Protein AF-0000000080069418 (afdb_homodimer)

pLDDT: mean 95.82, std 6.21, range [34.12, 98.94]

Foldseek 3Di:
DPQDDFLQVLWDFDQDFAADDDDDDDDFDQLQQDADQVLCQQAPPPAKDWDQPDPFAEIEIERGELLPGDSSNVSNVSNVQVRRQKYKYFQYCLLVDDPVSNLVSLPSRADQDQFWRATGRVPCSSKGKPKDGLPDPVLCVCPVPHVFNWFKDQPPLQDQFFFFWKKKAWRFDDPDAFWKKKFFQLVLLVVDDLVVNVVLPPKKWKFKCVVVCVVSVVGTNYDIGIDIARQWFADNRPRGIGGHDTDPTTQFIPPDDRVVGCVVRVVSHCSRVVPCVRMDIDIDDHNMMMIGTSRGMIMTTGSPHDRSTMTMMIMGTHTRHRTDHDDDDRD/DPQDDFLQVLWDFDQDFAADDDDDDDDFDQLLAPQDQVLCQLAPPPAKDWDQPDPFAEIEIERGELLPGDSSNVSNVSNVQVRRQKYKYFQYCLLVDDPVSNLVSLPSRADQDQFWQATGRVPCSSKGKPKDGLPDPVLCVCPVPHVFNWFKDQPPLQDQFFFFWKKKAWRFDDPDAFWKKKFFQLVLLVVDDLVVNVVLPPKKWKFKCVVVCVVSVVGTNYDIGIDIARQWFADPRPRGIGGHDTDPTTQFIPPDDRVVGCVVRVVSHCSRVVPCVRMDIDIDDHNMMMIGTSRGMIMTTGSPHDRSTMTMMIMGTHTHHRTDHDDDDRD

Secondary structure (DSSP, 8-state):
------S-GGG-EE------PPPPP-----TTTTS-TT-TTTS-TT--EEEESSSSS-EEEES--GGG--HHHHHHHHHHHHHHSEEEE-S--GGGS-HHHHHHHHHTTSPBPPPSS--EETT-TTSEEEEE-TTS-HHHHHTSS-S-----B-TTTTSSS-B-EEEEEEEE--SS---EEEEEHHHHHHTS-HHHHHHHTT-EEEEESHHHHHHTTT--SS---EEEEESEEE-TTT--EEE---TTTEEEETTS-HHHHHHHHHHHHHHHHH-GGGEEEEPP-TT-EEEEEGGGEEEEE---S-TTS-EEEEEE-BB-PPP--PPP---/------S-GGG-EE------PPPPP-----TTTT--TT-TTTS-TT--EEEESSSSS-EEEES--GGG--HHHHHHHHHHHHHHSEEEE-S--GGGS-HHHHHHHHHTTSPBPPPSS--EETT-TTSEEEEE-TTS-HHHHHTSS-S-----B-TTTTSSS-B-EEEEEEEE--SS---EEEEEHHHHHHTS-HHHHHHHTT-EEEEESHHHHHHTTT--SS---EEEEESEEE-TTT--EEE---TTTEEEETTS-HHHHHHHHHHHHHHHHH-GGGEEEEPP-TT-EEEEETTSEEEEE---S-TTS-EEEEEE-BB-PPP--PPP---

Sequence (662 aa):
MDQVPASFPNYLPVPELQRLPPLEPFEHHEHGKNADPTFPDLFPPGAGVIEHLTPQFGSEVSGIQLSQLTDKGRDQLALFVAQRKVVAFRDQDFAHLSIDDALDYGGYFGRHLIHPTSAAPKGYPEIHLVHRGPESKTCANALHSRNSAVYWHSDLSFEEQPPGTTFLYVLDGPPSGGDTVFADMVQAYQRLSPEFRKRLHGLTAEHTSADHIQSEGGNSRRPAITTAHPIVRTHPATGEKAVFVNDVITKRIVGLKKEESDLLLKFLFDQTALSHDLQVRLRWKPGTVVVYDNRVTSHAALFDFEDGYRRHLARLTPQAERPYETPFQEEMDQVPASFPNYLPVPELQRLPPLEPFEHHEHGKNADPTFPDLFPPGAGVIEHLTPQFGSEVSGIQLSQLTDKGRDQLALFVAQRKVVAFRDQDFAHLSIDDALDYGGYFGRHLIHPTSAAPKGYPEIHLVHRGPESKTCANALHSRNSAVYWHSDLSFEEQPPGTTFLYVLDGPPSGGDTVFADMVQAYQRLSPEFRKRLHGLTAEHTSADHIQSEGGNSRRPAITTAHPIVRTHPATGEKAVFVNDVITKRIVGLKKEESDLLLKFLFDQTALSHDLQVRLRWKPGTVVVYDNRVTSHAALFDFEDGYRRHLARLTPQAERPYETPFQEE

Structure (mmCIF, N/CA/C/O backbone):
data_AF-0000000080069418-model_v1
#
loop_
_entity.id
_entity.type
_entity.pdbx_description
1 polymer 'Alpha-ketoglutarate-dependent taurine dioxygenase'
#
loop_
_atom_site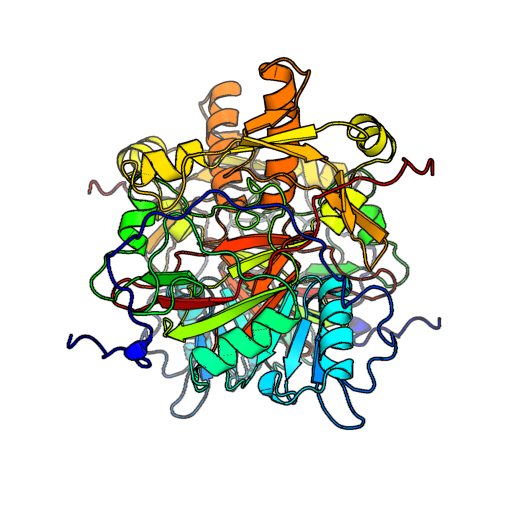.group_PDB
_atom_site.id
_atom_site.type_symbol
_atom_site.label_atom_id
_atom_site.label_alt_id
_atom_site.label_comp_id
_atom_site.label_asym_id
_atom_site.label_entity_id
_atom_site.label_seq_id
_atom_site.pdbx_PDB_ins_code
_atom_site.Cartn_x
_atom_site.Cartn_y
_atom_site.Cartn_z
_atom_site.occupancy
_atom_site.B_iso_or_equiv
_atom_site.auth_seq_id
_atom_site.auth_comp_id
_atom_site.auth_asym_id
_atom_site.auth_atom_id
_atom_site.pdbx_PDB_model_num
ATOM 1 N N . MET A 1 1 ? -26.906 -3.326 17.844 1 34.44 1 MET A N 1
ATOM 2 C CA . MET A 1 1 ? -25.703 -3.459 18.656 1 34.44 1 MET A CA 1
ATOM 3 C C . MET A 1 1 ? -25.453 -2.195 19.484 1 34.44 1 MET A C 1
ATOM 5 O O . MET A 1 1 ? -25.609 -1.083 18.984 1 34.44 1 MET A O 1
ATOM 9 N N . ASP A 1 2 ? -25.375 -2.252 20.625 1 48.03 2 ASP A N 1
ATOM 10 C CA . ASP A 1 2 ? -25.156 -1.11 21.5 1 48.03 2 ASP A CA 1
ATOM 11 C C . ASP A 1 2 ? -23.891 -0.358 21.125 1 48.03 2 ASP A C 1
ATOM 13 O O . ASP A 1 2 ? -22.844 -0.972 20.891 1 48.03 2 ASP A O 1
ATOM 17 N N . GLN A 1 3 ? -23.953 0.806 20.641 1 62.5 3 GLN A N 1
ATOM 18 C CA . GLN A 1 3 ? -22.828 1.58 20.141 1 62.5 3 GLN A CA 1
ATOM 19 C C . GLN A 1 3 ? -21.719 1.685 21.188 1 62.5 3 GLN A C 1
ATOM 21 O O . GLN A 1 3 ? -21.984 1.998 22.359 1 62.5 3 GLN A O 1
ATOM 26 N N . VAL A 1 4 ? -20.594 1.014 20.984 1 69.94 4 VAL A N 1
ATOM 27 C CA . VAL A 1 4 ? -19.438 1.15 21.859 1 69.94 4 VAL A CA 1
ATOM 28 C C . VAL A 1 4 ? -19.172 2.629 22.141 1 69.94 4 VAL A C 1
ATOM 30 O O . VAL A 1 4 ? -19.047 3.428 21.203 1 69.94 4 VAL A O 1
ATOM 33 N N . PRO A 1 5 ? -19.344 3.002 23.422 1 86.19 5 PRO A N 1
ATOM 34 C CA . PRO A 1 5 ? -19.062 4.398 23.75 1 86.19 5 PRO A CA 1
ATOM 35 C C . PRO A 1 5 ? -17.688 4.852 23.297 1 86.19 5 PRO A C 1
ATOM 37 O O . PRO A 1 5 ? -16.781 4.023 23.125 1 86.19 5 PRO A O 1
ATOM 40 N N . ALA A 1 6 ? -17.562 6.172 23.062 1 92.81 6 ALA A N 1
ATOM 41 C CA . ALA A 1 6 ? -16.266 6.742 22.688 1 92.81 6 ALA A CA 1
ATOM 42 C C . ALA A 1 6 ? -15.266 6.574 23.828 1 92.81 6 ALA A C 1
ATOM 44 O O . ALA A 1 6 ? -15.57 6.859 24.984 1 92.81 6 ALA A O 1
ATOM 45 N N . SER A 1 7 ? -14.086 6.129 23.5 1 94.62 7 SER A N 1
ATOM 46 C CA . SER A 1 7 ? -13.031 5.926 24.5 1 94.62 7 SER A CA 1
ATOM 47 C C . SER A 1 7 ? -12.562 7.254 25.078 1 94.62 7 SER A C 1
ATOM 49 O O . SER A 1 7 ? -12.141 7.309 26.234 1 94.62 7 SER A O 1
ATOM 51 N N . PHE A 1 8 ? -12.609 8.312 24.344 1 96.69 8 PHE A N 1
ATOM 52 C CA . PHE A 1 8 ? -12.172 9.641 24.75 1 96.69 8 PHE A CA 1
ATOM 53 C C . PHE A 1 8 ? -13.242 10.68 24.438 1 96.69 8 PHE A C 1
ATOM 55 O O . PHE A 1 8 ? -13.086 11.469 23.5 1 96.69 8 PHE A O 1
ATOM 62 N N . PRO A 1 9 ? -14.195 10.82 25.25 1 95.25 9 PRO A N 1
ATOM 63 C CA . PRO A 1 9 ? -15.344 11.672 24.938 1 95.25 9 PRO A CA 1
ATOM 64 C C . PRO A 1 9 ? -14.977 13.156 24.875 1 95.25 9 PRO A C 1
ATOM 66 O O . PRO A 1 9 ? -15.656 13.93 24.188 1 95.25 9 PRO A O 1
ATOM 69 N N . ASN A 1 10 ? -13.992 13.555 25.594 1 95.25 10 ASN A N 1
ATOM 70 C CA . ASN A 1 10 ? -13.586 14.961 25.594 1 95.25 10 ASN A CA 1
ATOM 71 C C . ASN A 1 10 ? -13.039 15.367 24.219 1 95.25 10 ASN A C 1
ATOM 73 O O . ASN A 1 10 ? -12.883 16.562 23.953 1 95.25 10 ASN A O 1
ATOM 77 N N . TYR A 1 11 ? -12.766 14.383 23.359 1 96.81 11 TYR A N 1
ATOM 78 C CA . TYR A 1 11 ? -12.258 14.648 22.031 1 96.81 11 TYR A CA 1
ATOM 79 C C . TYR A 1 11 ? -13.391 14.648 21 1 96.81 11 TYR A C 1
ATOM 81 O O . TYR A 1 11 ? -13.148 14.828 19.812 1 96.81 11 TYR A O 1
ATOM 89 N N . LEU A 1 12 ? -14.555 14.391 21.375 1 95.38 12 LEU A N 1
ATOM 90 C CA . LEU A 1 12 ? -15.641 14.336 20.406 1 95.38 12 LEU A CA 1
ATOM 91 C C . LEU A 1 12 ? -15.859 15.695 19.75 1 95.38 12 LEU A C 1
ATOM 93 O O . LEU A 1 12 ? -15.719 16.734 20.406 1 95.38 12 LEU A O 1
ATOM 97 N N . PRO A 1 13 ? -16.219 15.672 18.453 1 94.12 13 PRO A N 1
ATOM 98 C CA . PRO A 1 13 ? -16.328 16.938 17.703 1 94.12 13 PRO A CA 1
ATOM 99 C C . PRO A 1 13 ? -17.531 17.766 18.141 1 94.12 13 PRO A C 1
ATOM 101 O O . PRO A 1 13 ? -18.594 17.219 18.469 1 94.12 13 PRO A O 1
ATOM 104 N N . VAL A 1 14 ? -17.328 19.016 18.062 1 91.12 14 VAL A N 1
ATOM 105 C CA . VAL A 1 14 ? -18.438 19.953 18.234 1 91.12 14 VAL A CA 1
ATOM 106 C C . VAL A 1 14 ? -18.672 20.719 16.938 1 91.12 14 VAL A C 1
ATOM 108 O O . VAL A 1 14 ? -17.734 21.031 16.219 1 91.12 14 VAL A O 1
ATOM 111 N N . PRO A 1 15 ? -19.906 20.984 16.578 1 79.06 15 PRO A N 1
ATOM 112 C CA . PRO A 1 15 ? -20.281 21.547 15.273 1 79.06 15 PRO A CA 1
ATOM 113 C C . PRO A 1 15 ? -19.953 23.031 15.148 1 79.06 15 PRO A C 1
ATOM 115 O O . PRO A 1 15 ? -20.031 23.594 14.055 1 79.06 15 PRO A O 1
ATOM 118 N N . GLU A 1 16 ? -19.484 23.578 15.969 1 77.31 16 GLU A N 1
ATOM 119 C CA . GLU A 1 16 ? -19.359 25.031 15.891 1 77.31 16 GLU A CA 1
ATOM 120 C C . GLU A 1 16 ? -18.047 25.438 15.25 1 77.31 16 GLU A C 1
ATOM 122 O O . GLU A 1 16 ? -16.969 25.047 15.719 1 77.31 16 GLU A O 1
ATOM 127 N N . LEU A 1 17 ? -18.25 26.203 14.07 1 84.06 17 LEU A N 1
ATOM 128 C CA . LEU A 1 17 ? -17.078 26.828 13.461 1 84.06 17 LEU A CA 1
ATOM 129 C C . LEU A 1 17 ? -17.062 28.328 13.719 1 84.06 17 LEU A C 1
ATOM 131 O O . LEU A 1 17 ? -18.016 29.031 13.375 1 84.06 17 LEU A O 1
ATOM 135 N N . GLN A 1 18 ? -16.109 28.781 14.383 1 86.75 18 GLN A N 1
ATOM 136 C CA . GLN A 1 18 ? -15.938 30.219 14.617 1 86.75 18 GLN A CA 1
ATOM 137 C C . GLN A 1 18 ? -15.109 30.859 13.508 1 86.75 18 GLN A C 1
ATOM 139 O O . GLN A 1 18 ? -14.094 30.312 13.078 1 86.75 18 GLN A O 1
ATOM 144 N N . ARG A 1 19 ? -15.609 32.031 13.094 1 92.25 19 ARG A N 1
ATOM 145 C CA . ARG A 1 19 ? -14.836 32.781 12.102 1 92.25 19 ARG A CA 1
ATOM 146 C C . ARG A 1 19 ? -13.516 33.25 12.695 1 92.25 19 ARG A C 1
ATOM 148 O O . ARG A 1 19 ? -13.477 33.719 13.844 1 92.25 19 ARG A O 1
ATOM 155 N N . LEU A 1 20 ? -12.508 33.094 11.914 1 94.44 20 LEU A N 1
ATOM 156 C CA . LEU A 1 20 ? -11.172 33.5 12.328 1 94.44 20 LEU A CA 1
ATOM 157 C C . LEU A 1 20 ? -10.562 34.469 11.312 1 94.44 20 LEU A C 1
ATOM 159 O O . LEU A 1 20 ? -10.891 34.406 10.133 1 94.44 20 LEU A O 1
ATOM 163 N N . PRO A 1 21 ? -9.789 35.406 11.781 1 92.88 21 PRO A N 1
ATOM 164 C CA . PRO A 1 21 ? -9.07 36.25 10.836 1 92.88 21 PRO A CA 1
ATOM 165 C C . PRO A 1 21 ? -8.102 35.469 9.945 1 92.88 21 PRO A C 1
ATOM 167 O O . PRO A 1 21 ? -7.715 34.344 10.289 1 92.88 21 PRO A O 1
ATOM 170 N N . PRO A 1 22 ? -7.719 36.062 8.844 1 91.38 22 PRO A N 1
ATOM 171 C CA . PRO A 1 22 ? -6.703 35.406 8.008 1 91.38 22 PRO A CA 1
ATOM 172 C C . PRO A 1 22 ? -5.398 35.156 8.758 1 91.38 22 PRO A C 1
ATOM 174 O O . PRO A 1 22 ? -5.078 35.875 9.711 1 91.38 22 PRO A O 1
ATOM 177 N N . LEU A 1 23 ? -4.699 34.188 8.344 1 95.19 23 LEU A N 1
ATOM 178 C CA . LEU A 1 23 ? -3.41 33.875 8.953 1 95.19 23 LEU A CA 1
ATOM 179 C C . LEU A 1 23 ? -2.369 34.906 8.57 1 95.19 23 LEU A C 1
ATOM 181 O O . LEU A 1 23 ? -2.342 35.375 7.43 1 95.19 23 LEU A O 1
ATOM 185 N N . GLU A 1 24 ? -1.583 35.281 9.516 1 95.25 24 GLU A N 1
ATOM 186 C CA . GLU A 1 24 ? -0.447 36.156 9.266 1 95.25 24 GLU A CA 1
ATOM 187 C C . GLU A 1 24 ? 0.855 35.375 9.172 1 95.25 24 GLU A C 1
ATOM 189 O O . GLU A 1 24 ? 1.039 34.375 9.891 1 95.25 24 GLU A O 1
ATOM 194 N N . PRO A 1 25 ? 1.682 35.844 8.289 1 95.38 25 PRO A N 1
ATOM 195 C CA . PRO A 1 25 ? 2.982 35.156 8.234 1 95.38 25 PRO A CA 1
ATOM 196 C C . PRO A 1 25 ? 3.732 35.219 9.562 1 95.38 25 PRO A C 1
ATOM 198 O O . PRO A 1 25 ? 3.506 36.156 10.359 1 95.38 25 PRO A O 1
ATOM 201 N N . PHE A 1 26 ? 4.539 34.312 9.805 1 97.12 26 PHE A N 1
ATOM 202 C CA . PHE A 1 26 ? 5.395 34.281 10.984 1 97.12 26 PHE A CA 1
ATOM 203 C C . PHE A 1 26 ? 6.742 33.656 10.656 1 97.12 26 PHE A C 1
ATOM 205 O O . PHE A 1 26 ? 6.906 33.031 9.602 1 97.12 26 PHE A O 1
ATOM 212 N N . GLU A 1 27 ? 7.68 33.875 11.523 1 97.25 27 GLU A N 1
ATOM 213 C CA . GLU A 1 27 ? 8.984 33.25 11.367 1 97.25 27 GLU A CA 1
ATOM 214 C C . GLU A 1 27 ? 8.992 31.859 12 1 97.25 27 GLU A C 1
ATOM 216 O O . GLU A 1 27 ? 8.773 31.719 13.203 1 97.25 27 GLU A O 1
ATOM 221 N N . HIS A 1 28 ? 9.156 30.891 11.219 1 97.75 28 HIS A N 1
ATOM 222 C CA . HIS A 1 28 ? 9.195 29.516 11.688 1 97.75 28 HIS A CA 1
ATOM 223 C C . HIS A 1 28 ? 10.609 29.109 12.078 1 97.75 28 HIS A C 1
ATOM 225 O O 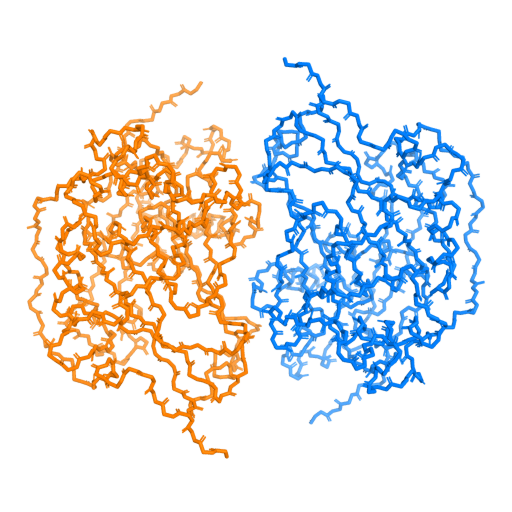. HIS A 1 28 ? 11.562 29.375 11.352 1 97.75 28 HIS A O 1
ATOM 231 N N . HIS A 1 29 ? 10.781 28.484 13.188 1 97.38 29 HIS A N 1
ATOM 232 C CA . HIS A 1 29 ? 12.031 27.859 13.617 1 97.38 29 HIS A CA 1
ATOM 233 C C . HIS A 1 29 ? 12.086 26.391 13.227 1 97.38 29 HIS A C 1
ATOM 235 O O . HIS A 1 29 ? 11.258 25.594 13.672 1 97.38 29 HIS A O 1
ATOM 241 N N . GLU A 1 30 ? 13.039 26.047 12.445 1 98.12 30 GLU A N 1
ATOM 242 C CA . GLU A 1 30 ? 13.203 24.672 12 1 98.12 30 GLU A CA 1
ATOM 243 C C . GLU A 1 30 ? 13.953 23.844 13.039 1 98.12 30 GLU A C 1
ATOM 245 O O . GLU A 1 30 ? 15.188 23.812 13.031 1 98.12 30 GLU A O 1
ATOM 250 N N . HIS A 1 31 ? 13.297 23.062 13.758 1 97.81 31 HIS A N 1
ATOM 251 C CA . HIS A 1 31 ? 13.859 22.375 14.914 1 97.81 31 HIS A CA 1
ATOM 252 C C . HIS A 1 31 ? 14.781 21.234 14.484 1 97.81 31 HIS A C 1
ATOM 254 O O . HIS A 1 31 ? 15.68 20.844 15.227 1 97.81 31 HIS A O 1
ATOM 260 N N . GLY A 1 32 ? 14.656 20.734 13.242 1 97.75 32 GLY A N 1
ATOM 261 C CA . GLY A 1 32 ? 15.492 19.641 12.781 1 97.75 32 GLY A CA 1
ATOM 262 C C . GLY A 1 32 ? 16.844 20.094 12.25 1 97.75 32 GLY A C 1
ATOM 263 O O . GLY A 1 32 ? 17.75 19.281 12.094 1 97.75 32 GLY A O 1
ATOM 264 N N . LYS A 1 33 ? 17.188 21.328 11.703 1 95.5 33 LYS A N 1
ATOM 265 C CA . LYS A 1 33 ? 18.328 21.828 10.945 1 95.5 33 LYS A CA 1
ATOM 266 C C . LYS A 1 33 ? 19.609 21.75 11.766 1 95.5 33 LYS A C 1
ATOM 268 O O . LYS A 1 33 ? 20.656 21.359 11.258 1 95.5 33 LYS A O 1
ATOM 273 N N . ASN A 1 34 ? 19.688 21.625 13.109 1 91.5 34 ASN A N 1
ATOM 274 C CA . ASN A 1 34 ? 20.906 21.609 13.922 1 91.5 34 ASN A CA 1
ATOM 275 C C . ASN A 1 34 ? 20.781 20.625 15.086 1 91.5 34 ASN A C 1
ATOM 277 O O . ASN A 1 34 ? 21.516 20.719 16.062 1 91.5 34 ASN A O 1
ATOM 281 N N . ALA A 1 35 ? 19.875 19.812 14.875 1 98.12 35 ALA A N 1
ATOM 282 C CA . ALA A 1 35 ? 19.75 18.766 15.867 1 98.12 35 ALA A CA 1
ATOM 283 C C . ALA A 1 35 ? 20.906 17.781 15.781 1 98.12 35 ALA A C 1
ATOM 285 O O . ALA A 1 35 ? 21.484 17.578 14.711 1 98.12 35 ALA A O 1
ATOM 286 N N . ASP A 1 36 ? 21.297 17.188 16.922 1 97.94 36 ASP A N 1
ATOM 287 C CA . ASP A 1 36 ? 22.344 16.172 16.938 1 97.94 36 ASP A CA 1
ATOM 288 C C . ASP A 1 36 ? 21.938 14.953 16.109 1 97.94 36 ASP A C 1
ATOM 290 O O . ASP A 1 36 ? 21 14.242 16.453 1 97.94 36 ASP A O 1
ATOM 294 N N . PRO A 1 37 ? 22.625 14.688 15.031 1 97.06 37 PRO A N 1
ATOM 295 C CA . PRO A 1 37 ? 22.203 13.641 14.102 1 97.06 37 PRO A CA 1
ATOM 296 C C . PRO A 1 37 ? 22.484 12.234 14.633 1 97.06 37 PRO A C 1
ATOM 298 O O . PRO A 1 37 ? 22.109 11.25 14 1 97.06 37 PRO A O 1
ATOM 301 N N . THR A 1 38 ? 23.141 12.164 15.797 1 97.56 38 THR A N 1
ATOM 302 C CA . THR A 1 38 ? 23.359 10.852 16.391 1 97.56 38 THR A CA 1
ATOM 303 C C . THR A 1 38 ? 22.219 10.477 17.328 1 97.56 38 THR A C 1
ATOM 305 O O . THR A 1 38 ? 22.172 9.352 17.828 1 97.56 38 THR A O 1
ATOM 308 N N . PHE A 1 39 ? 21.266 11.359 17.641 1 98.25 39 PHE A N 1
ATOM 309 C CA . PHE A 1 39 ? 19.969 11.18 18.281 1 98.25 39 PHE A CA 1
ATOM 310 C C . PHE A 1 39 ? 20.141 10.648 19.688 1 98.25 39 PHE A C 1
ATOM 312 O O . PHE A 1 39 ? 19.406 9.766 20.125 1 98.25 39 PHE A O 1
ATOM 319 N N . PRO A 1 40 ? 21.078 11.125 20.484 1 97.75 40 PRO A N 1
ATOM 320 C CA . PRO A 1 40 ? 21.266 10.539 21.812 1 97.75 40 PRO A CA 1
ATOM 321 C C . PRO A 1 40 ? 20.125 10.852 22.766 1 97.75 40 PRO A C 1
ATOM 323 O O . PRO A 1 40 ? 19.906 10.133 23.75 1 97.75 40 PRO A O 1
ATOM 326 N N . ASP A 1 41 ? 19.359 11.961 22.531 1 97.88 41 ASP A N 1
ATOM 327 C CA . ASP A 1 41 ? 18.281 12.367 23.422 1 97.88 41 ASP A CA 1
ATOM 328 C C . ASP A 1 41 ? 16.953 11.758 23 1 97.88 41 ASP A C 1
ATOM 330 O O . ASP A 1 41 ? 16.031 11.625 23.812 1 97.88 41 ASP A O 1
ATOM 334 N N . LEU A 1 42 ? 16.766 11.438 21.719 1 98.31 42 LEU A N 1
ATOM 335 C CA . LEU A 1 42 ? 15.578 10.75 21.234 1 98.31 42 LEU A CA 1
ATOM 336 C C . LEU A 1 42 ? 15.656 9.258 21.516 1 98.31 42 LEU A C 1
ATOM 338 O O . LEU A 1 42 ? 14.656 8.641 21.906 1 98.31 42 LEU A O 1
ATOM 342 N N . PHE A 1 43 ? 16.859 8.758 21.281 1 97.88 43 PHE A N 1
ATOM 343 C CA . PHE A 1 43 ? 17.125 7.348 21.516 1 97.88 43 PHE A CA 1
ATOM 344 C C . PHE A 1 43 ? 18.266 7.168 22.516 1 97.88 43 PHE A C 1
ATOM 346 O O . PHE A 1 43 ? 19.359 6.738 22.141 1 97.88 43 PHE A O 1
ATOM 353 N N . PRO A 1 44 ? 17.969 7.32 23.734 1 95.25 44 PRO A N 1
ATOM 354 C CA . PRO A 1 44 ? 19.016 7.062 24.719 1 95.25 44 PRO A CA 1
ATOM 355 C C . PRO A 1 44 ? 19.5 5.613 24.703 1 95.25 44 PRO A C 1
ATOM 357 O O . PRO A 1 44 ? 18.781 4.723 24.25 1 95.25 44 PRO A O 1
ATOM 360 N N . PRO A 1 45 ? 20.719 5.438 25.172 1 91.75 45 PRO A N 1
ATOM 361 C CA . PRO A 1 45 ? 21.25 4.078 25.156 1 91.75 45 PRO A CA 1
ATOM 362 C C . PRO A 1 45 ? 20.312 3.064 25.828 1 91.75 45 PRO A C 1
ATOM 364 O O . PRO A 1 45 ? 19.859 3.281 26.953 1 91.75 45 PRO A O 1
ATOM 367 N N . GLY A 1 46 ? 20.047 2.039 25.109 1 90.5 46 GLY A N 1
ATOM 368 C CA . GLY A 1 46 ? 19.234 0.94 25.625 1 90.5 46 GLY A CA 1
ATOM 369 C C . GLY A 1 46 ? 17.75 1.189 25.516 1 90.5 46 GLY A C 1
ATOM 370 O O . GLY A 1 46 ? 16.938 0.361 25.953 1 90.5 46 GLY A O 1
ATOM 371 N N . ALA A 1 47 ? 17.453 2.385 24.969 1 89.62 47 ALA A N 1
ATOM 372 C CA . ALA A 1 47 ? 16.031 2.693 24.859 1 89.62 47 ALA A CA 1
ATOM 373 C C . ALA A 1 47 ? 15.609 2.809 23.391 1 89.62 47 ALA A C 1
ATOM 375 O O . ALA A 1 47 ? 16.359 3.33 22.562 1 89.62 47 ALA A O 1
ATOM 376 N N . GLY A 1 48 ? 14.531 2.244 23.203 1 94.31 48 GLY A N 1
ATOM 377 C CA . GLY A 1 48 ? 13.945 2.414 21.875 1 94.31 48 GLY A CA 1
ATOM 378 C C . GLY A 1 48 ? 14.305 1.3 20.906 1 94.31 48 GLY A C 1
ATOM 379 O O . GLY A 1 48 ? 15.43 0.791 20.938 1 94.31 48 GLY A O 1
ATOM 380 N N . VAL A 1 49 ? 13.492 0.852 20.188 1 96.81 49 VAL A N 1
ATOM 381 C CA . VAL A 1 49 ? 13.672 -0.111 19.109 1 96.81 49 VAL A CA 1
ATOM 382 C C . VAL A 1 49 ? 13.102 0.459 17.812 1 96.81 49 VAL A C 1
ATOM 384 O O . VAL A 1 49 ? 11.93 0.845 17.766 1 96.81 49 VAL A O 1
ATOM 387 N N . ILE A 1 50 ? 13.984 0.548 16.828 1 97.81 50 ILE A N 1
ATOM 388 C CA . ILE A 1 50 ? 13.57 1.08 15.531 1 97.81 50 ILE A CA 1
ATOM 389 C C . ILE A 1 50 ? 13.414 -0.062 14.531 1 97.81 50 ILE A C 1
ATOM 391 O O . ILE A 1 50 ? 14.328 -0.873 14.359 1 97.81 50 ILE A O 1
ATOM 395 N N . GLU A 1 51 ? 12.328 -0.167 13.961 1 97.38 51 GLU A N 1
ATOM 396 C CA . GLU A 1 51 ? 12.094 -1.034 12.812 1 97.38 51 GLU A CA 1
ATOM 397 C C . GLU A 1 51 ? 11.867 -0.219 11.539 1 97.38 51 GLU A C 1
ATOM 399 O O . GLU A 1 51 ? 10.836 0.444 11.398 1 97.38 51 GLU A O 1
ATOM 404 N N . HIS A 1 52 ? 12.797 -0.293 10.594 1 97.94 52 HIS A N 1
ATOM 405 C CA . HIS A 1 52 ? 12.617 0.406 9.32 1 97.94 52 HIS A CA 1
ATOM 406 C C . HIS A 1 52 ? 11.648 -0.338 8.414 1 97.94 52 HIS A C 1
ATOM 408 O O . HIS A 1 52 ? 11.867 -1.51 8.094 1 97.94 52 HIS A O 1
ATOM 414 N N . LEU A 1 53 ? 10.625 0.304 8.016 1 97.88 53 LEU A N 1
ATOM 415 C CA . LEU A 1 53 ? 9.641 -0.312 7.129 1 97.88 53 LEU A CA 1
ATOM 416 C C . LEU A 1 53 ? 10.211 -0.48 5.723 1 97.88 53 LEU A C 1
ATOM 418 O O . LEU A 1 53 ? 9.938 -1.48 5.055 1 97.88 53 LEU A O 1
ATOM 422 N N . THR A 1 54 ? 10.93 0.487 5.199 1 97.25 54 THR A N 1
ATOM 423 C CA . THR A 1 54 ? 11.805 0.431 4.035 1 97.25 54 THR A CA 1
ATOM 424 C C . THR A 1 54 ? 13.133 1.119 4.324 1 97.25 54 THR A C 1
ATOM 426 O O . THR A 1 54 ? 13.266 1.841 5.316 1 97.25 54 THR A O 1
ATOM 429 N N . PRO A 1 55 ? 14.102 0.905 3.512 1 96.25 55 PRO A N 1
ATOM 430 C CA . PRO A 1 55 ? 15.422 1.478 3.818 1 96.25 55 PRO A CA 1
ATOM 431 C C . PRO A 1 55 ? 15.383 3 3.928 1 96.25 55 PRO A C 1
ATOM 433 O O . PRO A 1 55 ? 16 3.57 4.832 1 96.25 55 PRO A O 1
ATOM 436 N N . GLN A 1 56 ? 14.57 3.65 3.133 1 93.75 56 GLN A N 1
ATOM 437 C CA . GLN A 1 56 ? 14.672 5.102 3.057 1 93.75 56 GLN A CA 1
ATOM 438 C C . GLN A 1 56 ? 13.453 5.777 3.68 1 93.75 56 GLN A C 1
ATOM 440 O O . GLN A 1 56 ? 13.469 6.984 3.932 1 93.75 56 GLN A O 1
ATOM 445 N N . PHE A 1 57 ? 12.43 4.992 3.893 1 97.38 57 PHE A N 1
ATOM 446 C CA . PHE A 1 57 ? 11.141 5.629 4.145 1 97.38 57 PHE A CA 1
ATOM 447 C C . PHE A 1 57 ? 10.336 4.84 5.176 1 97.38 57 PHE A C 1
ATOM 449 O O . PHE A 1 57 ? 10.117 3.637 5.008 1 97.38 57 PHE A O 1
ATOM 456 N N . GLY A 1 58 ? 9.875 5.562 6.199 1 98.69 58 GLY A N 1
ATOM 457 C CA . GLY A 1 58 ? 8.953 4.961 7.148 1 98.69 58 GLY A CA 1
ATOM 458 C C . GLY A 1 58 ? 9.641 4.098 8.188 1 98.69 58 GLY A C 1
ATOM 459 O O . GLY A 1 58 ? 10.492 3.273 7.852 1 98.69 58 GLY A O 1
ATOM 460 N N . SER A 1 59 ? 9.328 4.281 9.453 1 98.75 59 SER A N 1
ATOM 461 C CA . SER A 1 59 ? 9.82 3.467 10.562 1 98.75 59 SER A CA 1
ATOM 462 C C . SER A 1 59 ? 8.75 3.297 11.641 1 98.75 59 SER A C 1
ATOM 464 O O . SER A 1 59 ? 7.793 4.07 11.695 1 98.75 59 SER A O 1
ATOM 466 N N . GLU A 1 60 ? 8.844 2.273 12.367 1 98.56 60 GLU A N 1
ATOM 467 C CA . GLU A 1 60 ? 8.125 2.088 13.625 1 98.56 60 GLU A CA 1
ATOM 468 C C . GLU A 1 60 ? 9.078 2.104 14.812 1 98.56 60 GLU A C 1
ATOM 470 O O . GLU A 1 60 ? 10.18 1.551 14.742 1 98.56 60 GLU A O 1
ATOM 475 N N . VAL A 1 61 ? 8.672 2.77 15.805 1 98.7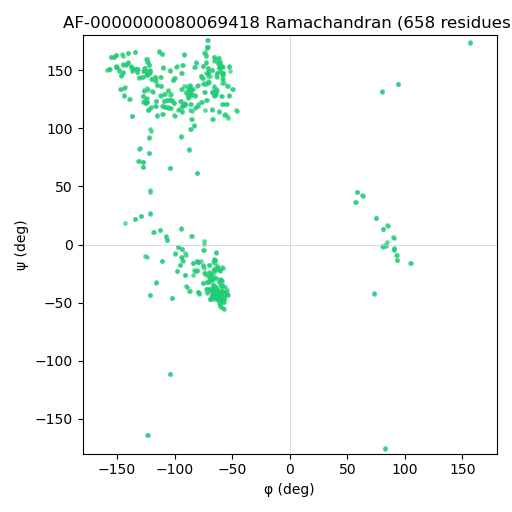5 61 VAL A N 1
ATOM 476 C CA . VAL A 1 61 ? 9.523 2.896 16.984 1 98.75 61 VAL A CA 1
ATOM 477 C C . VAL A 1 61 ? 8.742 2.469 18.234 1 98.75 61 VAL A C 1
ATOM 479 O O . VAL A 1 61 ? 7.578 2.83 18.391 1 98.75 61 VAL A O 1
ATOM 482 N N . SER A 1 62 ? 9.297 1.674 19.016 1 98.19 62 SER A N 1
ATOM 483 C CA . SER A 1 62 ? 8.781 1.318 20.344 1 98.19 62 SER A CA 1
ATOM 484 C C . SER A 1 62 ? 9.797 1.61 21.438 1 98.19 62 SER A C 1
ATOM 486 O O . SER A 1 62 ? 10.992 1.764 21.156 1 98.19 62 SER A O 1
ATOM 488 N N . GLY A 1 63 ? 9.328 1.77 22.625 1 97.31 63 GLY A N 1
ATOM 489 C CA . GLY A 1 63 ? 10.219 1.929 23.766 1 97.31 63 GLY A CA 1
ATOM 490 C C . GLY A 1 63 ? 10.586 3.375 24.047 1 97.31 63 GLY A C 1
ATOM 491 O O . GLY A 1 63 ? 11.477 3.654 24.844 1 97.31 63 GLY A O 1
ATOM 492 N N . ILE A 1 64 ? 9.984 4.273 23.344 1 97.25 64 ILE A N 1
ATOM 493 C CA . ILE A 1 64 ? 10.18 5.707 23.531 1 97.25 64 ILE A CA 1
ATOM 494 C C . ILE A 1 64 ? 8.828 6.379 23.797 1 97.25 64 ILE A C 1
ATOM 496 O O . ILE A 1 64 ? 7.836 6.07 23.141 1 97.25 64 ILE A O 1
ATOM 500 N N . GLN A 1 65 ? 8.797 7.25 24.797 1 97.69 65 GLN A N 1
ATOM 501 C CA . GLN A 1 65 ? 7.609 8.055 25.031 1 97.69 65 GLN A CA 1
ATOM 502 C C . GLN A 1 65 ? 7.812 9.492 24.562 1 97.69 65 GLN A C 1
ATOM 504 O O . GLN A 1 65 ? 8.609 10.234 25.125 1 97.69 65 GLN A O 1
ATOM 509 N N . LEU A 1 66 ? 7.051 9.945 23.594 1 98.5 66 LEU A N 1
ATOM 510 C CA . LEU A 1 66 ? 7.195 11.258 22.984 1 98.5 66 LEU A CA 1
ATOM 511 C C . LEU A 1 66 ? 6.965 12.359 24.016 1 98.5 66 LEU A C 1
ATOM 513 O O . LEU A 1 66 ? 7.691 13.359 24.047 1 98.5 66 LEU A O 1
ATOM 517 N N . SER A 1 67 ? 5.996 12.203 24.906 1 98.06 67 SER A N 1
ATOM 518 C CA . SER A 1 67 ? 5.586 13.219 25.875 1 98.06 67 SER A CA 1
ATOM 519 C C . SER A 1 67 ? 6.695 13.508 26.875 1 98.06 67 SER A C 1
ATOM 521 O O . SER A 1 67 ? 6.648 14.508 27.594 1 98.06 67 SER A O 1
ATOM 523 N N . GLN A 1 68 ? 7.699 12.672 26.922 1 97.19 68 GLN A N 1
ATOM 524 C CA . GLN A 1 68 ? 8.734 12.789 27.953 1 97.19 68 GLN A CA 1
ATOM 525 C C . GLN A 1 68 ? 10.031 13.336 27.359 1 97.19 68 GLN A C 1
ATOM 527 O O . GLN A 1 68 ? 11.031 13.461 28.062 1 97.19 68 GLN A O 1
ATOM 532 N N . LEU A 1 69 ? 9.992 13.656 26.141 1 98 69 LEU A N 1
ATOM 533 C CA . LEU A 1 69 ? 11.211 14.125 25.484 1 98 69 LEU A CA 1
ATOM 534 C C . LEU A 1 69 ? 11.602 15.508 25.984 1 98 69 LEU A C 1
ATOM 536 O O . LEU A 1 69 ? 10.734 16.359 26.203 1 98 69 LEU A O 1
ATOM 540 N N . THR A 1 70 ? 12.867 15.781 26.188 1 97.56 70 THR A N 1
ATOM 541 C CA . THR A 1 70 ? 13.406 17.125 26.406 1 97.56 70 THR A CA 1
ATOM 542 C C . THR A 1 70 ? 13.375 17.938 25.125 1 97.56 70 THR A C 1
ATOM 544 O O . THR A 1 70 ? 13.031 17.422 24.047 1 97.56 70 THR A O 1
ATOM 547 N N . ASP A 1 71 ? 13.758 19.172 25.219 1 98.12 71 ASP A N 1
ATOM 548 C CA . ASP A 1 71 ? 13.82 20 24.016 1 98.12 71 ASP A CA 1
ATOM 549 C C . ASP A 1 71 ? 14.828 19.453 23.016 1 98.12 71 ASP A C 1
ATOM 551 O O . ASP A 1 71 ? 14.555 19.438 21.812 1 98.12 71 ASP A O 1
ATOM 555 N N . LYS A 1 72 ? 15.945 18.984 23.484 1 98.31 72 LYS A N 1
ATOM 556 C CA . LYS A 1 72 ? 16.922 18.359 22.578 1 98.31 72 LYS A CA 1
ATOM 557 C C . LYS A 1 72 ? 16.344 17.125 21.906 1 98.31 72 LYS A C 1
ATOM 559 O O . LYS A 1 72 ? 16.594 16.891 20.719 1 98.31 72 LYS A O 1
ATOM 564 N N . GLY A 1 73 ? 15.641 16.312 22.672 1 98.38 73 GLY A N 1
ATOM 565 C CA . GLY A 1 73 ? 14.961 15.164 22.125 1 98.38 73 GLY A CA 1
ATOM 566 C C . GLY A 1 73 ? 13.945 15.523 21.047 1 98.38 73 GLY A C 1
ATOM 567 O O . GLY A 1 73 ? 13.836 14.836 20.031 1 98.38 73 GLY A O 1
ATOM 568 N N . ARG A 1 74 ? 13.203 16.594 21.344 1 98.75 74 ARG A N 1
ATOM 569 C CA . ARG A 1 74 ? 12.203 17.031 20.391 1 98.75 74 ARG A CA 1
ATOM 570 C C . ARG A 1 74 ? 12.852 17.562 19.109 1 98.75 74 ARG A C 1
ATOM 572 O O . ARG A 1 74 ? 12.336 17.359 18.016 1 98.75 74 ARG A O 1
ATOM 579 N N . ASP A 1 75 ? 13.984 18.266 19.203 1 98.81 75 ASP A N 1
ATOM 580 C CA . ASP A 1 75 ? 14.742 18.656 18.031 1 98.81 75 ASP A CA 1
ATOM 581 C C . ASP A 1 75 ? 15.188 17.438 17.219 1 98.81 75 ASP A C 1
ATOM 583 O O . ASP A 1 75 ? 15.086 17.422 15.992 1 98.81 75 ASP A O 1
ATOM 587 N N . GLN A 1 76 ? 15.688 16.469 17.938 1 98.81 76 GLN A N 1
ATOM 588 C CA . GLN A 1 76 ? 16.141 15.234 17.297 1 98.81 76 GLN A CA 1
ATOM 589 C C . GLN A 1 76 ? 14.961 14.484 16.672 1 98.81 76 GLN A C 1
ATOM 591 O O . GLN A 1 76 ? 15.102 13.875 15.609 1 98.81 76 GLN A O 1
ATOM 596 N N . LEU A 1 77 ? 13.797 14.531 17.312 1 98.88 77 LEU A N 1
ATOM 597 C CA . LEU A 1 77 ? 12.586 13.961 16.734 1 98.88 77 LEU A CA 1
ATOM 598 C C . LEU A 1 77 ? 12.266 14.617 15.398 1 98.88 77 LEU A C 1
ATOM 600 O O . LEU A 1 77 ? 11.977 13.93 14.414 1 98.88 77 LEU A O 1
ATOM 604 N N . ALA A 1 78 ? 12.328 15.938 15.391 1 98.88 78 ALA A N 1
ATOM 605 C CA . ALA A 1 78 ? 12.07 16.672 14.156 1 98.88 78 ALA A CA 1
ATOM 606 C C . ALA A 1 78 ? 13.016 16.219 13.047 1 98.88 78 ALA A C 1
ATOM 608 O O . ALA A 1 78 ? 12.578 15.969 11.914 1 98.88 78 ALA A O 1
ATOM 609 N N . LEU A 1 79 ? 14.281 16.031 13.359 1 98.88 79 LEU A N 1
ATOM 610 C CA . LEU A 1 79 ? 15.266 15.609 12.375 1 98.88 79 LEU A CA 1
ATOM 611 C C . LEU A 1 79 ? 15.008 14.172 11.938 1 98.88 79 LEU A C 1
ATOM 613 O O . LEU A 1 79 ? 15.039 13.867 10.742 1 98.88 79 LEU A O 1
ATOM 617 N N . PHE A 1 80 ? 14.789 13.305 12.945 1 98.75 80 PHE A N 1
ATOM 618 C CA . PHE A 1 80 ? 14.555 11.898 12.648 1 98.75 80 PHE A CA 1
ATOM 619 C C . PHE A 1 80 ? 13.352 11.727 11.727 1 98.75 80 PHE A C 1
ATOM 621 O O . PHE A 1 80 ? 13.414 10.969 10.758 1 98.75 80 PHE A O 1
ATOM 628 N N . VAL A 1 81 ? 12.273 12.492 11.992 1 98.88 81 VAL A N 1
ATOM 629 C CA . VAL A 1 81 ? 11.062 12.43 11.188 1 98.88 81 VAL A CA 1
ATOM 630 C C . VAL A 1 81 ? 11.312 13.039 9.812 1 98.88 81 VAL A C 1
ATOM 632 O O . VAL A 1 81 ? 10.805 12.555 8.805 1 98.88 81 VAL A O 1
ATOM 635 N N . ALA A 1 82 ? 12.07 14.086 9.781 1 98.81 82 ALA A N 1
ATOM 636 C CA . ALA A 1 82 ? 12.43 14.664 8.492 1 98.81 82 ALA A CA 1
ATOM 637 C C . ALA A 1 82 ? 13.172 13.656 7.625 1 98.81 82 ALA A C 1
ATOM 639 O O . ALA A 1 82 ? 13 13.625 6.402 1 98.81 82 ALA A O 1
ATOM 640 N N . GLN A 1 83 ? 13.984 12.836 8.195 1 98.62 83 GLN A N 1
ATOM 641 C CA . GLN A 1 83 ? 14.805 11.859 7.477 1 98.62 83 GLN A CA 1
ATOM 642 C C . GLN A 1 83 ? 13.992 10.633 7.086 1 98.62 83 GLN A C 1
ATOM 644 O O . GLN A 1 83 ? 14.07 10.164 5.949 1 98.62 83 GLN A O 1
ATOM 649 N N . ARG A 1 84 ? 13.125 10.156 7.98 1 98.75 84 ARG A N 1
ATOM 650 C CA . ARG A 1 84 ? 12.344 8.945 7.75 1 98.75 84 ARG A CA 1
ATOM 651 C C . ARG A 1 84 ? 10.984 9.273 7.148 1 98.75 84 ARG A C 1
ATOM 653 O O . ARG A 1 84 ? 10.273 8.383 6.672 1 98.75 84 ARG A O 1
ATOM 660 N N . LYS A 1 85 ? 10.633 10.539 7.199 1 98.81 85 LYS A N 1
ATOM 661 C CA . LYS A 1 85 ? 9.461 11.172 6.598 1 98.81 85 LYS A CA 1
ATOM 662 C C . LYS A 1 85 ? 8.188 10.805 7.363 1 98.81 85 LYS A C 1
ATOM 664 O O . LYS A 1 85 ? 7.324 11.656 7.586 1 98.81 85 LYS A O 1
ATOM 669 N N . VAL A 1 86 ? 8.023 9.539 7.77 1 98.94 86 VAL A N 1
ATOM 670 C CA . VAL A 1 86 ? 6.891 9.133 8.594 1 98.94 86 VAL A CA 1
ATOM 671 C C . VAL A 1 86 ? 7.332 8.062 9.594 1 98.94 86 VAL A C 1
ATOM 673 O O . VAL A 1 86 ? 8.023 7.113 9.219 1 98.94 86 VAL A O 1
ATOM 676 N N . VAL A 1 87 ? 6.918 8.219 10.836 1 98.94 87 VAL A N 1
ATOM 677 C CA . VAL A 1 87 ? 7.316 7.312 11.906 1 98.94 87 VAL A CA 1
ATOM 678 C C . VAL A 1 87 ? 6.121 7.023 12.812 1 98.94 87 VAL A C 1
ATOM 680 O O . VAL A 1 87 ? 5.457 7.949 13.289 1 98.94 87 VAL A O 1
ATOM 683 N N . ALA A 1 88 ? 5.824 5.77 12.992 1 98.94 88 ALA A N 1
ATOM 684 C CA . ALA A 1 88 ? 4.809 5.363 13.961 1 98.94 88 ALA A CA 1
ATOM 685 C C . ALA A 1 88 ? 5.438 5.035 15.312 1 98.94 88 ALA A C 1
ATOM 687 O O . ALA A 1 88 ? 6.25 4.113 15.414 1 98.94 88 ALA A O 1
ATOM 688 N N . PHE A 1 89 ? 5.141 5.801 16.297 1 98.88 89 PHE A N 1
ATOM 689 C CA . PHE A 1 89 ? 5.543 5.504 17.672 1 98.88 89 PHE A CA 1
ATOM 690 C C . PHE A 1 89 ? 4.461 4.715 18.391 1 98.88 89 PHE A C 1
ATOM 692 O O . PHE A 1 89 ? 3.311 5.145 18.469 1 98.88 89 PHE A O 1
ATOM 699 N N . ARG A 1 90 ? 4.805 3.572 18.859 1 98.56 90 ARG A N 1
ATOM 700 C CA . ARG A 1 90 ? 3.848 2.664 19.484 1 98.56 90 ARG A CA 1
ATOM 701 C C . ARG A 1 90 ? 3.811 2.861 21 1 98.56 90 ARG A C 1
ATOM 703 O O . ARG A 1 90 ? 4.77 3.359 21.594 1 98.56 90 ARG A O 1
ATOM 710 N N . ASP A 1 91 ? 2.662 2.5 21.594 1 97.94 91 ASP A N 1
ATOM 711 C CA . ASP A 1 91 ? 2.453 2.488 23.031 1 97.94 91 ASP A CA 1
ATOM 712 C C . ASP A 1 91 ? 2.678 3.875 23.641 1 97.94 91 ASP A C 1
ATOM 714 O O . ASP A 1 91 ? 3.385 4.02 24.641 1 97.94 91 ASP A O 1
ATOM 718 N N . GLN A 1 92 ? 2.131 4.859 22.984 1 98.62 92 GLN A N 1
ATOM 719 C CA . GLN A 1 92 ? 2.244 6.25 23.422 1 98.62 92 GLN A CA 1
ATOM 720 C C . GLN A 1 92 ? 1.076 6.645 24.312 1 98.62 92 GLN A C 1
ATOM 722 O O . GLN A 1 92 ? 0.02 6.012 24.281 1 98.62 92 GLN A O 1
ATOM 727 N N . ASP A 1 93 ? 1.227 7.699 25 1 97.69 93 ASP A N 1
ATOM 728 C CA . ASP A 1 93 ? 0.204 8.109 25.969 1 97.69 93 ASP A CA 1
ATOM 729 C C . ASP A 1 93 ? -0.479 9.398 25.516 1 97.69 93 ASP A C 1
ATOM 731 O O . ASP A 1 93 ? -1.143 10.062 26.328 1 97.69 93 ASP A O 1
ATOM 735 N N . PHE A 1 94 ? -0.303 9.875 24.266 1 96.81 94 PHE A N 1
ATOM 736 C CA . PHE A 1 94 ? -0.83 11.141 23.781 1 96.81 94 PHE A CA 1
ATOM 737 C C . PHE A 1 94 ? -2.334 11.227 24.016 1 96.81 94 PHE A C 1
ATOM 739 O O . PHE A 1 94 ? -2.842 12.266 24.438 1 96.81 94 PHE A O 1
ATOM 746 N N . ALA A 1 95 ? -3.014 10.156 23.734 1 96 95 ALA A N 1
ATOM 747 C CA . ALA A 1 95 ? -4.465 10.141 23.891 1 96 95 ALA A CA 1
ATOM 748 C C . ALA A 1 95 ? -4.863 10.414 25.328 1 96 95 ALA A C 1
ATOM 750 O O . ALA A 1 95 ? -5.965 10.898 25.609 1 96 95 ALA A O 1
ATOM 751 N N . HIS A 1 96 ? -3.965 10.164 26.25 1 97.38 96 HIS A N 1
ATOM 752 C CA . HIS A 1 96 ? -4.277 10.281 27.672 1 97.38 96 HIS A CA 1
ATOM 753 C C . HIS A 1 96 ? -3.777 11.602 28.25 1 97.38 96 HIS A C 1
ATOM 755 O O . HIS A 1 96 ? -4.07 11.938 29.391 1 97.38 96 HIS A O 1
ATOM 761 N N . LEU A 1 97 ? -3.033 12.352 27.484 1 97.62 97 LEU A N 1
ATOM 762 C CA . LEU A 1 97 ? -2.674 13.703 27.891 1 97.62 97 LEU A CA 1
ATOM 763 C C . LEU A 1 97 ? -3.898 14.609 27.906 1 97.62 97 LEU A C 1
ATOM 765 O O . LEU A 1 97 ? -4.863 14.367 27.172 1 97.62 97 LEU A O 1
ATOM 769 N N . SER A 1 98 ? -3.826 15.609 28.828 1 97.75 98 SER A N 1
ATOM 770 C CA . SER A 1 98 ? -4.797 16.672 28.594 1 97.75 98 SER A CA 1
ATOM 771 C C . SER A 1 98 ? -4.613 17.297 27.203 1 97.75 98 SER A C 1
ATOM 773 O O . SER A 1 98 ? -3.494 17.344 26.688 1 97.75 98 SER A O 1
ATOM 775 N N . ILE A 1 99 ? -5.703 17.75 26.594 1 98 99 ILE A N 1
ATOM 776 C CA . ILE A 1 99 ? -5.609 18.359 25.281 1 98 99 ILE A CA 1
ATOM 777 C C . ILE A 1 99 ? -4.648 19.547 25.344 1 98 99 ILE A C 1
ATOM 779 O O . ILE A 1 99 ? -3.883 19.781 24.391 1 98 99 ILE A O 1
ATOM 783 N N . ASP A 1 100 ? -4.664 20.266 26.469 1 98.25 100 ASP A N 1
ATOM 784 C CA . ASP A 1 100 ? -3.729 21.375 26.656 1 98.25 100 ASP A CA 1
ATOM 785 C C . ASP A 1 100 ? -2.283 20.891 26.562 1 98.25 100 ASP A C 1
ATOM 787 O O . ASP A 1 100 ? -1.441 21.531 25.938 1 98.25 100 ASP A O 1
ATOM 791 N N . ASP A 1 101 ? -2.018 19.812 27.219 1 98.19 101 ASP A N 1
ATOM 792 C CA . ASP A 1 101 ? -0.658 19.281 27.219 1 98.19 101 ASP A CA 1
ATOM 793 C C . ASP A 1 101 ? -0.248 18.812 25.828 1 98.19 101 ASP A C 1
ATOM 795 O O . ASP A 1 101 ? 0.905 18.984 25.422 1 98.19 101 ASP A O 1
ATOM 799 N N . ALA A 1 102 ? -1.145 18.172 25.125 1 98.19 102 ALA A N 1
ATOM 800 C CA . ALA A 1 102 ? -0.869 17.75 23.75 1 98.19 102 ALA A CA 1
ATOM 801 C C . ALA A 1 102 ? -0.566 18.953 22.859 1 98.19 102 ALA A C 1
ATOM 803 O O . ALA A 1 102 ? 0.381 18.922 22.062 1 98.19 102 ALA A O 1
ATOM 804 N N . LEU A 1 103 ? -1.359 20.016 23.016 1 98.44 103 LEU A N 1
ATOM 805 C CA . LEU A 1 103 ? -1.158 21.219 22.234 1 98.44 103 LEU A CA 1
ATOM 806 C C . LEU A 1 103 ? 0.168 21.891 22.594 1 98.44 103 LEU A C 1
ATOM 808 O O . LEU A 1 103 ? 0.86 22.406 21.719 1 98.44 103 LEU A O 1
ATOM 812 N N . ASP A 1 104 ? 0.437 21.859 23.875 1 98.31 104 ASP A N 1
ATOM 813 C CA . ASP A 1 104 ? 1.725 22.422 24.297 1 98.31 104 ASP A CA 1
ATOM 814 C C . ASP A 1 104 ? 2.879 21.656 23.625 1 98.31 104 ASP A C 1
ATOM 816 O O . ASP A 1 104 ? 3.836 22.281 23.156 1 98.31 104 ASP A O 1
ATOM 820 N N . TYR A 1 105 ? 2.787 20.391 23.594 1 98.44 105 TYR A N 1
ATOM 821 C CA . TYR A 1 105 ? 3.811 19.562 22.969 1 98.44 105 TYR A CA 1
ATOM 822 C C . TYR A 1 105 ? 3.941 19.906 21.484 1 98.44 105 TYR A C 1
ATOM 824 O O . TYR A 1 105 ? 5.043 20.172 21 1 98.44 105 TYR A O 1
ATOM 832 N N . GLY A 1 106 ? 2.83 19.891 20.734 1 98.12 106 GLY A N 1
ATOM 833 C CA . GLY A 1 106 ? 2.834 20.188 19.312 1 98.12 106 GLY A CA 1
ATOM 834 C C . GLY A 1 106 ? 3.32 21.594 18.984 1 98.12 106 GLY A C 1
ATOM 835 O O . GLY A 1 106 ? 3.941 21.812 17.953 1 98.12 106 GLY A O 1
ATOM 836 N N . GLY A 1 107 ? 3.031 22.5 19.938 1 98.25 107 GLY A N 1
ATOM 837 C CA . GLY A 1 107 ? 3.387 23.906 19.75 1 98.25 107 GLY A CA 1
ATOM 838 C C . GLY A 1 107 ? 4.887 24.141 19.703 1 98.25 107 GLY A C 1
ATOM 839 O O . GLY A 1 107 ? 5.344 25.172 19.219 1 98.25 107 GLY A O 1
ATOM 840 N N . TYR A 1 108 ? 5.633 23.188 20.25 1 98.38 108 TYR A N 1
ATOM 841 C CA . TYR A 1 108 ? 7.086 23.266 20.172 1 98.38 108 TYR A CA 1
ATOM 842 C C . TYR A 1 108 ? 7.562 23.266 18.734 1 98.38 108 TYR A C 1
ATOM 844 O O . TYR A 1 108 ? 8.562 23.906 18.391 1 98.38 108 TYR A O 1
ATOM 852 N N . PHE A 1 109 ? 6.855 22.641 17.844 1 98.62 109 PHE A N 1
ATOM 853 C CA . PHE A 1 109 ? 7.32 22.375 16.484 1 98.62 109 PHE A CA 1
ATOM 854 C C . PHE A 1 109 ? 6.84 23.469 15.539 1 98.62 109 PHE A C 1
ATOM 856 O O . PHE A 1 109 ? 7.262 23.516 14.383 1 98.62 109 PHE A O 1
ATOM 863 N N . GLY A 1 110 ? 5.969 24.328 15.922 1 98.19 110 GLY A N 1
ATOM 864 C CA . GLY A 1 110 ? 5.445 25.422 15.117 1 98.19 110 GLY A CA 1
ATOM 865 C C . GLY A 1 110 ? 4.086 25.906 15.594 1 98.19 110 GLY A C 1
ATOM 866 O O . GLY A 1 110 ? 3.494 25.328 16.5 1 98.19 110 GLY A O 1
ATOM 867 N N . ARG A 1 111 ? 3.625 26.984 14.977 1 98.12 111 ARG A N 1
ATOM 868 C CA . ARG A 1 111 ? 2.297 27.5 15.273 1 98.12 111 ARG A CA 1
ATOM 869 C C . ARG A 1 111 ? 1.211 26.531 14.852 1 98.12 111 ARG A C 1
ATOM 871 O O . ARG A 1 111 ? 1.229 26.031 13.727 1 98.12 111 ARG A O 1
ATOM 878 N N . HIS A 1 112 ? 0.283 26.266 15.766 1 97.94 112 HIS A N 1
ATOM 879 C CA . HIS A 1 112 ? -0.806 25.359 15.43 1 97.94 112 HIS A CA 1
ATOM 880 C C . HIS A 1 112 ? -1.694 25.938 14.336 1 97.94 112 HIS A C 1
ATOM 882 O O . HIS A 1 112 ? -2.135 27.078 14.438 1 97.94 112 HIS A O 1
ATOM 888 N N . LEU A 1 113 ? -1.902 25.172 13.352 1 97.5 113 LEU A N 1
ATOM 889 C CA . LEU A 1 113 ? -2.842 25.562 12.297 1 97.5 113 LEU A CA 1
ATOM 890 C C . LEU A 1 113 ? -4.242 25.047 12.609 1 97.5 113 LEU A C 1
ATOM 892 O O . LEU A 1 113 ? -4.438 23.844 12.805 1 97.5 113 LEU A O 1
ATOM 896 N N . ILE A 1 114 ? -5.148 25.969 12.711 1 96.19 114 ILE A N 1
ATOM 897 C CA . ILE A 1 114 ? -6.547 25.594 12.891 1 96.19 114 ILE A CA 1
ATOM 898 C C . ILE A 1 114 ? -7.168 25.234 11.539 1 96.19 114 ILE A C 1
ATOM 900 O O . ILE A 1 114 ? -7.172 26.062 10.617 1 96.19 114 ILE A O 1
ATOM 904 N N . HIS A 1 115 ? -7.605 24.031 11.398 1 95.31 115 HIS A N 1
ATOM 905 C CA . HIS A 1 115 ? -8.219 23.578 10.148 1 95.31 115 HIS A CA 1
ATOM 906 C C . HIS A 1 115 ? -9.43 24.422 9.797 1 95.31 115 HIS A C 1
ATOM 908 O O . HIS A 1 115 ? -10.258 24.734 10.656 1 95.31 115 HIS A O 1
ATOM 914 N N . PRO A 1 116 ? -9.586 24.75 8.586 1 93.62 116 PRO A N 1
ATOM 915 C CA . PRO A 1 116 ? -10.641 25.703 8.227 1 93.62 116 PRO A CA 1
ATOM 916 C C . PRO A 1 116 ? -12.039 25.094 8.352 1 93.62 116 PRO A C 1
ATOM 918 O O . PRO A 1 116 ? -13 25.812 8.648 1 93.62 116 PRO A O 1
ATOM 921 N N . THR A 1 117 ? -12.148 23.828 8.109 1 92.06 117 THR A N 1
ATOM 922 C CA . THR A 1 117 ? -13.508 23.312 7.961 1 92.06 117 THR A CA 1
ATOM 923 C C . THR A 1 117 ? -13.75 22.141 8.922 1 92.06 117 THR A C 1
ATOM 925 O O . THR A 1 117 ? -14.883 21.688 9.078 1 92.06 117 THR A O 1
ATOM 928 N N . SER A 1 118 ? -12.75 21.672 9.523 1 89.94 118 SER A N 1
ATOM 929 C CA . SER A 1 118 ? -12.875 20.438 10.305 1 89.94 118 SER A CA 1
ATOM 930 C C . SER A 1 118 ? -13.43 20.734 11.703 1 89.94 118 SER A C 1
ATOM 932 O O . SER A 1 118 ? -13.156 21.781 12.273 1 89.94 118 SER A O 1
ATOM 934 N N . ALA A 1 119 ? -14.07 19.75 12.227 1 89.44 119 ALA A N 1
ATOM 935 C CA . ALA A 1 119 ? -14.547 19.812 13.609 1 89.44 119 ALA A CA 1
ATOM 936 C C . ALA A 1 119 ? -13.391 19.688 14.594 1 89.44 119 ALA A C 1
ATOM 938 O O . ALA A 1 119 ? -12.297 19.25 14.227 1 89.44 119 ALA A O 1
ATOM 939 N N . ALA A 1 120 ? -13.602 20.188 15.766 1 95.31 120 ALA A N 1
ATOM 940 C CA . ALA A 1 120 ? -12.633 20.156 16.859 1 95.31 120 ALA A CA 1
ATOM 941 C C . ALA A 1 120 ? -13.32 19.891 18.203 1 95.31 120 ALA A C 1
ATOM 943 O O . ALA A 1 120 ? -14.539 20.016 18.312 1 95.31 120 ALA A O 1
ATOM 944 N N . PRO A 1 121 ? -12.523 19.375 19.141 1 96.12 121 PRO A N 1
ATOM 945 C CA . PRO A 1 121 ? -13.109 19.281 20.484 1 96.12 121 PRO A CA 1
ATOM 946 C C . PRO A 1 121 ? -13.508 20.641 21.047 1 96.12 121 PRO A C 1
ATOM 948 O O . PRO A 1 121 ? -12.898 21.656 20.688 1 96.12 121 PRO A O 1
ATOM 951 N N . LYS A 1 122 ? -14.516 20.609 21.953 1 94.19 122 LYS A N 1
ATOM 952 C CA . LYS A 1 122 ? -14.977 21.844 22.562 1 94.19 122 LYS A CA 1
ATOM 953 C C . LYS A 1 122 ? -13.812 22.594 23.219 1 94.19 122 LYS A C 1
ATOM 955 O O . LYS A 1 122 ? -13.102 22.031 24.047 1 94.19 122 LYS A O 1
ATOM 960 N N . GLY A 1 123 ? -13.633 23.812 22.734 1 94.12 123 GLY A N 1
ATOM 961 C CA . GLY A 1 123 ? -12.656 24.672 23.375 1 94.12 123 GLY A CA 1
ATOM 962 C C . GLY A 1 123 ? -11.266 24.547 22.781 1 94.12 123 GLY A C 1
ATOM 963 O O . GLY A 1 123 ? -10.352 25.281 23.172 1 94.12 123 GLY A O 1
ATOM 964 N N . TYR A 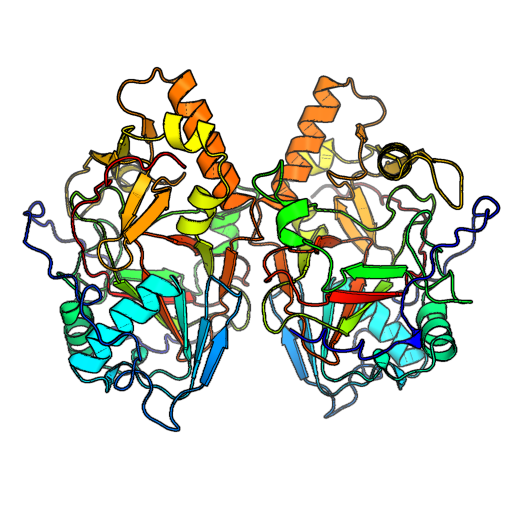1 124 ? -11.141 23.641 21.875 1 96.19 124 TYR A N 1
ATOM 965 C CA . TYR A 1 124 ? -9.805 23.391 21.344 1 96.19 124 TYR A CA 1
ATOM 966 C C . TYR A 1 124 ? -9.82 23.375 19.812 1 96.19 124 TYR A C 1
ATOM 968 O O . TYR A 1 124 ? -9.57 22.328 19.203 1 96.19 124 TYR A O 1
ATOM 976 N N . PRO A 1 125 ? -9.992 24.516 19.156 1 95.56 125 PRO A N 1
ATOM 977 C CA . PRO A 1 125 ? -10.094 24.578 17.703 1 95.56 125 PRO A CA 1
ATOM 978 C C . PRO A 1 125 ? -8.797 24.188 17 1 95.56 125 PRO A C 1
ATOM 980 O O . PRO A 1 125 ? -8.797 23.906 15.797 1 95.56 125 PRO A O 1
ATOM 983 N N . GLU A 1 126 ? -7.664 24.141 17.75 1 96.44 126 GLU A N 1
ATOM 984 C CA . GLU A 1 126 ? -6.367 23.812 17.172 1 96.44 126 GLU A CA 1
ATOM 985 C C . GLU A 1 126 ? -6.254 22.312 16.875 1 96.44 126 GLU A C 1
ATOM 987 O O . GLU A 1 126 ? -5.371 21.891 16.125 1 96.44 126 GLU A O 1
ATOM 992 N N . ILE A 1 127 ? -7.129 21.531 17.516 1 97.56 127 ILE A N 1
ATOM 993 C CA . ILE A 1 127 ? -7.125 20.078 17.297 1 97.56 127 ILE A CA 1
ATOM 994 C C . ILE A 1 127 ? -7.984 19.75 16.078 1 97.56 127 ILE A C 1
ATOM 996 O O . ILE A 1 127 ? -9.164 20.094 16.031 1 97.56 127 ILE A O 1
ATOM 1000 N N . HIS A 1 128 ? -7.379 19.125 15.094 1 96.38 128 HIS A N 1
ATOM 1001 C CA . HIS A 1 128 ? -8.148 18.578 13.984 1 96.38 128 HIS A CA 1
ATOM 1002 C C . HIS A 1 128 ? -8.609 17.141 14.281 1 96.38 128 HIS A C 1
ATOM 1004 O O . HIS A 1 128 ? -7.793 16.297 14.641 1 96.38 128 HIS A O 1
ATOM 1010 N N . LEU A 1 129 ? -9.898 16.938 14.117 1 96.38 129 LEU A N 1
ATOM 1011 C CA . LEU A 1 129 ? -10.422 15.609 14.359 1 96.38 129 LEU A CA 1
ATOM 1012 C C . LEU A 1 129 ? -10.773 14.914 13.047 1 96.38 129 LEU A C 1
ATOM 1014 O O . LEU A 1 129 ? -11.461 15.484 12.203 1 96.38 129 LEU A O 1
ATOM 1018 N N . VAL A 1 130 ? -10.195 13.758 12.867 1 94.12 130 VAL A N 1
ATOM 1019 C CA . VAL A 1 130 ? -10.688 12.805 11.883 1 94.12 130 VAL A CA 1
ATOM 1020 C C . VAL A 1 130 ? -11.633 11.812 12.547 1 94.12 130 VAL A C 1
ATOM 1022 O O . VAL A 1 130 ? -11.195 10.812 13.117 1 94.12 130 VAL A O 1
ATOM 1025 N N . HIS A 1 131 ? -12.906 12.172 12.484 1 93.44 131 HIS A N 1
ATOM 1026 C CA . HIS A 1 131 ? -13.875 11.398 13.242 1 93.44 131 HIS A CA 1
ATOM 1027 C C . HIS A 1 131 ? -14.984 10.859 12.336 1 93.44 131 HIS A C 1
ATOM 1029 O O . HIS A 1 131 ? -15.625 11.617 11.609 1 93.44 131 HIS A O 1
ATOM 1035 N N . ARG A 1 132 ? -15.094 9.617 12.375 1 91.06 132 ARG A N 1
ATOM 1036 C CA . ARG A 1 132 ? -16.219 8.891 11.789 1 91.06 132 ARG A CA 1
ATOM 1037 C C . ARG A 1 132 ? -16.922 8.039 12.828 1 91.06 132 ARG A C 1
ATOM 1039 O O . ARG A 1 132 ? -16.359 7.07 13.344 1 91.06 132 ARG A O 1
ATOM 1046 N N . GLY A 1 133 ? -18.156 8.344 13.102 1 88.88 133 GLY A N 1
ATOM 1047 C CA . GLY A 1 133 ? -18.906 7.676 14.148 1 88.88 133 GLY A CA 1
ATOM 1048 C C . GLY A 1 133 ? -19.484 6.344 13.711 1 88.88 133 GLY A C 1
ATOM 1049 O O . GLY A 1 133 ? -19.609 6.078 12.516 1 88.88 133 GLY A O 1
ATOM 1050 N N . PRO A 1 134 ? -19.734 5.52 14.656 1 87.75 134 PRO A N 1
ATOM 1051 C CA . PRO A 1 134 ? -20.281 4.195 14.344 1 87.75 134 PRO A CA 1
ATOM 1052 C C . PRO A 1 134 ? -21.641 4.258 13.664 1 87.75 134 PRO A C 1
ATOM 1054 O O . PRO A 1 134 ? -22.062 3.281 13.039 1 87.75 134 PRO A O 1
ATOM 1057 N N . GLU A 1 135 ? -22.25 5.359 13.852 1 84.94 135 GLU A N 1
ATOM 1058 C CA . GLU A 1 135 ? -23.578 5.516 13.266 1 84.94 135 GLU A CA 1
ATOM 1059 C C . GLU A 1 135 ? -23.5 5.887 11.789 1 84.94 135 GLU A C 1
ATOM 1061 O O . GLU A 1 135 ? -24.469 5.773 11.055 1 84.94 135 GLU A O 1
ATOM 1066 N N . SER A 1 136 ? -22.391 6.234 11.508 1 83.44 136 SER A N 1
ATOM 1067 C CA . SER A 1 136 ? -22.219 6.684 10.133 1 83.44 136 SER A CA 1
ATOM 1068 C C . SER A 1 136 ? -21.922 5.512 9.203 1 83.44 136 SER A C 1
ATOM 1070 O O . SER A 1 136 ? -21.344 4.512 9.625 1 83.44 136 SER A O 1
ATOM 1072 N N . LYS A 1 137 ? -22.5 5.418 8.039 1 88.94 137 LYS A N 1
ATOM 1073 C CA . LYS A 1 137 ? -22.125 4.484 6.98 1 88.94 137 LYS A CA 1
ATOM 1074 C C . LYS A 1 137 ? -20.922 5 6.195 1 88.94 137 LYS A C 1
ATOM 1076 O O . LYS A 1 137 ? -20.984 5.152 4.977 1 88.94 137 LYS A O 1
ATOM 1081 N N . THR A 1 138 ? -19.875 5.125 6.973 1 87.62 138 THR A N 1
ATOM 1082 C CA . THR A 1 138 ? -18.688 5.816 6.5 1 87.62 138 THR A CA 1
ATOM 1083 C C . THR A 1 138 ? -18.156 5.172 5.227 1 87.62 138 THR A C 1
ATOM 1085 O O . THR A 1 138 ? -17.953 5.852 4.219 1 87.62 138 THR A O 1
ATOM 1088 N N . CYS A 1 139 ? -17.891 3.898 5.277 1 91 139 CYS A N 1
ATOM 1089 C CA . CYS A 1 139 ? -17.312 3.223 4.129 1 91 139 CYS A CA 1
ATOM 1090 C C . CYS A 1 139 ? -18.281 3.182 2.959 1 91 139 CYS A C 1
ATOM 1092 O O . CYS A 1 139 ? -17.922 3.504 1.828 1 91 139 CYS A O 1
ATOM 1094 N N . ALA A 1 140 ? -19.531 2.873 3.279 1 91.94 140 ALA A N 1
ATOM 1095 C CA . ALA A 1 140 ? -20.547 2.834 2.229 1 91.94 140 ALA A CA 1
ATOM 1096 C C . ALA A 1 140 ? -20.719 4.203 1.58 1 91.94 140 ALA A C 1
ATOM 1098 O O . ALA A 1 140 ? -20.844 4.309 0.358 1 91.94 140 ALA A O 1
ATOM 1099 N N . ASN A 1 141 ? -20.719 5.273 2.383 1 92.12 141 ASN A N 1
ATOM 1100 C CA . ASN A 1 141 ? -20.875 6.625 1.854 1 92.12 141 ASN A CA 1
ATOM 1101 C C . ASN A 1 141 ? -19.672 7.016 0.982 1 92.12 141 ASN A C 1
ATOM 1103 O O . ASN A 1 141 ? -19.859 7.633 -0.07 1 92.12 141 ASN A O 1
ATOM 1107 N N . ALA A 1 142 ? -18.531 6.633 1.436 1 91.12 142 ALA A N 1
ATOM 1108 C CA . ALA A 1 142 ? -17.312 6.969 0.696 1 91.12 142 ALA A CA 1
ATOM 1109 C C . ALA A 1 142 ? -17.297 6.285 -0.668 1 91.12 142 ALA A C 1
ATOM 1111 O O . ALA A 1 142 ? -16.766 6.836 -1.638 1 91.12 142 ALA A O 1
ATOM 1112 N N . LEU A 1 143 ? -17.938 5.141 -0.777 1 93.25 143 LEU A N 1
ATOM 1113 C CA . LEU A 1 143 ? -17.844 4.32 -1.979 1 93.25 143 LEU A CA 1
ATOM 1114 C C . LEU A 1 143 ? -19.141 4.371 -2.771 1 93.25 143 LEU A C 1
ATOM 1116 O O . LEU A 1 143 ? -19.312 3.629 -3.742 1 93.25 143 LEU A O 1
ATOM 1120 N N . HIS A 1 144 ? -20.047 5.199 -2.357 1 91.88 144 HIS A N 1
ATOM 1121 C CA . HIS A 1 144 ? -21.375 5.23 -2.963 1 91.88 144 HIS A CA 1
ATOM 1122 C C . HIS A 1 144 ? -21.281 5.531 -4.457 1 91.88 144 HIS A C 1
ATOM 1124 O O . HIS A 1 144 ? -21.922 4.848 -5.266 1 91.88 144 HIS A O 1
ATOM 1130 N N . SER A 1 145 ? -20.469 6.523 -4.805 1 94.25 145 SER A N 1
ATOM 1131 C CA . SER A 1 145 ? -20.406 6.926 -6.207 1 94.25 145 SER A CA 1
ATOM 1132 C C . SER A 1 145 ? -19 6.727 -6.77 1 94.25 145 SER A C 1
ATOM 1134 O O . SER A 1 145 ? -18.672 7.246 -7.84 1 94.25 145 SER A O 1
ATOM 1136 N N . ARG A 1 146 ? -18.203 6.027 -5.961 1 95.25 146 ARG A N 1
ATOM 1137 C CA . ARG A 1 146 ? -16.828 5.816 -6.375 1 95.25 146 ARG A CA 1
ATOM 1138 C C . ARG A 1 146 ? -16.406 4.359 -6.184 1 95.25 146 ARG A C 1
ATOM 1140 O O . ARG A 1 146 ? -16.906 3.682 -5.281 1 95.25 146 ARG A O 1
ATOM 1147 N N . ASN A 1 147 ? -15.477 3.939 -7.023 1 95.25 147 ASN A N 1
ATOM 1148 C CA . ASN A 1 147 ? -14.945 2.59 -6.879 1 95.25 147 ASN A CA 1
ATOM 1149 C C . ASN A 1 147 ? -13.891 2.518 -5.777 1 95.25 147 ASN A C 1
ATOM 1151 O O . ASN A 1 147 ? -13.57 1.433 -5.289 1 95.25 147 ASN A O 1
ATOM 1155 N N . SER A 1 148 ? -13.32 3.67 -5.496 1 94.56 148 SER A N 1
ATOM 1156 C CA . SER A 1 148 ? -12.305 3.812 -4.457 1 94.56 148 SER A CA 1
ATOM 1157 C C . SER A 1 148 ? -12.375 5.188 -3.801 1 94.56 148 SER A C 1
ATOM 1159 O O . SER A 1 148 ? -12.891 6.137 -4.395 1 94.56 148 SER A O 1
ATOM 1161 N N . ALA A 1 149 ? -12.008 5.223 -2.58 1 93.38 149 ALA A N 1
ATOM 1162 C CA . ALA A 1 149 ? -12 6.488 -1.85 1 93.38 149 ALA A CA 1
ATOM 1163 C C . ALA A 1 149 ? -10.602 6.805 -1.317 1 93.38 149 ALA A C 1
ATOM 1165 O O . ALA A 1 149 ? -10.438 7.113 -0.135 1 93.38 149 ALA A O 1
ATOM 1166 N N . VAL A 1 150 ? -9.648 6.656 -2.143 1 96.25 150 VAL A N 1
ATOM 1167 C CA . VAL A 1 150 ? -8.266 6.984 -1.796 1 96.25 150 VAL A CA 1
ATOM 1168 C C . VAL A 1 150 ? -7.93 8.383 -2.303 1 96.25 150 VAL A C 1
ATOM 1170 O O . VAL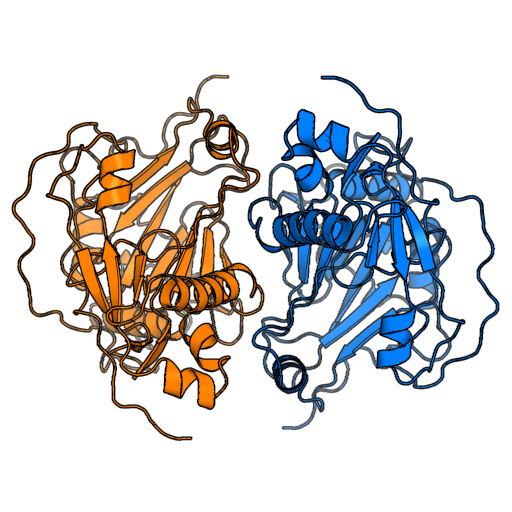 A 1 150 ? -7.938 8.633 -3.512 1 96.25 150 VAL A O 1
ATOM 1173 N N . TYR A 1 151 ? -7.664 9.289 -1.403 1 96.56 151 TYR A N 1
ATOM 1174 C CA . TYR A 1 151 ? -7.355 10.672 -1.749 1 96.56 151 TYR A CA 1
ATOM 1175 C C . TYR A 1 151 ? -5.969 11.062 -1.25 1 96.56 151 TYR A C 1
ATOM 1177 O O . TYR A 1 151 ? -5.801 11.438 -0.086 1 96.56 151 TYR A O 1
ATOM 1185 N N . TRP A 1 152 ? -5.023 10.984 -2.152 1 98.56 152 TRP A N 1
ATOM 1186 C CA . TRP A 1 152 ? -3.658 11.359 -1.798 1 98.56 152 TRP A CA 1
ATOM 1187 C C . TRP A 1 152 ? -3.535 12.875 -1.624 1 98.56 152 TRP A C 1
ATOM 1189 O O . TRP A 1 152 ? -3.877 13.641 -2.529 1 98.56 152 TRP A O 1
ATOM 1199 N N . HIS A 1 153 ? -3.059 13.289 -0.471 1 98.5 153 HIS A N 1
ATOM 1200 C CA . HIS A 1 153 ? -2.916 14.727 -0.258 1 98.5 153 HIS A CA 1
ATOM 1201 C C . HIS A 1 153 ? -1.799 15.023 0.734 1 98.5 153 HIS A C 1
ATOM 1203 O O . HIS A 1 153 ? -1.294 14.125 1.402 1 98.5 153 HIS A O 1
ATOM 1209 N N . SER A 1 154 ? -1.322 16.203 0.739 1 98.38 154 SER A N 1
ATOM 1210 C CA . SER A 1 154 ? -0.563 16.859 1.806 1 98.38 154 SER A CA 1
ATOM 1211 C C . SER A 1 154 ? -1.424 17.844 2.574 1 98.38 154 SER A C 1
ATOM 1213 O O . SER A 1 154 ? -2.08 18.703 1.973 1 98.38 154 SER A O 1
ATOM 1215 N N . ASP A 1 155 ? -1.425 17.75 3.779 1 98.12 155 ASP A N 1
ATOM 1216 C CA . ASP A 1 155 ? -2.367 18.5 4.598 1 98.12 155 ASP A CA 1
ATOM 1217 C C . ASP A 1 155 ? -2.213 20 4.371 1 98.12 155 ASP A C 1
ATOM 1219 O O . ASP A 1 155 ? -1.128 20.562 4.559 1 98.12 155 ASP A O 1
ATOM 1223 N N . LEU A 1 156 ? -3.307 20.641 3.926 1 98.19 156 LEU A N 1
ATOM 1224 C CA . LEU A 1 156 ? -3.467 22.094 3.9 1 98.19 156 LEU A CA 1
ATOM 1225 C C . LEU A 1 156 ? -2.355 22.75 3.09 1 98.19 156 LEU A C 1
ATOM 1227 O O . LEU A 1 156 ? -1.851 23.812 3.467 1 98.19 156 LEU A O 1
ATOM 1231 N N . SER A 1 157 ? -1.958 22.094 2.043 1 98.56 157 SER A N 1
ATOM 1232 C CA . SER A 1 157 ? -0.88 22.609 1.21 1 98.56 157 SER A CA 1
ATOM 1233 C C . SER A 1 157 ? -1.277 23.922 0.55 1 98.56 157 SER A C 1
ATOM 1235 O O . SER A 1 157 ? -0.434 24.625 -0.022 1 98.56 157 SER A O 1
ATOM 1237 N N . PHE A 1 158 ? -2.541 24.375 0.684 1 98.31 158 PHE A N 1
ATOM 1238 C CA . PHE A 1 158 ? -2.996 25.641 0.108 1 98.31 158 PHE A CA 1
ATOM 1239 C C . PHE A 1 158 ? -2.572 26.812 0.978 1 98.31 158 PHE A C 1
ATOM 1241 O O . PHE A 1 158 ? -2.646 27.969 0.548 1 98.31 158 PHE A O 1
ATOM 1248 N N . GLU A 1 159 ? -2.156 26.562 2.205 1 98.19 159 GLU A N 1
ATOM 1249 C CA . GLU A 1 159 ? -1.746 27.656 3.082 1 98.19 159 GLU A CA 1
ATOM 1250 C C . GLU A 1 159 ? -0.422 28.266 2.627 1 98.19 159 GLU A C 1
ATOM 1252 O O . GLU A 1 159 ? 0.42 27.578 2.055 1 98.19 159 GLU A O 1
ATOM 1257 N N . GLU A 1 160 ? -0.218 29.578 2.926 1 98.12 160 GLU A N 1
ATOM 1258 C CA . GLU A 1 160 ? 1.066 30.219 2.65 1 98.12 160 GLU A CA 1
ATOM 1259 C C . GLU A 1 160 ? 2.205 29.5 3.361 1 98.12 160 GLU A C 1
ATOM 1261 O O . GLU A 1 160 ? 3.285 29.312 2.793 1 98.12 160 GLU A O 1
ATOM 1266 N N . GLN A 1 161 ? 1.936 29.125 4.562 1 98.62 161 GLN A N 1
ATOM 1267 C CA . GLN A 1 161 ? 2.832 28.312 5.367 1 98.62 161 GLN A CA 1
ATOM 1268 C C . GLN A 1 161 ? 2.143 27.016 5.82 1 98.62 161 GLN A C 1
ATOM 1270 O O . GLN A 1 161 ? 1.55 26.969 6.898 1 98.62 161 GLN A O 1
ATOM 1275 N N . PRO A 1 162 ? 2.297 25.922 4.996 1 98.62 162 PRO A N 1
ATOM 1276 C CA . PRO A 1 162 ? 1.649 24.656 5.32 1 98.62 162 PRO A CA 1
ATOM 1277 C C . PRO A 1 162 ? 2.291 23.953 6.52 1 98.62 162 PRO A C 1
ATOM 1279 O O . PRO A 1 162 ? 3.361 24.359 6.977 1 98.62 162 PRO A O 1
ATOM 1282 N N . PRO A 1 163 ? 1.646 22.922 7.012 1 98.75 163 PRO A N 1
ATOM 1283 C CA . PRO A 1 163 ? 2.178 22.188 8.164 1 98.75 163 PRO A CA 1
ATOM 1284 C C . PRO A 1 163 ? 3.52 21.516 7.871 1 98.75 163 PRO A C 1
ATOM 1286 O O . PRO A 1 163 ? 3.803 21.172 6.723 1 98.75 163 PRO A O 1
ATOM 1289 N N . GLY A 1 164 ? 4.316 21.438 8.898 1 98.69 164 GLY A N 1
ATOM 1290 C CA . GLY A 1 164 ? 5.57 20.703 8.867 1 98.69 164 GLY A CA 1
ATOM 1291 C C . GLY A 1 164 ? 5.5 19.359 9.586 1 98.69 164 GLY A C 1
ATOM 1292 O O . GLY A 1 164 ? 4.738 18.484 9.195 1 98.69 164 GLY A O 1
ATOM 1293 N N . THR A 1 165 ? 6.234 19.281 10.75 1 98.81 165 THR A N 1
ATOM 1294 C CA . THR A 1 165 ? 6.176 18.094 11.602 1 98.81 165 THR A CA 1
ATOM 1295 C C . THR A 1 165 ? 4.789 17.938 12.219 1 98.81 165 THR A C 1
ATOM 1297 O O . THR A 1 165 ? 4.43 18.672 13.141 1 98.81 165 THR A O 1
ATOM 1300 N N . THR A 1 166 ? 4.02 16.938 11.734 1 98.88 166 THR A N 1
ATOM 1301 C CA . THR A 1 166 ? 2.619 16.766 12.102 1 98.88 166 THR A CA 1
ATOM 1302 C C . THR A 1 166 ? 2.432 15.492 12.922 1 98.88 166 THR A C 1
ATOM 1304 O O . THR A 1 166 ? 3.146 14.508 12.727 1 98.88 166 THR A O 1
ATOM 1307 N N . PHE A 1 167 ? 1.513 15.578 13.891 1 98.88 167 PHE A N 1
ATOM 1308 C CA . PHE A 1 167 ? 1.229 14.461 14.789 1 98.88 167 PHE A CA 1
ATOM 1309 C C . PHE A 1 167 ? -0.206 13.977 14.609 1 98.88 167 PHE A C 1
ATOM 1311 O O . PHE A 1 167 ? -1.147 14.773 14.68 1 98.88 167 PHE A O 1
ATOM 1318 N N . LEU A 1 168 ? -0.378 12.742 14.312 1 98.81 168 LEU A N 1
ATOM 1319 C CA . LEU A 1 168 ? -1.678 12.078 14.234 1 98.81 168 LEU A CA 1
ATOM 1320 C C . LEU A 1 168 ? -1.759 10.922 15.219 1 98.81 168 LEU A C 1
ATOM 1322 O O . LEU A 1 168 ? -0.93 10.008 15.18 1 98.81 168 LEU A O 1
ATOM 1326 N N . TYR A 1 169 ? -2.676 10.969 16.188 1 98.56 169 TYR A N 1
ATOM 1327 C CA . TYR A 1 169 ? -2.742 9.891 17.172 1 98.56 169 TYR A CA 1
ATOM 1328 C C . TYR A 1 169 ? -4.156 9.336 17.281 1 98.56 169 TYR A C 1
ATOM 1330 O O . TYR A 1 169 ? -5.133 10.078 17.141 1 98.56 169 TYR A O 1
ATOM 1338 N N . VAL A 1 170 ? -4.238 8.07 17.484 1 98.25 170 VAL A N 1
ATOM 1339 C CA . VAL A 1 170 ? -5.5 7.336 17.422 1 98.25 170 VAL A CA 1
ATOM 1340 C C . VAL A 1 170 ? -6.195 7.391 18.781 1 98.25 170 VAL A C 1
ATOM 1342 O O . VAL A 1 170 ? -5.543 7.281 19.828 1 98.25 170 VAL A O 1
ATOM 1345 N N . LEU A 1 171 ? -7.441 7.695 18.75 1 98 171 LEU A N 1
ATOM 1346 C CA . LEU A 1 171 ? -8.305 7.688 19.938 1 98 171 LEU A CA 1
ATOM 1347 C C . LEU A 1 171 ? -9.18 6.441 19.953 1 98 171 LEU A C 1
ATOM 1349 O O . LEU A 1 171 ? -9.328 5.801 21 1 98 171 LEU A O 1
ATOM 1353 N N . ASP A 1 172 ? -9.758 6.145 18.828 1 96.25 172 ASP A N 1
ATOM 1354 C CA . ASP A 1 172 ? -10.547 4.941 18.578 1 96.25 172 ASP A CA 1
ATOM 1355 C C . ASP A 1 172 ? -10.352 4.449 17.141 1 96.25 172 ASP A C 1
ATOM 1357 O O . ASP A 1 172 ? -10.094 5.242 16.234 1 96.25 172 ASP A O 1
ATOM 1361 N N . GLY A 1 173 ? -10.438 3.164 17 1 94.44 173 GLY A N 1
ATOM 1362 C CA . GLY A 1 173 ? -10.352 2.605 15.664 1 94.44 173 GLY A CA 1
ATOM 1363 C C . GLY A 1 173 ? -11.023 1.254 15.531 1 94.44 173 GLY A C 1
ATOM 1364 O O . GLY A 1 173 ? -11.336 0.611 16.531 1 94.44 173 GLY A O 1
ATOM 1365 N N . PRO A 1 174 ? -11.305 0.879 14.297 1 95 174 PRO A N 1
ATOM 1366 C CA . PRO A 1 174 ? -11.82 -0.471 14.062 1 95 174 PRO A CA 1
ATOM 1367 C C . PRO A 1 174 ? -10.797 -1.56 14.391 1 95 174 PRO A C 1
ATOM 1369 O O . PRO A 1 174 ? -9.602 -1.276 14.5 1 95 174 PRO A O 1
ATOM 1372 N N . PRO A 1 175 ? -11.344 -2.773 14.641 1 94.25 175 PRO A N 1
ATOM 1373 C CA . PRO A 1 175 ? -10.406 -3.861 14.93 1 94.25 175 PRO A CA 1
ATOM 1374 C C . PRO A 1 175 ? -9.43 -4.109 13.781 1 94.25 175 PRO A C 1
ATOM 1376 O O . PRO A 1 175 ? -8.312 -4.586 14.008 1 94.25 175 PRO A O 1
ATOM 1379 N N . SER A 1 176 ? -9.844 -3.865 12.57 1 96.19 176 SER A N 1
ATOM 1380 C CA . SER A 1 176 ? -8.984 -3.988 11.398 1 96.19 176 SER A CA 1
ATOM 1381 C C . SER A 1 176 ? -9.406 -3.021 10.297 1 96.19 176 SER A C 1
ATOM 1383 O O . SER A 1 176 ? -10.578 -2.674 10.188 1 96.19 176 SER A O 1
ATOM 1385 N N . GLY A 1 177 ? -8.375 -2.668 9.484 1 96 177 GLY A N 1
ATOM 1386 C CA . GLY A 1 177 ? -8.633 -1.662 8.469 1 96 177 GLY A CA 1
ATOM 1387 C C . GLY A 1 177 ? -8.547 -0.243 9 1 96 177 GLY A C 1
ATOM 1388 O O . GLY A 1 177 ? -8.125 -0.024 10.133 1 96 177 GLY A O 1
ATOM 1389 N N . GLY A 1 178 ? -8.883 0.712 8.133 1 96.81 178 GLY A N 1
ATOM 1390 C CA . GLY A 1 178 ? -8.812 2.115 8.508 1 96.81 178 GLY A CA 1
ATOM 1391 C C . GLY A 1 178 ? -7.398 2.654 8.555 1 96.81 178 GLY A C 1
ATOM 1392 O O . GLY A 1 178 ? -7.137 3.672 9.203 1 96.81 178 GLY A O 1
ATOM 1393 N N . ASP A 1 179 ? -6.504 2.047 7.883 1 97.88 179 ASP A N 1
ATOM 1394 C CA . ASP A 1 179 ? -5.086 2.395 7.875 1 97.88 179 ASP A CA 1
ATOM 1395 C C . ASP A 1 179 ? -4.848 3.699 7.121 1 97.88 179 ASP A C 1
ATOM 1397 O O . ASP A 1 179 ? -5.773 4.266 6.535 1 97.88 179 ASP A O 1
ATOM 1401 N N . THR A 1 180 ? -3.664 4.188 7.23 1 98.5 180 THR A N 1
ATOM 1402 C CA . THR A 1 180 ? -3.195 5.324 6.445 1 98.5 180 THR A CA 1
ATOM 1403 C C . THR A 1 180 ? -1.998 4.934 5.586 1 98.5 180 THR A C 1
ATOM 1405 O O . THR A 1 180 ? -1.092 4.242 6.051 1 98.5 180 THR A O 1
ATOM 1408 N N . VAL A 1 181 ? -2.049 5.289 4.332 1 98.75 181 VAL A N 1
ATOM 1409 C CA . VAL A 1 181 ? -0.904 5.078 3.451 1 98.75 181 VAL A CA 1
ATOM 1410 C C . VAL A 1 181 ? -0.154 6.395 3.256 1 98.75 181 VAL A C 1
ATOM 1412 O O . VAL A 1 181 ? -0.769 7.461 3.184 1 98.75 181 VAL A O 1
ATOM 1415 N N . PHE A 1 182 ? 1.175 6.266 3.225 1 98.88 182 PHE A N 1
ATOM 1416 C CA . PHE A 1 182 ? 2.053 7.414 3.021 1 98.88 182 PHE A CA 1
ATOM 1417 C C . PHE A 1 182 ? 2.969 7.188 1.824 1 98.88 182 PHE A C 1
ATOM 1419 O O . PHE A 1 182 ? 3.367 6.055 1.544 1 98.88 182 PHE A O 1
ATOM 1426 N N . ALA A 1 183 ? 3.285 8.227 1.131 1 98.88 183 ALA A N 1
ATOM 1427 C CA . ALA A 1 183 ? 4.223 8.195 0.013 1 98.88 183 ALA A CA 1
ATOM 1428 C C . ALA A 1 183 ? 5.41 9.125 0.272 1 98.88 183 ALA A C 1
ATOM 1430 O O . ALA A 1 183 ? 5.242 10.219 0.817 1 98.88 183 ALA A O 1
ATOM 1431 N N . ASP A 1 184 ? 6.57 8.703 -0.141 1 98.81 184 ASP A N 1
ATOM 1432 C CA . ASP A 1 184 ? 7.812 9.469 -0.048 1 98.81 184 ASP A CA 1
ATOM 1433 C C . ASP A 1 184 ? 7.977 10.398 -1.246 1 98.81 184 ASP A C 1
ATOM 1435 O O . ASP A 1 184 ? 8.391 9.969 -2.324 1 98.81 184 ASP A O 1
ATOM 1439 N N . MET A 1 185 ? 7.809 11.672 -1 1 98.88 185 MET A N 1
ATOM 1440 C CA . MET A 1 185 ? 7.82 12.609 -2.117 1 98.88 185 MET A CA 1
ATOM 1441 C C . MET A 1 185 ? 9.25 13 -2.484 1 98.88 185 MET A C 1
ATOM 1443 O O . MET A 1 185 ? 9.484 13.578 -3.549 1 98.88 185 MET A O 1
ATOM 1447 N N . VAL A 1 186 ? 10.211 12.711 -1.564 1 98.75 186 VAL A N 1
ATOM 1448 C CA . VAL A 1 186 ? 11.617 12.836 -1.925 1 98.75 186 VAL A CA 1
ATOM 1449 C C . VAL A 1 186 ? 11.984 11.766 -2.947 1 98.75 186 VAL A C 1
ATOM 1451 O O . VAL A 1 186 ? 12.617 12.062 -3.965 1 98.75 186 VAL A O 1
ATOM 1454 N N . GLN A 1 187 ? 11.586 10.547 -2.705 1 97.94 187 GLN A N 1
ATOM 1455 C CA . GLN A 1 187 ? 11.844 9.477 -3.664 1 97.94 187 GLN A CA 1
ATOM 1456 C C . GLN A 1 187 ? 11.109 9.727 -4.977 1 97.94 187 GLN A C 1
ATOM 1458 O O . GLN A 1 187 ? 11.609 9.391 -6.051 1 97.94 187 GLN A O 1
ATOM 1463 N N . ALA A 1 188 ? 9.875 10.273 -4.867 1 98.5 188 ALA A N 1
ATOM 1464 C CA . ALA A 1 188 ? 9.156 10.617 -6.09 1 98.5 188 ALA A CA 1
ATOM 1465 C C . ALA A 1 188 ? 9.984 11.531 -6.98 1 98.5 188 ALA A C 1
ATOM 1467 O O . ALA A 1 188 ? 9.992 11.383 -8.203 1 98.5 188 ALA A O 1
ATOM 1468 N N . TYR A 1 189 ? 10.625 12.492 -6.371 1 98.31 189 TYR A N 1
ATOM 1469 C CA . TYR A 1 189 ? 11.492 13.406 -7.105 1 98.31 189 TYR A CA 1
ATOM 1470 C C . TYR A 1 189 ? 12.719 12.688 -7.641 1 98.31 189 TYR A C 1
ATOM 1472 O O . TYR A 1 189 ? 13.07 12.828 -8.812 1 98.31 189 TYR A O 1
ATOM 1480 N N . GLN A 1 190 ? 13.352 11.844 -6.812 1 96.56 190 GLN A N 1
ATOM 1481 C CA . GLN A 1 190 ? 14.617 11.195 -7.148 1 96.56 190 GLN A CA 1
ATOM 1482 C C . GLN A 1 190 ? 14.43 10.18 -8.273 1 96.56 190 GLN A C 1
ATOM 1484 O O . GLN A 1 190 ? 15.359 9.914 -9.039 1 96.56 190 GLN A O 1
ATOM 1489 N N . ARG A 1 191 ? 13.258 9.703 -8.398 1 96.44 191 ARG A N 1
ATOM 1490 C CA . ARG A 1 191 ? 12.977 8.688 -9.414 1 96.44 191 ARG A CA 1
ATOM 1491 C C . ARG A 1 191 ? 12.797 9.312 -10.789 1 96.44 191 ARG A C 1
ATOM 1493 O O . ARG A 1 191 ? 12.797 8.617 -11.805 1 96.44 191 ARG A O 1
ATOM 1500 N N . LEU A 1 192 ? 12.609 10.594 -10.82 1 97.38 192 LEU A N 1
ATOM 1501 C CA . LEU A 1 192 ? 12.508 11.281 -12.102 1 97.38 192 LEU A CA 1
ATOM 1502 C C . LEU A 1 192 ? 13.867 11.32 -12.805 1 97.38 192 LEU A C 1
ATOM 1504 O O . LEU A 1 192 ? 14.906 11.422 -12.148 1 97.38 192 LEU A O 1
ATOM 1508 N N . SER A 1 193 ? 13.867 11.234 -14.102 1 96.69 193 SER A N 1
ATOM 1509 C CA . SER A 1 193 ? 15.109 11.414 -14.844 1 96.69 193 SER A CA 1
ATOM 1510 C C . SER A 1 193 ? 15.688 12.805 -14.625 1 96.69 193 SER A C 1
ATOM 1512 O O . SER A 1 193 ? 14.945 13.758 -14.367 1 96.69 193 SER A O 1
ATOM 1514 N N . PRO A 1 194 ? 16.953 12.906 -14.742 1 95.81 194 PRO A N 1
ATOM 1515 C CA . PRO A 1 194 ? 17.562 14.234 -14.586 1 95.81 194 PRO A CA 1
ATOM 1516 C C . PRO A 1 194 ? 16.953 15.273 -15.523 1 95.81 194 PRO A C 1
ATOM 1518 O O . PRO A 1 194 ? 16.734 16.422 -15.125 1 95.81 194 PRO A O 1
ATOM 1521 N N . GLU A 1 195 ? 16.656 14.898 -16.75 1 96.56 195 GLU A N 1
ATOM 1522 C CA . GLU A 1 195 ? 16.094 15.836 -17.719 1 96.56 195 GLU A CA 1
ATOM 1523 C C . GLU A 1 195 ? 14.695 16.281 -17.312 1 96.56 195 GLU A C 1
ATOM 1525 O O . GLU A 1 195 ? 14.32 17.438 -17.531 1 96.56 195 GLU A O 1
ATOM 1530 N N . PHE A 1 196 ? 13.93 15.398 -16.766 1 97.56 196 PHE A N 1
ATOM 1531 C CA . PHE A 1 196 ? 12.586 15.773 -16.328 1 97.56 196 PHE A CA 1
ATOM 1532 C C . PHE A 1 196 ? 12.641 16.656 -15.086 1 97.56 196 PHE A C 1
ATOM 1534 O O . PHE A 1 196 ? 11.852 17.578 -14.945 1 97.56 196 PHE A O 1
ATOM 1541 N N . ARG A 1 197 ? 13.562 16.391 -14.141 1 97.88 197 ARG A N 1
ATOM 1542 C CA . ARG A 1 197 ? 13.781 17.25 -12.984 1 97.88 197 ARG A CA 1
ATOM 1543 C C . ARG A 1 197 ? 14.102 18.672 -13.422 1 97.88 197 ARG A C 1
ATOM 1545 O O . ARG A 1 197 ? 13.578 19.641 -12.852 1 97.88 197 ARG A O 1
ATOM 1552 N N . LYS A 1 198 ? 14.875 18.75 -14.43 1 97.38 198 LYS A N 1
ATOM 1553 C CA . LYS A 1 198 ? 15.234 20.062 -14.984 1 97.38 198 LYS A CA 1
ATOM 1554 C C . LYS A 1 198 ? 14 20.797 -15.5 1 97.38 198 LYS A C 1
ATOM 1556 O O . LYS A 1 198 ? 13.875 22 -15.312 1 97.38 198 LYS A O 1
ATOM 1561 N N . ARG A 1 199 ? 13.125 20.078 -16.141 1 97 199 ARG A N 1
ATOM 1562 C CA . ARG A 1 199 ? 11.93 20.688 -16.719 1 97 199 ARG A CA 1
ATOM 1563 C C . ARG A 1 199 ? 10.969 21.141 -15.625 1 97 199 ARG A C 1
ATOM 1565 O O . ARG A 1 199 ? 10.211 22.094 -15.82 1 97 199 ARG A O 1
ATOM 1572 N N . LEU A 1 200 ? 10.984 20.453 -14.492 1 98.19 200 LEU A N 1
ATOM 1573 C CA . LEU A 1 200 ? 10.078 20.797 -13.398 1 98.19 200 LEU A CA 1
ATOM 1574 C C . LEU A 1 200 ? 10.633 21.953 -12.578 1 98.19 200 LEU A C 1
ATOM 1576 O O . LEU A 1 200 ? 9.883 22.641 -11.867 1 98.19 200 LEU A O 1
ATOM 1580 N N . HIS A 1 201 ? 11.945 22.141 -12.641 1 97.94 201 HIS A N 1
ATOM 1581 C CA . HIS A 1 201 ? 12.602 23.156 -11.828 1 97.94 201 HIS A CA 1
ATOM 1582 C C . HIS A 1 201 ? 12.055 24.547 -12.141 1 97.94 201 HIS A C 1
ATOM 1584 O O . HIS A 1 201 ? 11.977 24.938 -13.312 1 97.94 201 HIS A O 1
ATOM 1590 N N . GLY A 1 202 ? 11.641 25.266 -11.062 1 98.12 202 GLY A N 1
ATOM 1591 C CA . GLY A 1 202 ? 11.203 26.641 -11.219 1 98.12 202 GLY A CA 1
ATOM 1592 C C . GLY A 1 202 ? 9.703 26.781 -11.422 1 98.12 202 GLY A C 1
ATOM 1593 O O . GLY A 1 202 ? 9.148 27.875 -11.297 1 98.12 202 GLY A O 1
ATOM 1594 N N . LEU A 1 203 ? 9.07 25.656 -11.695 1 98.69 203 LEU A N 1
ATOM 1595 C CA . LEU A 1 203 ? 7.629 25.703 -11.883 1 98.69 203 LEU A CA 1
ATOM 1596 C C . LEU A 1 203 ? 6.914 25.812 -10.539 1 98.69 203 LEU A C 1
ATOM 1598 O O . LEU A 1 203 ? 7.371 25.266 -9.539 1 98.69 203 LEU A O 1
ATOM 1602 N N . THR A 1 204 ? 5.828 26.531 -10.508 1 98.81 204 THR A N 1
ATOM 1603 C CA . THR A 1 204 ? 4.953 26.656 -9.344 1 98.81 204 THR A CA 1
ATOM 1604 C C . THR A 1 204 ? 3.539 26.188 -9.68 1 98.81 204 THR A C 1
ATOM 1606 O O . THR A 1 204 ? 3.117 26.25 -10.836 1 98.81 204 THR A O 1
ATOM 1609 N N . ALA A 1 205 ? 2.885 25.688 -8.734 1 98.88 205 ALA A N 1
ATOM 1610 C CA . ALA A 1 205 ? 1.507 25.234 -8.906 1 98.88 205 ALA A CA 1
ATOM 1611 C C . ALA A 1 205 ? 0.584 25.875 -7.875 1 98.88 205 ALA A C 1
ATOM 1613 O O . ALA A 1 205 ? 1.001 26.156 -6.746 1 98.88 205 ALA A O 1
ATOM 1614 N N . GLU A 1 206 ? -0.631 26.062 -8.289 1 98.88 206 GLU A N 1
ATOM 1615 C CA . GLU A 1 206 ? -1.647 26.641 -7.414 1 98.88 206 GLU A CA 1
ATOM 1616 C C . GLU A 1 206 ? -2.303 25.578 -6.547 1 98.88 206 GLU A C 1
ATOM 1618 O O . GLU A 1 206 ? -2.715 24.531 -7.055 1 98.88 206 GLU A O 1
ATOM 1623 N N . HIS A 1 207 ? -2.35 25.812 -5.266 1 98.75 207 HIS A N 1
ATOM 1624 C CA . HIS A 1 207 ? -3.086 25.047 -4.266 1 98.75 207 HIS A CA 1
ATOM 1625 C C . HIS A 1 207 ? -4.293 25.828 -3.752 1 98.75 207 HIS A C 1
ATOM 1627 O O . HIS A 1 207 ? -4.16 26.984 -3.332 1 98.75 207 HIS A O 1
ATOM 1633 N N . THR A 1 208 ? -5.453 25.219 -3.752 1 98.38 208 THR A N 1
ATOM 1634 C CA . THR A 1 208 ? -6.629 26 -3.398 1 98.38 208 THR A CA 1
ATOM 1635 C C . THR A 1 208 ? -7.469 25.281 -2.348 1 98.38 208 THR A C 1
ATOM 1637 O O . THR A 1 208 ? -7.539 24.047 -2.338 1 98.38 208 THR A O 1
ATOM 1640 N N . SER A 1 209 ? -8.055 26.031 -1.424 1 97.44 209 SER A N 1
ATOM 1641 C CA . SER A 1 209 ? -9.016 25.5 -0.467 1 97.44 209 SER A CA 1
ATOM 1642 C C . SER A 1 209 ? -10.445 25.656 -0.971 1 97.44 209 SER A C 1
ATOM 1644 O O . SER A 1 209 ? -11.391 25.172 -0.343 1 97.44 209 SER A O 1
ATOM 1646 N N . ALA A 1 210 ? -10.648 26.266 -2.068 1 96.62 210 ALA A N 1
ATOM 1647 C CA . ALA A 1 210 ? -11.969 26.656 -2.557 1 96.62 210 ALA A CA 1
ATOM 1648 C C . ALA A 1 210 ? -12.859 25.438 -2.775 1 96.62 210 ALA A C 1
ATOM 1650 O O . ALA A 1 210 ? -14.023 25.438 -2.369 1 96.62 210 ALA A O 1
ATOM 1651 N N . ASP A 1 211 ? -12.328 24.469 -3.416 1 93.75 211 ASP A N 1
ATOM 1652 C CA . ASP A 1 211 ? -13.117 23.281 -3.734 1 93.75 211 ASP A CA 1
ATOM 1653 C C . ASP A 1 211 ? -13.586 22.578 -2.463 1 93.75 211 ASP A C 1
ATOM 1655 O O . ASP A 1 211 ? -14.734 22.125 -2.389 1 93.75 211 ASP A O 1
ATOM 1659 N N . HIS A 1 212 ? -12.68 22.453 -1.562 1 92.38 212 HIS A N 1
ATOM 1660 C CA . HIS A 1 212 ? -13.023 21.812 -0.305 1 92.38 212 HIS A CA 1
ATOM 1661 C C . HIS A 1 212 ? -14.102 22.594 0.444 1 92.38 212 HIS A C 1
ATOM 1663 O O . HIS A 1 212 ? -15.055 22 0.957 1 92.38 212 HIS A O 1
ATOM 1669 N N . ILE A 1 213 ? -13.93 23.875 0.563 1 94 213 ILE A N 1
ATOM 1670 C CA . ILE A 1 213 ? -14.891 24.734 1.253 1 94 213 ILE A CA 1
ATOM 1671 C C . ILE A 1 213 ? -16.25 24.625 0.577 1 94 213 ILE A C 1
ATOM 1673 O O . ILE A 1 213 ? -17.281 24.531 1.251 1 94 213 ILE A O 1
ATOM 1677 N N . GLN A 1 214 ? -16.219 24.578 -0.727 1 92.5 214 GLN A N 1
ATOM 1678 C CA . GLN A 1 214 ? -17.453 24.438 -1.471 1 92.5 214 GLN A CA 1
ATOM 1679 C C . GLN A 1 214 ? -18.125 23.094 -1.171 1 92.5 214 GLN A C 1
ATOM 1681 O O . GLN A 1 214 ? -19.344 23.031 -0.996 1 92.5 214 GLN A O 1
ATOM 1686 N N . SER A 1 215 ? -17.328 22.078 -1.12 1 89.31 215 SER A N 1
ATOM 1687 C CA . SER A 1 215 ? -17.844 20.734 -0.857 1 89.31 215 SER A CA 1
ATOM 1688 C C . SER A 1 215 ? -18.438 20.641 0.543 1 89.31 215 SER A C 1
ATOM 1690 O O . SER A 1 215 ? -19.312 19.812 0.797 1 89.31 215 SER A O 1
ATOM 1692 N N . GLU A 1 216 ? -18.016 21.516 1.421 1 87.44 216 GLU A N 1
ATOM 1693 C CA . GLU A 1 216 ? -18.516 21.562 2.789 1 87.44 216 GLU A CA 1
ATOM 1694 C C . GLU A 1 216 ? -19.672 22.562 2.922 1 87.44 216 GLU A C 1
ATOM 1696 O O . GLU A 1 216 ? -20 22.984 4.031 1 87.44 216 GLU A O 1
ATOM 1701 N N . GLY A 1 217 ? -20.219 23 1.832 1 89.5 217 GLY A N 1
ATOM 1702 C CA . GLY A 1 217 ? -21.359 23.891 1.837 1 89.5 217 GLY A CA 1
ATOM 1703 C C . GLY A 1 217 ? -20.984 25.344 2.062 1 89.5 217 GLY A C 1
ATOM 1704 O O . GLY A 1 217 ? -21.812 26.141 2.537 1 89.5 217 GLY A O 1
ATOM 1705 N N . GLY A 1 218 ? -19.734 25.625 1.952 1 88.62 218 GLY A N 1
ATOM 1706 C CA . GLY A 1 218 ? -19.281 27 2.1 1 88.62 218 GLY A CA 1
ATOM 1707 C C . GLY A 1 218 ? -18.922 27.359 3.525 1 88.62 218 GLY A C 1
ATOM 1708 O O . GLY A 1 218 ? -18.453 28.484 3.793 1 88.62 218 GLY A O 1
ATOM 1709 N N . ASN A 1 219 ? -19.094 26.484 4.414 1 89.31 219 ASN A N 1
ATOM 1710 C CA . ASN A 1 219 ? -18.766 26.719 5.816 1 89.31 219 ASN A CA 1
ATOM 1711 C C . ASN A 1 219 ? -17.281 26.562 6.082 1 89.31 219 ASN A C 1
ATOM 1713 O O . ASN A 1 219 ? -16.703 25.5 5.836 1 89.31 219 ASN A O 1
ATOM 1717 N N . SER A 1 220 ? -16.688 27.625 6.527 1 94.06 220 SER A N 1
ATOM 1718 C CA . SER A 1 220 ? -15.25 27.625 6.801 1 94.06 220 SER A CA 1
ATOM 1719 C C . SER A 1 220 ? -14.883 28.703 7.816 1 94.06 220 SER A C 1
ATOM 1721 O O . SER A 1 220 ? -15.586 29.719 7.938 1 94.06 220 SER A O 1
ATOM 1723 N N . ARG A 1 221 ? -13.844 28.484 8.578 1 95.06 221 ARG A N 1
ATOM 1724 C CA . ARG A 1 221 ? -13.344 29.453 9.555 1 95.06 221 ARG A CA 1
ATOM 1725 C C . ARG A 1 221 ? -12.703 30.656 8.867 1 95.06 221 ARG A C 1
ATOM 1727 O O . ARG A 1 221 ? -12.617 31.734 9.445 1 95.06 221 ARG A O 1
ATOM 1734 N N . ARG A 1 222 ? -12.227 30.422 7.699 1 95.25 222 ARG A N 1
ATOM 1735 C CA . ARG A 1 222 ? -11.555 31.453 6.922 1 95.25 222 ARG A CA 1
ATOM 1736 C C . ARG A 1 222 ? -11.977 31.391 5.457 1 95.25 222 ARG A C 1
ATOM 1738 O O . ARG A 1 222 ? -12.414 30.359 4.973 1 95.25 222 ARG A O 1
ATOM 1745 N N . PRO A 1 223 ? -11.883 32.562 4.801 1 94.25 223 PRO A N 1
ATOM 1746 C CA . PRO A 1 223 ? -12.195 32.531 3.369 1 94.25 223 PRO A CA 1
ATOM 1747 C C . PRO A 1 223 ? -11.273 31.609 2.578 1 94.25 223 PRO A C 1
ATOM 1749 O O . PRO A 1 223 ? -10.148 31.328 3.008 1 94.25 223 PRO A O 1
ATOM 1752 N N . ALA A 1 224 ? -11.789 31.172 1.421 1 95.81 224 ALA A N 1
ATOM 1753 C CA . ALA A 1 224 ? -10.977 30.344 0.528 1 95.81 224 ALA A CA 1
ATOM 1754 C C . ALA A 1 224 ? -9.703 31.078 0.12 1 95.81 224 ALA A C 1
ATOM 1756 O O . ALA A 1 224 ? -9.711 32.281 -0.087 1 95.81 224 ALA A O 1
ATOM 1757 N N . ILE A 1 225 ? -8.68 30.344 -0.038 1 96.88 225 ILE A N 1
ATOM 1758 C CA . ILE A 1 225 ? -7.426 30.938 -0.498 1 96.88 225 ILE A CA 1
ATOM 1759 C C . ILE A 1 225 ? -6.797 30.047 -1.568 1 96.88 225 ILE A C 1
ATOM 1761 O O . ILE A 1 225 ? -7.082 28.844 -1.636 1 96.88 225 ILE A O 1
ATOM 1765 N N . THR A 1 226 ? -6.074 30.578 -2.441 1 98 226 THR A N 1
ATOM 1766 C CA . THR A 1 226 ? -5.227 29.922 -3.434 1 98 226 THR A CA 1
ATOM 1767 C C . THR A 1 226 ? -3.799 30.469 -3.363 1 98 226 THR A C 1
ATOM 1769 O O . THR A 1 226 ? -3.582 31.672 -3.4 1 98 226 THR A O 1
ATOM 1772 N N . THR A 1 227 ? -2.92 29.609 -3.172 1 98.38 227 THR A N 1
ATOM 1773 C CA . THR A 1 227 ? -1.51 29.984 -3.086 1 98.38 227 THR A CA 1
ATOM 1774 C C . THR A 1 227 ? -0.691 29.234 -4.133 1 98.38 227 THR A C 1
ATOM 1776 O O . THR A 1 227 ? -1.034 28.109 -4.508 1 98.38 227 THR A O 1
ATOM 1779 N N . ALA A 1 228 ? 0.358 29.844 -4.59 1 98.69 228 ALA A N 1
ATOM 1780 C CA . ALA A 1 228 ? 1.285 29.188 -5.508 1 98.69 228 ALA A CA 1
ATOM 1781 C C . ALA A 1 228 ? 2.545 28.734 -4.777 1 98.69 228 ALA A C 1
ATOM 1783 O O . ALA A 1 228 ? 3.193 29.516 -4.09 1 98.69 228 ALA A O 1
ATOM 1784 N N . HIS A 1 229 ? 2.842 27.516 -4.852 1 98.88 229 HIS A N 1
ATOM 1785 C CA . HIS A 1 229 ? 4.059 26.938 -4.289 1 98.88 229 HIS A CA 1
ATOM 1786 C C . HIS A 1 229 ? 4.887 26.234 -5.359 1 98.88 229 HIS A C 1
ATOM 1788 O O . HIS A 1 229 ? 4.352 25.828 -6.391 1 98.88 229 HIS A O 1
ATOM 1794 N N . PRO A 1 230 ? 6.23 26.125 -5.133 1 98.88 230 PRO A N 1
ATOM 1795 C CA . PRO A 1 230 ? 7.039 25.359 -6.082 1 98.88 230 PRO A CA 1
ATOM 1796 C C . PRO A 1 230 ? 6.574 23.906 -6.207 1 98.88 230 PRO A C 1
ATOM 1798 O O . PRO A 1 230 ? 6.191 23.297 -5.207 1 98.88 230 PRO A O 1
ATOM 1801 N N . ILE A 1 231 ? 6.617 23.359 -7.414 1 98.88 231 ILE A N 1
ATOM 1802 C CA . ILE A 1 231 ? 6.293 21.969 -7.652 1 98.88 231 ILE A CA 1
ATOM 1803 C C . ILE A 1 231 ? 7.344 21.078 -6.992 1 98.88 231 ILE A C 1
ATOM 1805 O O . ILE A 1 231 ? 7.035 19.969 -6.531 1 98.88 231 ILE A O 1
ATOM 1809 N N . VAL A 1 232 ? 8.602 21.594 -7.016 1 98.81 232 VAL A N 1
ATOM 1810 C CA . VAL A 1 232 ? 9.695 20.953 -6.301 1 98.81 232 VAL A CA 1
ATOM 1811 C C . VAL A 1 232 ? 10.125 21.828 -5.125 1 98.81 232 VAL A C 1
ATOM 1813 O O . VAL A 1 232 ? 10.508 22.984 -5.309 1 98.81 232 VAL A O 1
ATOM 1816 N N . ARG A 1 233 ? 10.008 21.281 -3.955 1 98.75 233 ARG A N 1
ATOM 1817 C CA . ARG A 1 233 ? 10.43 22.062 -2.793 1 98.75 233 ARG A CA 1
ATOM 1818 C C . ARG A 1 233 ? 11.688 21.469 -2.168 1 98.75 233 ARG A C 1
ATOM 1820 O O . ARG A 1 233 ? 12.047 20.328 -2.439 1 98.75 233 ARG A O 1
ATOM 1827 N N . THR A 1 234 ? 12.336 22.219 -1.359 1 98.69 234 THR A N 1
ATOM 1828 C CA . THR A 1 234 ? 13.516 21.797 -0.604 1 98.69 234 THR A CA 1
ATOM 1829 C C . THR A 1 234 ? 13.203 21.75 0.889 1 98.69 234 THR A C 1
ATOM 1831 O O . THR A 1 234 ? 12.609 22.672 1.443 1 98.69 234 THR A O 1
ATOM 1834 N N . HIS A 1 235 ? 13.516 20.641 1.474 1 98.69 235 HIS A N 1
ATOM 1835 C CA . HIS A 1 235 ? 13.336 20.547 2.918 1 98.69 235 HIS A CA 1
ATOM 1836 C C . HIS A 1 235 ? 14.414 21.328 3.658 1 98.69 235 HIS A C 1
ATOM 1838 O O . HIS A 1 235 ? 15.609 21.141 3.416 1 98.69 235 HIS A O 1
ATOM 1844 N N . PRO A 1 236 ? 14.039 22.141 4.59 1 98.12 236 PRO A N 1
ATOM 1845 C CA . PRO A 1 236 ? 15.008 23.062 5.199 1 98.12 236 PRO A CA 1
ATOM 1846 C C . PRO A 1 236 ? 16.031 22.328 6.07 1 98.12 236 PRO A C 1
ATOM 1848 O O . PRO A 1 236 ? 17.172 22.781 6.184 1 98.12 236 PRO A O 1
ATOM 1851 N N . ALA A 1 237 ? 15.68 21.266 6.691 1 98.19 237 ALA A N 1
ATOM 1852 C CA . ALA A 1 237 ? 16.578 20.594 7.625 1 98.19 237 ALA A CA 1
ATOM 1853 C C . ALA A 1 237 ? 17.484 19.594 6.895 1 98.19 237 ALA A C 1
ATOM 1855 O O . ALA A 1 237 ? 18.656 19.469 7.211 1 98.19 237 ALA A O 1
ATOM 1856 N N . THR A 1 238 ? 16.938 18.844 5.902 1 98.06 238 THR A N 1
ATOM 1857 C CA . THR A 1 238 ? 17.688 17.766 5.258 1 98.06 238 THR A CA 1
ATOM 1858 C C . THR A 1 238 ? 18.297 18.25 3.947 1 98.06 238 THR A C 1
ATOM 1860 O O . THR A 1 238 ? 19.219 17.625 3.416 1 98.06 238 THR A O 1
ATOM 1863 N N . GLY A 1 239 ? 17.734 19.266 3.393 1 97.88 239 GLY A N 1
ATOM 1864 C CA . GLY A 1 239 ? 18.188 19.766 2.109 1 97.88 239 GLY A CA 1
ATOM 1865 C C . GLY A 1 239 ? 17.656 18.969 0.93 1 97.88 239 GLY A C 1
ATOM 1866 O O . GLY A 1 239 ? 17.906 19.328 -0.225 1 97.88 239 GLY A O 1
ATOM 1867 N N . GLU A 1 240 ? 16.922 17.969 1.143 1 97.94 240 GLU A N 1
ATOM 1868 C CA . GLU A 1 240 ? 16.406 17.109 0.076 1 97.94 240 GLU A CA 1
ATOM 1869 C C . GLU A 1 240 ? 15.312 17.812 -0.721 1 97.94 240 GLU A C 1
ATOM 1871 O O . GLU A 1 240 ? 14.555 18.609 -0.17 1 97.94 240 GLU A O 1
ATOM 1876 N N . LYS A 1 241 ? 15.258 17.484 -1.981 1 98.44 241 LYS A N 1
ATOM 1877 C CA . LYS A 1 241 ? 14.172 17.969 -2.83 1 98.44 241 LYS A CA 1
ATOM 1878 C C . LYS A 1 241 ? 13.031 16.953 -2.893 1 98.44 241 LYS A C 1
ATOM 1880 O O . LYS A 1 241 ? 13.258 15.75 -2.805 1 98.44 241 LYS A O 1
ATOM 1885 N N . ALA A 1 242 ? 11.82 17.469 -3.027 1 98.81 242 ALA A N 1
ATOM 1886 C CA . ALA A 1 242 ? 10.625 16.625 -3.055 1 98.81 242 ALA A CA 1
ATOM 1887 C C . ALA A 1 242 ? 9.562 17.219 -3.973 1 98.81 242 ALA A C 1
ATOM 1889 O O . ALA A 1 242 ? 9.469 18.438 -4.121 1 98.81 242 ALA A O 1
ATOM 1890 N N . VAL A 1 243 ? 8.828 16.375 -4.621 1 98.88 243 VAL A N 1
ATOM 1891 C CA . VAL A 1 243 ? 7.652 16.812 -5.363 1 98.88 243 VAL A CA 1
ATOM 1892 C C . VAL A 1 243 ? 6.586 17.312 -4.395 1 98.88 243 VAL A C 1
ATOM 1894 O O . VAL A 1 243 ? 6.293 16.656 -3.391 1 98.88 243 VAL A O 1
ATOM 1897 N N . PHE A 1 244 ? 6.016 18.5 -4.664 1 98.88 244 PHE A N 1
ATOM 1898 C CA . PHE A 1 244 ? 5.059 19.094 -3.74 1 98.88 244 PHE A CA 1
ATOM 1899 C C . PHE A 1 244 ? 3.766 19.469 -4.461 1 98.88 244 PHE A C 1
ATOM 1901 O O . PHE A 1 244 ? 3.41 20.641 -4.547 1 98.88 244 PHE A O 1
ATOM 1908 N N . VAL A 1 245 ? 3.02 18.484 -4.945 1 98.81 245 VAL A N 1
ATOM 1909 C CA . VAL A 1 245 ? 1.691 18.609 -5.535 1 98.81 245 VAL A CA 1
ATOM 1910 C C . VAL A 1 245 ? 0.83 17.422 -5.121 1 98.81 245 VAL A C 1
ATOM 1912 O O . VAL A 1 245 ? 1.354 16.375 -4.715 1 98.81 245 VAL A O 1
ATOM 1915 N N . ASN A 1 246 ? -0.424 17.547 -5.105 1 98.31 246 ASN A N 1
ATOM 1916 C CA . ASN A 1 246 ? -1.35 16.453 -4.816 1 98.31 246 ASN A CA 1
ATOM 1917 C C . ASN A 1 246 ? -2.688 16.656 -5.523 1 98.31 246 ASN A C 1
ATOM 1919 O O . ASN A 1 246 ? -3.082 17.797 -5.809 1 98.31 246 ASN A O 1
ATOM 1923 N N . ASP A 1 247 ? -3.336 15.633 -5.793 1 95.06 247 ASP A N 1
ATOM 1924 C CA . ASP A 1 247 ? -4.512 15.586 -6.664 1 95.06 247 ASP A CA 1
ATOM 1925 C C . ASP A 1 247 ? -5.707 16.266 -6 1 95.06 247 ASP A C 1
ATOM 1927 O O . ASP A 1 247 ? -6.621 16.734 -6.688 1 95.06 247 ASP A O 1
ATOM 1931 N N . VAL A 1 248 ? -5.742 16.484 -4.734 1 96.44 248 VAL A N 1
ATOM 1932 C CA . VAL A 1 248 ? -6.902 16.984 -3.996 1 96.44 248 VAL A CA 1
ATOM 1933 C C . VAL A 1 248 ? -6.895 18.5 -3.971 1 96.44 248 VAL A C 1
ATOM 1935 O O . VAL A 1 248 ? -7.945 19.141 -4.105 1 96.44 248 VAL A O 1
ATOM 1938 N N . ILE A 1 249 ? -5.711 19.062 -3.869 1 98.06 249 ILE A N 1
ATOM 1939 C CA . ILE A 1 249 ? -5.617 20.484 -3.541 1 98.06 249 ILE A CA 1
ATOM 1940 C C . ILE A 1 249 ? -4.977 21.234 -4.703 1 98.06 249 ILE A C 1
ATOM 1942 O O . ILE A 1 249 ? -5.305 22.406 -4.953 1 98.06 249 ILE A O 1
ATOM 1946 N N . THR A 1 250 ? -4.047 20.641 -5.473 1 98.69 250 THR A N 1
ATOM 1947 C CA . THR A 1 250 ? -3.307 21.312 -6.539 1 98.69 250 THR A CA 1
ATOM 1948 C C . THR A 1 250 ? -4.148 21.391 -7.809 1 98.69 250 THR A C 1
ATOM 1950 O O . THR A 1 250 ? -4.719 20.391 -8.25 1 98.69 250 THR A O 1
ATOM 1953 N N . LYS A 1 251 ? -4.16 22.516 -8.484 1 97.56 251 LYS A N 1
ATOM 1954 C CA . LYS A 1 251 ? -5.129 22.719 -9.555 1 97.56 251 LYS A CA 1
ATOM 1955 C C . LYS A 1 251 ? -4.43 23 -10.883 1 97.56 251 LYS A C 1
ATOM 1957 O O . LYS A 1 251 ? -4.875 22.531 -11.93 1 97.56 251 LYS A O 1
ATOM 1962 N N . ARG A 1 252 ? -3.422 23.828 -10.828 1 97.88 252 ARG A N 1
ATOM 1963 C CA . ARG A 1 252 ? -2.822 24.219 -12.102 1 97.88 252 ARG A CA 1
ATOM 1964 C C . ARG A 1 252 ? -1.389 24.688 -11.906 1 97.88 252 ARG A C 1
ATOM 1966 O O . ARG A 1 252 ? -1.044 25.219 -10.844 1 97.88 252 ARG A O 1
ATOM 1973 N N . ILE A 1 253 ? -0.657 24.469 -12.938 1 98.81 253 ILE A N 1
ATOM 1974 C CA . ILE A 1 253 ? 0.705 25 -12.969 1 98.81 253 ILE A CA 1
ATOM 1975 C C . ILE A 1 253 ? 0.702 26.422 -13.531 1 98.81 253 ILE A C 1
ATOM 1977 O O . ILE A 1 253 ? 0.145 26.656 -14.602 1 98.81 253 ILE A O 1
ATOM 1981 N N . VAL A 1 254 ? 1.282 27.312 -12.805 1 98.69 254 VAL A N 1
ATOM 1982 C CA . VAL A 1 254 ? 1.304 28.719 -13.18 1 98.69 254 VAL A CA 1
ATOM 1983 C C . VAL A 1 254 ? 2.094 28.906 -14.469 1 98.69 254 VAL A C 1
ATOM 1985 O O . VAL A 1 254 ? 3.195 28.359 -14.609 1 98.69 254 VAL A O 1
ATOM 1988 N N . GLY A 1 255 ? 1.526 29.594 -15.438 1 98.25 255 GLY A N 1
ATOM 1989 C CA . GLY A 1 255 ? 2.234 29.938 -16.672 1 98.25 255 GLY A CA 1
ATOM 1990 C C . GLY A 1 255 ? 2.031 28.922 -17.781 1 98.25 255 GLY A C 1
ATOM 1991 O O . GLY A 1 255 ? 2.463 29.141 -18.906 1 98.25 255 GLY A O 1
ATOM 1992 N N . LEU A 1 256 ? 1.427 27.812 -17.484 1 98.5 256 LEU A N 1
ATOM 1993 C CA . LEU A 1 256 ? 1.164 26.812 -18.5 1 98.5 256 LEU A CA 1
ATOM 1994 C C . LEU A 1 256 ? -0.304 26.828 -18.906 1 98.5 256 LEU A C 1
ATOM 1996 O O . LEU A 1 256 ? -1.173 27.188 -18.109 1 98.5 256 LEU A O 1
ATOM 2000 N N . LYS A 1 257 ? -0.513 26.469 -20.125 1 98.19 257 LYS A N 1
ATOM 2001 C CA . LYS A 1 257 ? -1.884 26.25 -20.578 1 98.19 257 LYS A CA 1
ATOM 2002 C C . LYS A 1 257 ? -2.51 25.062 -19.859 1 98.19 257 LYS A C 1
ATOM 2004 O O . LYS A 1 257 ? -1.799 24.188 -19.359 1 98.19 257 LYS A O 1
ATOM 2009 N N . LYS A 1 258 ? -3.783 25.078 -19.938 1 98.06 258 LYS A N 1
ATOM 2010 C CA . LYS A 1 258 ? -4.539 24.094 -19.156 1 98.06 258 LYS A CA 1
ATOM 2011 C C . LYS A 1 258 ? -4.125 22.672 -19.5 1 98.06 258 LYS A C 1
ATOM 2013 O O . LYS A 1 258 ? -3.852 21.875 -18.609 1 98.06 258 LYS A O 1
ATOM 2018 N N . GLU A 1 259 ? -4.086 22.359 -20.766 1 97.81 259 GLU A N 1
ATOM 2019 C CA . GLU A 1 259 ? -3.783 21 -21.188 1 97.81 259 GLU A CA 1
ATOM 2020 C C . GLU A 1 259 ? -2.373 20.594 -20.766 1 97.81 259 GLU A C 1
ATOM 2022 O O . GLU A 1 259 ? -2.146 19.438 -20.375 1 97.81 259 GLU A O 1
ATOM 2027 N N . GLU A 1 260 ? -1.477 21.516 -20.859 1 98.12 260 GLU A N 1
ATOM 2028 C CA . GLU A 1 260 ? -0.094 21.266 -20.469 1 98.12 260 GLU A CA 1
ATOM 2029 C C . GLU A 1 260 ? 0.017 21.047 -18.969 1 98.12 260 GLU A C 1
ATOM 2031 O O . GLU A 1 260 ? 0.685 20.109 -18.516 1 98.12 260 GLU A O 1
ATOM 2036 N N . SER A 1 261 ? -0.663 21.906 -18.25 1 98.56 261 SER A N 1
ATOM 2037 C CA . SER A 1 261 ? -0.71 21.812 -16.797 1 98.56 261 SER A CA 1
ATOM 2038 C C . SER A 1 261 ? -1.302 20.484 -16.344 1 98.56 261 SER A C 1
ATOM 2040 O O . SER A 1 261 ? -0.69 19.75 -15.555 1 98.56 261 SER A O 1
ATOM 2042 N N . ASP A 1 262 ? -2.414 20.203 -16.969 1 98.38 262 ASP A N 1
ATOM 2043 C CA . ASP A 1 262 ? -3.123 18.984 -16.594 1 98.38 262 ASP A CA 1
ATOM 2044 C C . ASP A 1 262 ? -2.277 17.75 -16.859 1 98.38 262 ASP A C 1
ATOM 2046 O O . ASP A 1 262 ? -2.258 16.812 -16.062 1 98.38 262 ASP A O 1
ATOM 2050 N N . LEU A 1 263 ? -1.635 17.734 -17.938 1 97.94 263 LEU A N 1
ATOM 2051 C CA . LEU A 1 263 ? -0.801 16.609 -18.328 1 97.94 263 LEU A CA 1
ATOM 2052 C C . LEU A 1 263 ? 0.314 16.375 -17.312 1 97.94 263 LEU A C 1
ATOM 2054 O O . LEU A 1 263 ? 0.502 15.258 -16.828 1 97.94 263 LEU A O 1
ATOM 2058 N N . LEU A 1 264 ? 1.05 17.391 -16.969 1 98.44 264 LEU A N 1
ATOM 2059 C CA . LEU A 1 264 ? 2.186 17.281 -16.062 1 98.44 264 LEU A CA 1
ATOM 2060 C C . LEU A 1 264 ? 1.723 16.938 -14.648 1 98.44 264 LEU A C 1
ATOM 2062 O O . LEU A 1 264 ? 2.312 16.062 -13.992 1 98.44 264 LEU A O 1
ATOM 2066 N N . LEU A 1 265 ? 0.681 17.578 -14.219 1 98.75 265 LEU A N 1
ATOM 2067 C CA . LEU A 1 265 ? 0.175 17.312 -12.875 1 98.75 265 LEU A CA 1
ATOM 2068 C C . LEU A 1 265 ? -0.357 15.891 -12.766 1 98.75 265 LEU A C 1
ATOM 2070 O O . LEU A 1 265 ? -0.102 15.203 -11.773 1 98.75 265 LEU A O 1
ATOM 2074 N N . LYS A 1 266 ? -1.091 15.469 -13.766 1 98.31 266 LYS A N 1
ATOM 2075 C CA . LYS A 1 266 ? -1.619 14.109 -13.742 1 98.31 266 LYS A CA 1
ATOM 2076 C C . LYS A 1 266 ? -0.493 13.078 -13.656 1 98.31 266 LYS A C 1
ATOM 2078 O O . LYS A 1 266 ? -0.62 12.07 -12.961 1 98.31 266 LYS A O 1
ATOM 2083 N N . PHE A 1 267 ? 0.562 13.336 -14.414 1 98.38 267 PHE A N 1
ATOM 2084 C CA . PHE A 1 267 ? 1.718 12.453 -14.352 1 98.38 267 PHE A CA 1
ATOM 2085 C C . PHE A 1 267 ? 2.254 12.359 -12.93 1 98.38 267 PHE A C 1
ATOM 2087 O O . PHE A 1 267 ? 2.49 11.266 -12.422 1 98.38 267 PHE A O 1
ATOM 2094 N N . LEU A 1 268 ? 2.41 13.477 -12.273 1 98.75 268 LEU A N 1
ATOM 2095 C CA . LEU A 1 268 ? 2.975 13.523 -10.93 1 98.75 268 LEU A CA 1
ATOM 2096 C C . LEU A 1 268 ? 2.02 12.898 -9.914 1 98.75 268 LEU A C 1
ATOM 2098 O O . LEU A 1 268 ? 2.451 12.195 -9 1 98.75 268 LEU A O 1
ATOM 2102 N N . PHE A 1 269 ? 0.692 13.18 -10.117 1 98.62 269 PHE A N 1
ATOM 2103 C CA . PHE A 1 269 ? -0.308 12.562 -9.258 1 98.62 269 PHE A CA 1
ATOM 2104 C C . PHE A 1 269 ? -0.27 11.039 -9.391 1 98.62 269 PHE A C 1
ATOM 2106 O O . PHE A 1 269 ? -0.25 10.328 -8.391 1 98.62 269 PHE A O 1
ATOM 2113 N N . ASP A 1 270 ? -0.197 10.562 -10.625 1 97.56 270 ASP A N 1
ATOM 2114 C CA . ASP A 1 270 ? -0.193 9.133 -10.898 1 97.56 270 ASP A CA 1
ATOM 2115 C C . ASP A 1 270 ? 1.067 8.469 -10.352 1 97.56 270 ASP A C 1
ATOM 2117 O O . ASP A 1 270 ? 1.008 7.359 -9.812 1 97.56 270 ASP A O 1
ATOM 2121 N N . GLN A 1 271 ? 2.172 9.125 -10.516 1 97.75 271 GLN A N 1
ATOM 2122 C CA . GLN A 1 271 ? 3.41 8.586 -9.977 1 97.75 271 GLN A CA 1
ATOM 2123 C C . GLN A 1 271 ? 3.289 8.328 -8.477 1 97.75 271 GLN A C 1
ATOM 2125 O O . GLN A 1 271 ? 3.697 7.27 -7.984 1 97.75 271 GLN A O 1
ATOM 2130 N N . THR A 1 272 ? 2.711 9.273 -7.773 1 97.81 272 THR A N 1
ATOM 2131 C CA . THR A 1 272 ? 2.545 9.141 -6.332 1 97.81 272 THR A CA 1
ATOM 2132 C C . THR A 1 272 ? 1.608 7.98 -6 1 97.81 272 THR A C 1
ATOM 2134 O O . THR A 1 272 ? 1.938 7.125 -5.176 1 97.81 272 THR A O 1
ATOM 2137 N N . ALA A 1 273 ? 0.513 7.902 -6.676 1 98.12 273 ALA A N 1
ATOM 2138 C CA . ALA A 1 273 ? -0.553 6.961 -6.336 1 98.12 273 ALA A CA 1
ATOM 2139 C C . ALA A 1 273 ? -0.184 5.539 -6.746 1 98.12 273 ALA A C 1
ATOM 2141 O O . ALA A 1 273 ? -0.528 4.578 -6.055 1 98.12 273 ALA A O 1
ATOM 2142 N N . LEU A 1 274 ? 0.582 5.395 -7.867 1 98 274 LEU A N 1
ATOM 2143 C CA . LEU A 1 274 ? 0.793 4.09 -8.477 1 98 274 LEU A CA 1
ATOM 2144 C C . LEU A 1 274 ? 2.098 3.465 -7.996 1 98 274 LEU A C 1
ATOM 2146 O O . LEU A 1 274 ? 2.311 2.26 -8.148 1 98 274 LEU A O 1
ATOM 2150 N N . SER A 1 275 ? 3.023 4.285 -7.418 1 98 275 SER A N 1
ATOM 2151 C CA . SER A 1 275 ? 4.34 3.787 -7.035 1 98 275 SER A CA 1
ATOM 2152 C C . SER A 1 275 ? 4.324 3.201 -5.629 1 98 275 SER A C 1
ATOM 2154 O O . SER A 1 275 ? 4.891 3.781 -4.703 1 98 275 SER A O 1
ATOM 2156 N N . HIS A 1 276 ? 3.875 1.962 -5.539 1 98.31 276 HIS A N 1
ATOM 2157 C CA . HIS A 1 276 ? 3.82 1.274 -4.254 1 98.31 276 HIS A CA 1
ATOM 2158 C C . HIS A 1 276 ? 5.215 1.091 -3.668 1 98.31 276 HIS A C 1
ATOM 2160 O O . HIS A 1 276 ? 5.363 0.881 -2.463 1 98.31 276 HIS A O 1
ATOM 2166 N N . ASP A 1 277 ? 6.242 1.185 -4.5 1 97.81 277 ASP A N 1
ATOM 2167 C CA . ASP A 1 277 ? 7.621 0.952 -4.078 1 97.81 277 ASP A CA 1
ATOM 2168 C C . ASP A 1 277 ? 8.242 2.219 -3.494 1 97.81 277 ASP A C 1
ATOM 2170 O O . ASP A 1 277 ? 9.445 2.268 -3.234 1 97.81 277 ASP A O 1
ATOM 2174 N N . LEU A 1 278 ? 7.477 3.264 -3.299 1 98.25 278 LEU A N 1
ATOM 2175 C CA . LEU A 1 278 ? 7.91 4.418 -2.52 1 98.25 278 LEU A CA 1
ATOM 2176 C C . LEU A 1 278 ? 6.879 4.777 -1.457 1 98.25 278 LEU A C 1
ATOM 2178 O O . LEU A 1 278 ? 6.766 5.941 -1.067 1 98.25 278 LEU A O 1
ATOM 2182 N N . GLN A 1 279 ? 6.09 3.795 -1.074 1 98.69 279 GLN A N 1
ATOM 2183 C CA . GLN A 1 279 ? 5.004 4 -0.126 1 98.69 279 GLN A CA 1
ATOM 2184 C C . GLN A 1 279 ? 5.129 3.061 1.069 1 98.69 279 GLN A C 1
ATOM 2186 O O . GLN A 1 279 ? 5.871 2.078 1.018 1 98.69 279 GLN A O 1
ATOM 2191 N N . VAL A 1 280 ? 4.5 3.424 2.119 1 98.5 280 VAL A N 1
ATOM 2192 C CA . VAL A 1 280 ? 4.273 2.516 3.24 1 98.5 280 VAL A CA 1
ATOM 2193 C C . VAL A 1 280 ? 2.809 2.58 3.668 1 98.5 280 VAL A C 1
ATOM 2195 O O . VAL A 1 280 ? 2.121 3.568 3.4 1 98.5 280 VAL A O 1
ATOM 2198 N N . ARG A 1 281 ? 2.303 1.512 4.191 1 98.19 281 ARG A N 1
ATOM 2199 C CA . ARG A 1 281 ? 0.996 1.449 4.84 1 98.19 281 ARG A CA 1
ATOM 2200 C C . ARG A 1 281 ? 1.141 1.29 6.352 1 98.19 281 ARG A C 1
ATOM 2202 O O . ARG A 1 281 ? 1.737 0.321 6.824 1 98.19 281 ARG A O 1
ATOM 2209 N N . LEU A 1 282 ? 0.67 2.217 7.145 1 98.12 282 LEU A N 1
ATOM 2210 C CA . LEU A 1 282 ? 0.751 2.17 8.602 1 98.12 282 LEU A CA 1
ATOM 2211 C C . LEU A 1 282 ? -0.572 1.714 9.203 1 98.12 282 LEU A C 1
ATOM 2213 O O . LEU A 1 282 ? -1.618 2.312 8.945 1 98.12 282 LEU A O 1
ATOM 2217 N N . ARG A 1 283 ? -0.53 0.651 9.953 1 96.31 283 ARG A N 1
ATOM 2218 C CA . ARG A 1 283 ? -1.692 0.124 10.664 1 96.31 283 ARG A CA 1
ATOM 2219 C C . ARG A 1 283 ? -1.889 0.833 12 1 96.31 283 ARG A C 1
ATOM 2221 O O . ARG A 1 283 ? -0.935 1.01 12.758 1 96.31 283 ARG A O 1
ATOM 2228 N N . TRP A 1 284 ? -3.09 1.193 12.234 1 97.25 284 TRP A N 1
ATOM 2229 C CA . TRP A 1 284 ? -3.396 1.836 13.508 1 97.25 284 TRP A CA 1
ATOM 2230 C C . TRP A 1 284 ? -3.596 0.797 14.609 1 97.25 284 TRP A C 1
ATOM 2232 O O . TRP A 1 284 ? -4.297 -0.199 14.414 1 97.25 284 TRP A O 1
ATOM 2242 N N . LYS A 1 285 ? -2.934 0.948 15.648 1 96.25 285 LYS A N 1
ATOM 2243 C CA . LYS A 1 285 ? -3.078 0.214 16.906 1 96.25 285 LYS A CA 1
ATOM 2244 C C . LYS A 1 285 ? -3.316 1.165 18.062 1 96.25 285 LYS A C 1
ATOM 2246 O O . LYS A 1 285 ? -2.875 2.316 18.047 1 96.25 285 LYS A O 1
ATOM 2251 N N . PRO A 1 286 ? -4.062 0.665 19.047 1 96.56 286 PRO A N 1
ATOM 2252 C CA . PRO A 1 286 ? -4.211 1.532 20.219 1 96.56 286 PRO A CA 1
ATOM 2253 C C . PRO A 1 286 ? -2.871 2.055 20.734 1 96.56 286 PRO A C 1
ATOM 2255 O O . PRO A 1 286 ? -1.886 1.314 20.766 1 96.56 286 PRO A O 1
ATOM 2258 N N . GLY A 1 287 ? -2.832 3.348 21.016 1 98 287 GLY A N 1
ATOM 2259 C CA . GLY A 1 287 ? -1.638 3.953 21.578 1 98 287 GLY A CA 1
ATOM 2260 C C . GLY A 1 287 ? -0.616 4.352 20.531 1 98 287 GLY A C 1
ATOM 2261 O O . GLY A 1 287 ? 0.554 4.574 20.859 1 98 287 GLY A O 1
ATOM 2262 N N . THR A 1 288 ? -1.053 4.43 19.328 1 98.62 288 THR A N 1
ATOM 2263 C CA . THR A 1 288 ? -0.123 4.805 18.266 1 98.62 288 THR A CA 1
ATOM 2264 C C . THR A 1 288 ? -0.179 6.305 18 1 98.62 288 THR A C 1
ATOM 2266 O O . THR A 1 288 ? -1.26 6.898 17.969 1 98.62 288 THR A O 1
ATOM 2269 N N . VAL A 1 289 ? 0.975 6.906 17.906 1 98.88 289 VAL A N 1
ATOM 2270 C CA . VAL A 1 289 ? 1.149 8.25 17.375 1 98.88 289 VAL A CA 1
ATOM 2271 C C . VAL A 1 289 ? 2.002 8.195 16.109 1 98.88 289 VAL A C 1
ATOM 2273 O O . VAL A 1 289 ? 3.127 7.688 16.125 1 98.88 289 VAL A O 1
ATOM 2276 N N . VAL A 1 290 ? 1.448 8.625 15.031 1 98.94 290 VAL A N 1
ATOM 2277 C CA . VAL A 1 290 ? 2.225 8.773 13.805 1 98.94 290 VAL A CA 1
ATOM 2278 C C . VAL A 1 290 ? 2.711 10.211 13.672 1 98.94 290 VAL A C 1
ATOM 2280 O O . VAL A 1 290 ? 1.915 11.148 13.75 1 98.94 290 VAL A O 1
ATOM 2283 N N . VAL A 1 291 ? 3.994 10.359 13.555 1 98.94 291 VAL A N 1
ATOM 2284 C CA . VAL A 1 291 ? 4.617 11.648 13.273 1 98.94 291 VAL A CA 1
ATOM 2285 C C . VAL A 1 291 ? 5.16 11.656 11.852 1 98.94 291 VAL A C 1
ATOM 2287 O O . VAL A 1 291 ? 5.938 10.781 11.469 1 98.94 291 VAL A O 1
ATOM 2290 N N . TYR A 1 292 ? 4.727 12.594 11.07 1 98.94 292 TYR A N 1
ATOM 2291 C CA . TYR A 1 292 ? 5.207 12.648 9.695 1 98.94 292 TYR A CA 1
ATOM 2292 C C . TYR A 1 292 ? 5.539 14.078 9.289 1 98.94 292 TYR A C 1
ATOM 2294 O O . TYR A 1 292 ? 5.027 15.031 9.891 1 98.94 292 TYR A O 1
ATOM 2302 N N . ASP A 1 293 ? 6.457 14.258 8.445 1 98.88 293 ASP A N 1
ATOM 2303 C CA . ASP A 1 293 ? 6.789 15.562 7.871 1 98.88 293 ASP A CA 1
ATOM 2304 C C . ASP A 1 293 ? 5.914 15.867 6.656 1 98.88 293 ASP A C 1
ATOM 2306 O O . ASP A 1 293 ? 6.203 15.406 5.547 1 98.88 293 ASP A O 1
ATOM 2310 N N . ASN A 1 294 ? 4.898 16.641 6.859 1 98.81 294 ASN A N 1
ATOM 2311 C CA . ASN A 1 294 ? 3.877 16.953 5.863 1 98.81 294 ASN A CA 1
ATOM 2312 C C . ASN A 1 294 ? 4.488 17.594 4.621 1 98.81 294 ASN A C 1
ATOM 2314 O O . ASN A 1 294 ? 3.895 17.547 3.541 1 98.81 294 ASN A O 1
ATOM 2318 N N . ARG A 1 295 ? 5.711 18.141 4.746 1 98.69 295 ARG A N 1
ATOM 2319 C CA . ARG A 1 295 ? 6.375 18.875 3.67 1 98.69 295 ARG A CA 1
ATOM 2320 C C . ARG A 1 295 ? 6.879 17.922 2.592 1 98.69 295 ARG A C 1
ATOM 2322 O O . ARG A 1 295 ? 7.031 18.312 1.433 1 98.69 295 ARG A O 1
ATOM 2329 N N . VAL A 1 296 ? 7.105 16.656 3 1 98.75 296 VAL A N 1
ATOM 2330 C CA . VAL A 1 296 ? 7.773 15.773 2.049 1 98.75 296 VAL A CA 1
ATOM 2331 C C . VAL A 1 296 ? 7.055 14.422 2.006 1 98.75 296 VAL A C 1
ATOM 2333 O O . VAL A 1 296 ? 7.648 13.406 1.646 1 98.75 296 VAL A O 1
ATOM 2336 N N . THR A 1 297 ? 5.805 14.375 2.4 1 98.81 297 THR A N 1
ATOM 2337 C CA . THR A 1 297 ? 4.973 13.18 2.289 1 98.81 297 THR A CA 1
ATOM 2338 C C . THR A 1 297 ? 3.611 13.523 1.692 1 98.81 297 THR A C 1
ATOM 2340 O O . THR A 1 297 ? 3.146 14.664 1.805 1 98.81 297 THR A O 1
ATOM 2343 N N . SER A 1 298 ? 3.066 12.633 1.002 1 98.81 298 SER A N 1
ATOM 2344 C CA . SER A 1 298 ? 1.633 12.555 0.739 1 98.81 298 SER A CA 1
ATOM 2345 C C . SER A 1 298 ? 1.001 11.375 1.471 1 98.81 298 SER A C 1
ATOM 2347 O O . SER A 1 298 ? 1.696 10.438 1.862 1 98.81 298 SER A O 1
ATOM 2349 N N . HIS A 1 299 ? -0.27 11.492 1.784 1 98.81 299 HIS A N 1
ATOM 2350 C CA . HIS A 1 299 ? -0.904 10.391 2.502 1 98.81 299 HIS A CA 1
ATOM 2351 C C . HIS A 1 299 ? -2.391 10.305 2.172 1 98.81 299 HIS A C 1
ATOM 2353 O O . HIS A 1 299 ? -2.953 11.219 1.567 1 98.81 299 HIS A O 1
ATOM 2359 N N . ALA A 1 300 ? -2.992 9.188 2.475 1 98.5 300 ALA A N 1
ATOM 2360 C CA . ALA A 1 300 ? -4.422 8.938 2.289 1 98.5 300 ALA A CA 1
ATOM 2361 C C . ALA A 1 300 ? -4.961 8.008 3.371 1 98.5 300 ALA A C 1
ATOM 2363 O O . ALA A 1 300 ? -4.312 7.02 3.729 1 98.5 300 ALA A O 1
ATOM 2364 N N . ALA A 1 301 ? -6.094 8.398 3.908 1 97.19 301 ALA A N 1
ATOM 2365 C CA . ALA A 1 301 ? -6.832 7.5 4.789 1 97.19 301 ALA A CA 1
ATOM 2366 C C . ALA A 1 301 ? -7.562 6.426 3.99 1 97.19 301 ALA A C 1
ATOM 2368 O O . ALA A 1 301 ? -8.086 6.695 2.908 1 97.19 301 ALA A O 1
ATOM 2369 N N . LEU A 1 302 ? -7.617 5.258 4.531 1 97.12 302 LEU A N 1
ATOM 2370 C CA . LEU A 1 302 ? -8.266 4.164 3.818 1 97.12 302 LEU A CA 1
ATOM 2371 C C . LEU A 1 302 ? -9.625 3.842 4.438 1 97.12 302 LEU A C 1
ATOM 2373 O O . LEU A 1 302 ? -9.742 3.719 5.66 1 97.12 302 LEU A O 1
ATOM 2377 N N . PHE A 1 303 ? -10.609 3.723 3.623 1 94.5 303 PHE A N 1
ATOM 2378 C CA . PHE A 1 303 ? -11.953 3.352 4.047 1 94.5 303 PHE A CA 1
ATOM 2379 C C . PHE A 1 303 ? -12.25 1.897 3.705 1 94.5 303 PHE A C 1
ATOM 2381 O O . PHE A 1 303 ? -13.156 1.61 2.924 1 94.5 303 PHE A O 1
ATOM 2388 N N . ASP A 1 304 ? -11.5 1.043 4.375 1 95.62 304 ASP A N 1
ATOM 2389 C CA . ASP A 1 304 ? -11.57 -0.394 4.129 1 95.62 304 ASP A CA 1
ATOM 2390 C C . ASP A 1 304 ? -11.953 -1.15 5.398 1 95.62 304 ASP A C 1
ATOM 2392 O O . ASP A 1 304 ? -11.555 -2.301 5.586 1 95.62 304 ASP A O 1
ATOM 2396 N N . PHE A 1 305 ? -12.641 -0.541 6.301 1 94.75 305 PHE A N 1
ATOM 2397 C CA . PHE A 1 305 ? -13.102 -1.167 7.531 1 94.75 305 PHE A CA 1
ATOM 2398 C C . PHE A 1 305 ? -14.625 -1.273 7.547 1 94.75 305 PHE A C 1
ATOM 2400 O O . PHE A 1 305 ? -15.305 -0.675 6.707 1 94.75 305 PHE A O 1
ATOM 2407 N N . GLU A 1 306 ? -15.141 -2.059 8.453 1 92.94 306 GLU A N 1
ATOM 2408 C CA . GLU A 1 306 ? -16.578 -2.285 8.523 1 92.94 306 GLU A CA 1
ATOM 2409 C C . GLU A 1 306 ? -17.297 -1.076 9.109 1 92.94 306 GLU A C 1
ATOM 2411 O O . GLU A 1 306 ? -16.828 -0.463 10.062 1 92.94 306 GLU A O 1
ATOM 2416 N N . ASP A 1 307 ? -18.406 -0.817 8.477 1 92.44 307 ASP A N 1
ATOM 2417 C CA . ASP A 1 307 ? -19.266 0.207 9.07 1 92.44 307 ASP A CA 1
ATOM 2418 C C . ASP A 1 307 ? -19.734 -0.212 10.469 1 92.44 307 ASP A C 1
ATOM 2420 O O . ASP A 1 307 ? -19.734 -1.4 10.797 1 92.44 307 ASP A O 1
ATOM 2424 N N . GLY A 1 308 ? -20 0.756 11.312 1 91.44 308 GLY A N 1
ATOM 2425 C CA . GLY A 1 308 ? -20.422 0.462 12.672 1 91.44 308 GLY A CA 1
ATOM 2426 C C . GLY A 1 308 ? -19.344 0.7 13.703 1 91.44 308 GLY A C 1
ATOM 2427 O O . GLY A 1 308 ? -19.625 0.767 14.898 1 91.44 308 GLY A O 1
ATOM 2428 N N . TYR A 1 309 ? -18.172 0.795 13.172 1 92.38 309 TYR A N 1
ATOM 2429 C CA . TYR A 1 309 ? -17.078 1.108 14.07 1 92.38 309 TYR A CA 1
ATOM 2430 C C . TYR A 1 309 ? -16.734 2.596 14.031 1 92.38 309 TYR A C 1
ATOM 2432 O O . TYR A 1 309 ? -16.938 3.256 13.008 1 92.38 309 TYR A O 1
ATOM 2440 N N . ARG A 1 310 ? -16.203 3.035 15.148 1 92.94 310 ARG A N 1
ATOM 2441 C CA . ARG A 1 310 ? -15.68 4.398 15.227 1 92.94 310 ARG A CA 1
ATOM 2442 C C . ARG A 1 310 ? -14.227 4.457 14.758 1 92.94 310 ARG A C 1
ATOM 2444 O O . ARG A 1 310 ? -13.43 3.576 15.086 1 92.94 310 ARG A O 1
ATOM 2451 N N . ARG A 1 311 ? -13.992 5.309 13.953 1 95 311 ARG A N 1
ATOM 2452 C CA . ARG A 1 311 ? -12.633 5.719 13.625 1 95 311 ARG A CA 1
ATOM 2453 C C . ARG A 1 311 ? -12.383 7.168 14.031 1 95 311 ARG A C 1
ATOM 2455 O O . ARG A 1 311 ? -12.992 8.086 13.477 1 95 311 ARG A O 1
ATOM 2462 N N . HIS A 1 312 ? -11.57 7.359 15.023 1 96.69 312 HIS A N 1
ATOM 2463 C CA . HIS A 1 312 ? -11.398 8.648 15.688 1 96.69 312 HIS A CA 1
ATOM 2464 C C . HIS A 1 312 ? -9.93 8.945 15.953 1 96.69 312 HIS A C 1
ATOM 2466 O O . HIS A 1 312 ? -9.289 8.25 16.734 1 96.69 312 HIS A O 1
ATOM 2472 N N . LEU A 1 313 ? -9.438 9.922 15.219 1 98 313 LEU A N 1
ATOM 2473 C CA . LEU A 1 313 ? -8.055 10.367 15.375 1 98 313 LEU A CA 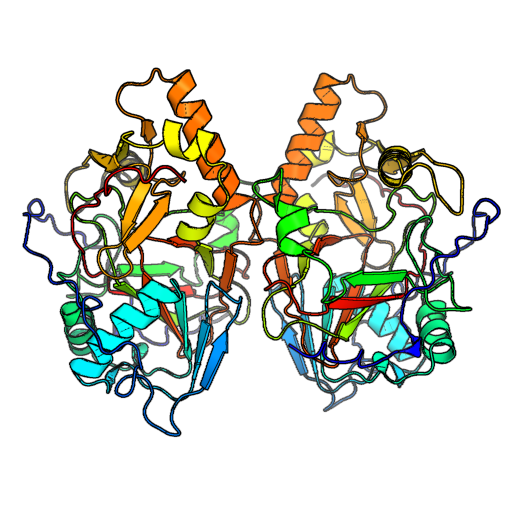1
ATOM 2474 C C . LEU A 1 313 ? -7.992 11.867 15.625 1 98 313 LEU A C 1
ATOM 2476 O O . LEU A 1 313 ? -8.875 12.609 15.195 1 98 313 LEU A O 1
ATOM 2480 N N . ALA A 1 314 ? -6.996 12.258 16.297 1 98.31 314 ALA A N 1
ATOM 2481 C CA . ALA A 1 314 ? -6.699 13.672 16.516 1 98.31 314 ALA A CA 1
ATOM 2482 C C . ALA A 1 314 ? -5.363 14.055 15.883 1 98.31 314 ALA A C 1
ATOM 2484 O O . ALA A 1 314 ? -4.414 13.266 15.906 1 98.31 314 ALA A O 1
ATOM 2485 N N . ARG A 1 315 ? -5.355 15.25 15.383 1 98.62 315 ARG A N 1
ATOM 2486 C CA . ARG A 1 315 ? -4.137 15.695 14.711 1 98.62 315 ARG A CA 1
ATOM 2487 C C . ARG A 1 315 ? -3.662 17.031 15.266 1 98.62 315 ARG A C 1
ATOM 2489 O O . ARG A 1 315 ? -4.457 17.953 15.438 1 98.62 315 ARG A O 1
ATOM 2496 N N . LEU A 1 316 ? -2.406 17.109 15.656 1 98.56 316 LEU A N 1
ATOM 2497 C CA . LEU A 1 316 ? -1.69 18.359 15.867 1 98.56 316 LEU A CA 1
ATOM 2498 C C . LEU A 1 316 ? -0.994 18.812 14.594 1 98.56 316 LEU A C 1
ATOM 2500 O O . LEU A 1 316 ? -0.314 18.016 13.938 1 98.56 316 LEU A O 1
ATOM 2504 N N . THR A 1 317 ? -1.18 20.047 14.219 1 98.56 317 THR A N 1
ATOM 2505 C CA . THR A 1 317 ? -0.787 20.5 12.891 1 98.56 317 THR A CA 1
ATOM 2506 C C . THR A 1 317 ? 0.101 21.734 12.984 1 98.56 317 THR A C 1
ATOM 2508 O O . THR A 1 317 ? -0.297 22.828 12.562 1 98.56 317 THR A O 1
ATOM 2511 N N . PRO A 1 318 ? 1.311 21.594 13.438 1 98.75 318 PRO A N 1
ATOM 2512 C CA . PRO A 1 318 ? 2.227 22.734 13.461 1 98.75 318 PRO A CA 1
ATOM 2513 C C . PRO A 1 318 ? 2.588 23.234 12.055 1 98.75 318 PRO A C 1
ATOM 2515 O O . PRO A 1 318 ? 3 22.438 11.211 1 98.75 318 PRO A O 1
ATOM 2518 N N . GLN A 1 319 ? 2.477 24.516 11.859 1 98.69 319 GLN A N 1
ATOM 2519 C CA . GLN A 1 319 ? 2.863 25.125 10.594 1 98.69 319 GLN A CA 1
ATOM 2520 C C . GLN A 1 319 ? 4.379 25.219 10.469 1 98.69 319 GLN A C 1
ATOM 2522 O O . GLN A 1 319 ? 5.098 25.188 11.469 1 98.69 319 GLN A O 1
ATOM 2527 N N . ALA A 1 320 ? 4.828 25.234 9.266 1 98.62 320 ALA A N 1
ATOM 2528 C CA . ALA A 1 320 ? 6.25 25.375 8.961 1 98.62 320 ALA A CA 1
ATOM 2529 C C . ALA A 1 320 ? 6.492 26.578 8.039 1 98.62 320 ALA A C 1
ATOM 2531 O O . ALA A 1 320 ? 5.754 27.562 8.086 1 98.62 320 ALA A O 1
ATOM 2532 N N . GLU A 1 321 ? 7.594 26.656 7.434 1 98.5 321 GLU A N 1
ATOM 2533 C CA . GLU A 1 321 ? 7.977 27.766 6.562 1 98.5 321 GLU A CA 1
ATOM 2534 C C . GLU A 1 321 ? 7.219 27.719 5.242 1 98.5 321 GLU A C 1
ATOM 2536 O O . GLU A 1 321 ? 6.59 26.703 4.918 1 98.5 321 GLU A O 1
ATOM 2541 N N . ARG A 1 322 ? 7.215 28.812 4.562 1 98.69 322 ARG A N 1
ATOM 2542 C CA . ARG A 1 322 ? 6.695 28.797 3.199 1 98.69 322 ARG A CA 1
ATOM 2543 C C . ARG A 1 322 ? 7.539 27.906 2.297 1 98.69 322 ARG A C 1
ATOM 2545 O O . ARG A 1 322 ? 8.766 27.984 2.311 1 98.69 322 ARG A O 1
ATOM 2552 N N . PRO A 1 323 ? 6.922 27 1.506 1 98.81 323 PRO A N 1
ATOM 2553 C CA . PRO A 1 323 ? 7.684 26.141 0.599 1 98.81 323 PRO A CA 1
ATOM 2554 C C . PRO A 1 323 ? 8.594 26.922 -0.339 1 98.81 323 PRO A C 1
ATOM 2556 O O . PRO A 1 323 ? 8.203 27.984 -0.838 1 98.81 323 PRO A O 1
ATOM 2559 N N . TYR A 1 324 ? 9.766 26.516 -0.53 1 98.69 324 TYR A N 1
ATOM 2560 C CA . TYR A 1 324 ? 10.734 27.109 -1.438 1 98.69 324 TYR A CA 1
ATOM 2561 C C . TYR A 1 324 ? 11.547 26.031 -2.154 1 98.69 324 TYR A C 1
ATOM 2563 O O . TYR A 1 324 ? 11.477 24.859 -1.8 1 98.69 324 TYR A O 1
ATOM 2571 N N . GLU A 1 325 ? 12.188 26.422 -3.162 1 98.56 325 GLU A N 1
ATOM 2572 C CA . GLU A 1 325 ? 13.039 25.531 -3.945 1 98.56 325 GLU A CA 1
ATOM 2573 C C . GLU A 1 325 ? 14.461 26.078 -4.035 1 98.56 325 GLU A C 1
ATOM 2575 O O . GLU A 1 325 ? 14.672 27.234 -4.398 1 98.56 325 GLU A O 1
ATOM 2580 N N . THR A 1 326 ? 15.469 25.312 -3.672 1 98.25 326 THR A N 1
ATOM 2581 C CA . THR A 1 326 ? 16.859 25.688 -3.846 1 98.25 326 THR A CA 1
ATOM 2582 C C . THR A 1 326 ? 17.281 25.578 -5.312 1 98.25 326 THR A C 1
ATOM 2584 O O . THR A 1 326 ? 16.594 24.922 -6.105 1 98.25 326 THR A O 1
ATOM 2587 N N . PRO A 1 327 ? 18.375 26.141 -5.691 1 96.62 327 PRO A N 1
ATOM 2588 C CA . PRO A 1 327 ? 18.797 26.125 -7.094 1 96.62 327 PRO A CA 1
ATOM 2589 C C . PRO A 1 327 ? 18.984 24.719 -7.637 1 96.62 327 PRO A C 1
ATOM 2591 O O . PRO A 1 327 ? 19.297 23.797 -6.879 1 96.62 327 PRO A O 1
ATOM 2594 N N . PHE A 1 328 ? 18.703 24.641 -8.922 1 94.69 328 PHE A N 1
ATOM 2595 C CA . PHE A 1 328 ? 18.875 23.359 -9.594 1 94.69 328 PHE A CA 1
ATOM 2596 C C . PHE A 1 328 ? 20.344 22.938 -9.609 1 94.69 328 PHE A C 1
ATOM 2598 O O . PHE A 1 328 ? 21.219 23.75 -9.906 1 94.69 328 PHE A O 1
ATOM 2605 N N . GLN A 1 329 ? 20.594 21.688 -9.148 1 85.44 329 GLN A N 1
ATOM 2606 C CA . GLN A 1 329 ? 21.953 21.156 -9.219 1 85.44 329 GLN A CA 1
ATOM 2607 C C . GLN A 1 329 ? 22.109 20.219 -10.414 1 85.44 329 GLN A C 1
ATOM 2609 O O . GLN A 1 329 ? 21.438 19.188 -10.477 1 85.44 329 GLN A O 1
ATOM 2614 N N . GLU A 1 330 ? 22.859 20.578 -11.406 1 79 330 GLU A N 1
ATOM 2615 C CA . GLU A 1 330 ? 23.094 19.734 -12.57 1 79 330 GLU A CA 1
ATOM 2616 C C . GLU A 1 330 ? 23.906 18.5 -12.203 1 79 330 GLU A C 1
ATOM 2618 O O . GLU A 1 330 ? 24.875 18.594 -11.43 1 79 330 GLU A O 1
ATOM 2623 N N . GLU A 1 331 ? 23.344 17.406 -12.359 1 66.31 331 GLU A N 1
ATOM 2624 C CA . GLU A 1 331 ? 24.125 16.188 -12.156 1 66.31 331 GLU A CA 1
ATOM 2625 C C . GLU A 1 331 ? 25.109 15.977 -13.305 1 66.31 331 GLU A C 1
ATOM 2627 O O . GLU A 1 331 ? 24.844 16.344 -14.445 1 66.31 331 GLU A O 1
ATOM 2632 N N . MET B 1 1 ? 32.312 -5.551 0.414 1 34.12 1 MET B N 1
ATOM 2633 C CA . MET B 1 1 ? 31.625 -6.25 1.491 1 34.12 1 MET B CA 1
ATOM 2634 C C . MET B 1 1 ? 31.5 -7.738 1.173 1 34.12 1 MET B C 1
ATOM 2636 O O . MET B 1 1 ? 31.203 -8.109 0.034 1 34.12 1 MET B O 1
ATOM 2640 N N . ASP B 1 2 ? 31.906 -8.531 1.877 1 47.53 2 ASP B N 1
ATOM 2641 C CA . ASP B 1 2 ? 31.844 -9.977 1.679 1 47.53 2 ASP B CA 1
ATOM 2642 C C . ASP B 1 2 ? 30.406 -10.445 1.502 1 47.53 2 ASP B C 1
ATOM 2644 O O . ASP B 1 2 ? 29.516 -10.055 2.262 1 47.53 2 ASP B O 1
ATOM 2648 N N . GLN B 1 3 ? 30.016 -10.883 0.39 1 61.88 3 GLN B N 1
ATOM 2649 C CA . GLN B 1 3 ? 28.641 -11.25 0.068 1 61.88 3 GLN B CA 1
ATOM 2650 C C . GLN B 1 3 ? 28.094 -12.273 1.062 1 61.88 3 GLN B C 1
ATOM 2652 O O . GLN B 1 3 ? 28.766 -13.266 1.365 1 61.88 3 GLN B O 1
ATOM 2657 N N . VAL B 1 4 ? 27.125 -11.891 1.919 1 69.44 4 VAL B N 1
ATOM 2658 C CA . VAL B 1 4 ? 26.469 -12.836 2.814 1 69.44 4 VAL B CA 1
ATOM 2659 C C . VAL B 1 4 ? 26.062 -14.086 2.041 1 69.44 4 VAL B C 1
ATOM 2661 O O . VAL B 1 4 ? 25.406 -13.992 1.001 1 69.44 4 VAL B O 1
ATOM 2664 N N . PRO B 1 5 ? 26.688 -15.211 2.426 1 85.62 5 PRO B N 1
ATOM 2665 C CA . PRO B 1 5 ? 26.312 -16.453 1.748 1 85.62 5 PRO B CA 1
ATOM 2666 C C . PRO B 1 5 ? 24.812 -16.703 1.762 1 85.62 5 PRO B C 1
ATOM 2668 O O . PRO B 1 5 ? 24.109 -16.203 2.639 1 85.62 5 PRO B O 1
ATOM 2671 N N . ALA B 1 6 ? 24.359 -17.453 0.731 1 92.56 6 ALA B N 1
ATOM 2672 C CA . ALA B 1 6 ? 22.953 -17.828 0.677 1 92.56 6 ALA B CA 1
ATOM 2673 C C . ALA B 1 6 ? 22.578 -18.719 1.859 1 92.56 6 ALA B C 1
ATOM 2675 O O . ALA B 1 6 ? 23.281 -19.672 2.176 1 92.56 6 ALA B O 1
ATOM 2676 N N . SER B 1 7 ? 21.484 -18.422 2.508 1 94.5 7 SER B N 1
ATOM 2677 C CA . SER B 1 7 ? 21.031 -19.203 3.656 1 94.5 7 SER B CA 1
ATOM 2678 C C . SER B 1 7 ? 20.609 -20.609 3.244 1 94.5 7 SER B C 1
ATOM 2680 O O . SER B 1 7 ? 20.719 -21.547 4.027 1 94.5 7 SER B O 1
ATOM 2682 N N . PHE B 1 8 ? 20.109 -20.781 2.047 1 96.56 8 PHE B N 1
ATOM 2683 C CA . PHE B 1 8 ? 19.641 -22.047 1.517 1 96.56 8 PHE B CA 1
ATOM 2684 C C . PHE B 1 8 ? 20.234 -22.312 0.14 1 96.56 8 PHE B C 1
ATOM 2686 O O . PHE B 1 8 ? 19.547 -22.219 -0.874 1 96.56 8 PHE B O 1
ATOM 2693 N N . PRO B 1 9 ? 21.406 -22.812 0.084 1 95.12 9 PRO B N 1
ATOM 2694 C CA . PRO B 1 9 ? 22.109 -22.953 -1.187 1 95.12 9 PRO B CA 1
ATOM 2695 C C . PRO B 1 9 ? 21.469 -23.984 -2.119 1 95.12 9 PRO B C 1
ATOM 2697 O O . PRO B 1 9 ? 21.625 -23.891 -3.34 1 95.12 9 PRO B O 1
ATOM 2700 N N . ASN B 1 10 ? 20.828 -24.953 -1.577 1 95.19 10 ASN B N 1
ATOM 2701 C CA . ASN B 1 10 ? 20.188 -25.969 -2.404 1 95.19 10 ASN B CA 1
ATOM 2702 C C . ASN B 1 10 ? 19.047 -25.391 -3.225 1 95.19 10 ASN B C 1
ATOM 2704 O O . ASN B 1 10 ? 18.547 -26.031 -4.148 1 95.19 10 ASN B O 1
ATOM 2708 N N . TYR B 1 11 ? 18.641 -24.156 -2.883 1 96.69 11 TYR B N 1
ATOM 2709 C CA . TYR B 1 11 ? 17.578 -23.484 -3.605 1 96.69 11 TYR B CA 1
ATOM 2710 C C . TYR B 1 11 ? 18.125 -22.531 -4.656 1 96.69 11 TYR B C 1
ATOM 2712 O O . TYR B 1 11 ? 17.375 -21.844 -5.34 1 96.69 11 TYR B O 1
ATOM 2720 N N . LEU B 1 12 ? 19.359 -22.391 -4.777 1 95.25 12 LEU B N 1
ATOM 2721 C CA . LEU B 1 12 ? 19.922 -21.453 -5.742 1 95.25 12 LEU B CA 1
ATOM 2722 C C . LEU B 1 12 ? 19.562 -21.875 -7.168 1 95.25 12 LEU B C 1
ATOM 2724 O O . LEU B 1 12 ? 19.516 -23.062 -7.48 1 95.25 12 LEU B O 1
ATOM 2728 N N . PRO B 1 13 ? 19.344 -20.859 -8.023 1 94 13 PRO B N 1
ATOM 2729 C CA . PRO B 1 13 ? 18.891 -21.156 -9.383 1 94 13 PRO B CA 1
ATOM 2730 C C . PRO B 1 13 ? 19.969 -21.797 -10.25 1 94 13 PRO B C 1
ATOM 2732 O O . PRO B 1 13 ? 21.141 -21.469 -10.109 1 94 13 PRO B O 1
ATOM 2735 N N . VAL B 1 14 ? 19.5 -22.609 -11.094 1 90.94 14 VAL B N 1
ATOM 2736 C CA . VAL B 1 14 ? 20.375 -23.156 -12.125 1 90.94 14 VAL B CA 1
ATOM 2737 C C . VAL B 1 14 ? 19.891 -22.719 -13.5 1 90.94 14 VAL B C 1
ATOM 2739 O O . VAL B 1 14 ? 18.672 -22.578 -13.727 1 90.94 14 VAL B O 1
ATOM 2742 N N . PRO B 1 15 ? 20.781 -22.391 -14.43 1 78.81 15 PRO B N 1
ATOM 2743 C CA . PRO B 1 15 ? 20.453 -21.766 -15.719 1 78.81 15 PRO B CA 1
ATOM 2744 C C . PRO B 1 15 ? 19.812 -22.75 -16.703 1 78.81 15 PRO B C 1
ATOM 2746 O O . PRO B 1 15 ? 19.359 -22.344 -17.781 1 78.81 15 PRO B O 1
ATOM 2749 N N . GLU B 1 16 ? 19.594 -23.766 -16.438 1 77.38 16 GLU B N 1
ATOM 2750 C CA . GLU B 1 16 ? 19.172 -24.719 -17.453 1 77.38 16 GLU B CA 1
ATOM 2751 C C . GLU B 1 16 ? 17.641 -24.797 -17.547 1 77.38 16 GLU B C 1
ATOM 2753 O O . GLU B 1 16 ? 16.969 -25.062 -16.547 1 77.38 16 GLU B O 1
ATOM 2758 N N . LEU B 1 17 ? 17.172 -24.438 -18.828 1 84.5 17 LEU B N 1
ATOM 2759 C CA . LEU B 1 17 ? 15.758 -24.656 -19.125 1 84.5 17 LEU B CA 1
ATOM 2760 C C . LEU B 1 17 ? 15.578 -25.859 -20.047 1 84.5 17 LEU B C 1
ATOM 2762 O O . LEU B 1 17 ? 16.172 -25.906 -21.125 1 84.5 17 LEU B O 1
ATOM 2766 N N . GLN B 1 18 ? 14.914 -26.812 -19.594 1 87 18 GLN B N 1
ATOM 2767 C CA . GLN B 1 18 ? 14.602 -27.969 -20.406 1 87 18 GLN B CA 1
ATOM 2768 C C . GLN B 1 18 ? 13.258 -27.797 -21.125 1 87 18 GLN B C 1
ATOM 2770 O O . GLN B 1 18 ? 12.289 -27.344 -20.531 1 87 18 GLN B O 1
ATOM 2775 N N . ARG B 1 19 ? 13.297 -28.188 -22.422 1 92.06 19 ARG B N 1
ATOM 2776 C CA . ARG B 1 19 ? 12.039 -28.156 -23.156 1 92.06 19 ARG B CA 1
ATOM 2777 C C . ARG B 1 19 ? 11.039 -29.156 -22.609 1 92.06 19 ARG B C 1
ATOM 2779 O O . ARG B 1 19 ? 11.414 -30.281 -22.266 1 92.06 19 ARG B O 1
ATOM 2786 N N . LEU B 1 20 ? 9.844 -28.703 -22.453 1 94.56 20 LEU B N 1
ATOM 2787 C CA . LEU B 1 20 ? 8.773 -29.547 -21.938 1 94.56 20 LEU B CA 1
ATOM 2788 C C . LEU B 1 20 ? 7.609 -29.609 -22.922 1 94.56 20 LEU B C 1
ATOM 2790 O O . LEU B 1 20 ? 7.391 -28.672 -23.703 1 94.56 20 LEU B O 1
ATOM 2794 N N . PRO B 1 21 ? 6.945 -30.719 -22.969 1 93.06 21 PRO B N 1
ATOM 2795 C CA . PRO B 1 21 ? 5.738 -30.781 -23.797 1 93.06 21 PRO B CA 1
ATOM 2796 C C . PRO B 1 21 ? 4.656 -29.812 -23.328 1 93.06 21 PRO B C 1
ATOM 2798 O O . PRO B 1 21 ? 4.68 -29.359 -22.172 1 93.06 21 PRO B O 1
ATOM 2801 N N . PRO B 1 22 ? 3.721 -29.5 -24.203 1 91.5 22 PRO B N 1
ATOM 2802 C CA . PRO B 1 22 ? 2.594 -28.672 -23.766 1 91.5 22 PRO B CA 1
ATOM 2803 C C . PRO B 1 22 ? 1.816 -29.281 -22.609 1 91.5 22 PRO B C 1
ATOM 2805 O O . PRO B 1 22 ? 1.803 -30.5 -22.438 1 91.5 22 PRO B O 1
ATOM 2808 N N . LEU B 1 23 ? 1.22 -28.453 -21.859 1 95.31 23 LEU B N 1
ATOM 2809 C CA . LEU B 1 23 ? 0.402 -28.922 -20.734 1 95.31 23 LEU B CA 1
ATOM 2810 C C . LEU B 1 23 ? -0.884 -29.578 -21.25 1 95.31 23 LEU B C 1
ATOM 2812 O O . LEU B 1 23 ? -1.489 -29.094 -22.203 1 95.31 23 LEU B O 1
ATOM 2816 N N . GLU B 1 24 ? -1.246 -30.641 -20.641 1 95.38 24 GLU B N 1
ATOM 2817 C CA . GLU B 1 24 ? -2.527 -31.281 -20.906 1 95.38 24 GLU B CA 1
ATOM 2818 C C . GLU B 1 24 ? -3.559 -30.938 -19.844 1 95.38 24 GLU B C 1
ATOM 2820 O O . GLU B 1 24 ? -3.221 -30.797 -18.656 1 95.38 24 GLU B O 1
ATOM 2825 N N . PRO B 1 25 ? -4.762 -30.797 -20.312 1 95.44 25 PRO B N 1
ATOM 2826 C CA . PRO B 1 25 ? -5.797 -30.562 -19.297 1 95.44 25 PRO B CA 1
ATOM 2827 C C . PRO B 1 25 ? -5.898 -31.688 -18.281 1 95.44 25 PRO B C 1
ATOM 2829 O O . PRO B 1 25 ? -5.527 -32.844 -18.578 1 95.44 25 PRO B O 1
ATOM 2832 N N . PHE B 1 26 ? -6.324 -31.406 -17.141 1 97.12 26 PHE B N 1
ATOM 2833 C CA . PHE B 1 26 ? -6.566 -32.375 -16.094 1 97.12 26 PHE B CA 1
ATOM 2834 C C . PHE B 1 26 ? -7.773 -31.984 -15.258 1 97.12 26 PHE B C 1
ATOM 2836 O O . PHE B 1 26 ? -8.242 -30.844 -15.328 1 97.12 26 PHE B O 1
ATOM 2843 N N . GLU B 1 27 ? -8.289 -32.938 -14.547 1 97.25 27 GLU B N 1
ATOM 2844 C CA . GLU B 1 27 ? -9.383 -32.656 -13.625 1 97.25 27 GLU B CA 1
ATOM 2845 C C . GLU B 1 27 ? -8.844 -32.156 -12.281 1 97.25 27 GLU B C 1
ATOM 2847 O O . GLU B 1 27 ? -8.109 -32.875 -11.602 1 97.25 27 GLU B O 1
ATOM 2852 N N . HIS B 1 28 ? -9.125 -30.984 -11.953 1 97.75 28 HIS B N 1
ATOM 2853 C CA . HIS B 1 28 ? -8.688 -30.391 -10.695 1 97.75 28 HIS B CA 1
ATOM 2854 C C . HIS B 1 28 ? -9.688 -30.672 -9.578 1 97.75 28 HIS B C 1
ATOM 2856 O O . HIS B 1 28 ? -10.891 -30.516 -9.773 1 97.75 28 HIS B O 1
ATOM 2862 N N . HIS B 1 29 ? -9.234 -31.062 -8.445 1 97.44 29 HIS B N 1
ATOM 2863 C CA . HIS B 1 29 ? -10.031 -31.188 -7.23 1 97.44 29 HIS B CA 1
ATOM 2864 C C . HIS B 1 29 ? -9.953 -29.922 -6.383 1 97.44 29 HIS B C 1
ATOM 2866 O O . HIS B 1 29 ? -8.875 -29.531 -5.93 1 97.44 29 HIS B O 1
ATOM 2872 N N . GLU B 1 30 ? -11.062 -29.328 -6.18 1 98.12 30 GLU B N 1
ATOM 2873 C CA . GLU B 1 30 ? -11.125 -28.109 -5.379 1 98.12 30 GLU B CA 1
ATOM 2874 C C . GLU B 1 30 ? -11.188 -28.422 -3.889 1 98.12 30 GLU B C 1
ATOM 2876 O O . GLU B 1 30 ? -12.266 -28.625 -3.336 1 98.12 30 GLU B O 1
ATOM 2881 N N . HIS B 1 31 ? -10.109 -28.297 -3.209 1 97.88 31 HIS B N 1
ATOM 2882 C CA . HIS B 1 31 ? -9.984 -28.75 -1.831 1 97.88 31 HIS B CA 1
ATOM 2883 C C . HIS B 1 31 ? -10.75 -27.859 -0.874 1 97.88 31 HIS B C 1
ATOM 2885 O O . HIS B 1 31 ? -11.156 -28.281 0.205 1 97.88 31 HIS B O 1
ATOM 2891 N N . GLY B 1 32 ? -10.922 -26.656 -1.252 1 97.81 32 GLY B N 1
ATOM 2892 C CA . GLY B 1 32 ? -11.656 -25.75 -0.383 1 97.81 32 GLY B CA 1
ATOM 2893 C C . GLY B 1 32 ? -13.156 -25.969 -0.418 1 97.81 32 GLY B C 1
ATOM 2894 O O . GLY B 1 32 ? -13.883 -25.5 0.459 1 97.81 32 GLY B O 1
ATOM 2895 N N . LYS B 1 33 ? -13.477 -26.781 -1.515 1 95.5 33 LYS B N 1
ATOM 2896 C CA . LYS B 1 33 ? -14.906 -27.031 -1.688 1 95.5 33 LYS B CA 1
ATOM 2897 C C . LYS B 1 33 ? -15.43 -28 -0.639 1 95.5 33 LYS B C 1
ATOM 2899 O O . LYS B 1 33 ? -14.875 -29.094 -0.467 1 95.5 33 LYS B O 1
ATOM 2904 N N . ASN B 1 34 ? -16.297 -27.719 0.273 1 91.62 34 ASN B N 1
ATOM 2905 C CA . ASN B 1 34 ? -16.984 -28.531 1.27 1 91.62 34 ASN B CA 1
ATOM 2906 C C . ASN B 1 34 ? -16.141 -28.719 2.525 1 91.62 34 ASN B C 1
ATOM 2908 O O . ASN B 1 34 ? -16.391 -29.609 3.326 1 91.62 34 ASN B O 1
ATOM 2912 N N . ALA B 1 35 ? -14.945 -28.094 2.543 1 98.06 35 ALA B N 1
ATOM 2913 C CA . ALA B 1 35 ? -14.188 -28.078 3.789 1 98.06 35 ALA B CA 1
ATOM 2914 C C . ALA B 1 35 ? -15.039 -27.578 4.949 1 98.06 35 ALA B C 1
ATOM 2916 O O . ALA B 1 35 ? -15.953 -26.781 4.75 1 98.06 35 ALA B O 1
ATOM 2917 N N . ASP B 1 36 ? -14.75 -28.078 6.156 1 97.94 36 ASP B N 1
ATOM 2918 C CA . ASP B 1 36 ? -15.453 -27.609 7.344 1 97.94 36 ASP B CA 1
ATOM 2919 C C . ASP B 1 36 ? -15.211 -26.125 7.57 1 97.94 36 ASP B C 1
ATOM 2921 O O . ASP B 1 36 ? -14.086 -25.703 7.859 1 97.94 36 ASP B O 1
ATOM 2925 N N . PRO B 1 37 ? -16.203 -25.312 7.457 1 97.06 37 PRO B N 1
ATOM 2926 C CA . PRO B 1 37 ? -16.031 -23.859 7.504 1 97.06 37 PRO B CA 1
ATOM 2927 C C . PRO B 1 37 ? -15.773 -23.344 8.922 1 97.06 37 PRO B C 1
ATOM 2929 O O . PRO B 1 37 ? -15.516 -22.156 9.109 1 97.06 37 PRO B O 1
ATOM 2932 N N . THR B 1 38 ? -15.844 -24.25 9.898 1 97.62 38 THR B N 1
ATOM 2933 C CA . THR B 1 38 ? -15.531 -23.844 11.258 1 97.62 38 THR B CA 1
ATOM 2934 C C . THR B 1 38 ? -14.047 -24.031 11.555 1 97.62 38 THR B C 1
ATOM 2936 O O . THR B 1 38 ? -13.562 -23.625 12.609 1 97.62 38 THR B O 1
ATOM 2939 N N . PHE B 1 39 ? -13.242 -24.672 10.695 1 98.25 39 PHE B N 1
ATOM 2940 C CA . PHE B 1 39 ? -11.789 -24.75 10.617 1 98.25 39 PHE B CA 1
ATOM 2941 C C . PHE B 1 39 ? -11.227 -25.438 11.859 1 98.25 39 PHE B C 1
ATOM 2943 O O . PHE B 1 39 ? -10.211 -25 12.406 1 98.25 39 PHE B O 1
ATOM 2950 N N . PRO B 1 40 ? -11.805 -26.484 12.359 1 97.81 40 PRO B N 1
ATOM 2951 C CA . PRO B 1 40 ? -11.297 -27.078 13.594 1 97.81 40 PRO B CA 1
ATOM 2952 C C . PRO B 1 40 ? -9.938 -27.75 13.414 1 97.81 40 PRO B C 1
ATOM 2954 O O . PRO B 1 40 ? -9.188 -27.922 14.383 1 97.81 40 PRO B O 1
ATOM 2957 N N . ASP B 1 41 ? -9.57 -28.203 12.164 1 97.94 41 ASP B N 1
ATOM 2958 C CA . ASP B 1 41 ? -8.32 -28.906 11.914 1 97.94 41 ASP B CA 1
ATOM 2959 C C . ASP B 1 41 ? -7.211 -27.922 11.531 1 97.94 41 ASP B C 1
ATOM 2961 O O . ASP B 1 41 ? -6.027 -28.234 11.672 1 97.94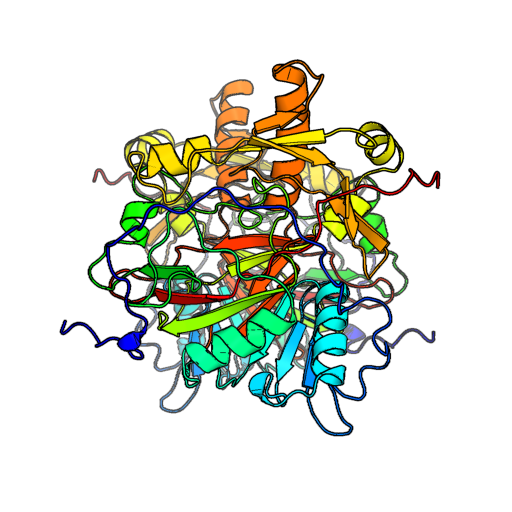 41 ASP B O 1
ATOM 2965 N N . LEU B 1 42 ? -7.527 -26.766 10.969 1 98.31 42 LEU B N 1
ATOM 2966 C CA . LEU B 1 42 ? -6.559 -25.719 10.672 1 98.31 42 LEU B CA 1
ATOM 2967 C C . LEU B 1 42 ? -6.207 -24.938 11.93 1 98.31 42 LEU B C 1
ATOM 2969 O O . LEU B 1 42 ? -5.039 -24.609 12.156 1 98.31 42 LEU B O 1
ATOM 2973 N N . PHE B 1 43 ? -7.266 -24.672 12.672 1 97.94 43 PHE B N 1
ATOM 2974 C CA . PHE B 1 43 ? -7.121 -23.938 13.922 1 97.94 43 PHE B CA 1
ATOM 2975 C C . PHE B 1 43 ? -7.664 -24.75 15.094 1 97.94 43 PHE B C 1
ATOM 2977 O O . PHE B 1 43 ? -8.711 -24.406 15.656 1 97.94 43 PHE B O 1
ATOM 2984 N N . PRO B 1 44 ? -6.91 -25.656 15.531 1 95.44 44 PRO B N 1
ATOM 2985 C CA . PRO B 1 44 ? -7.363 -26.391 16.719 1 95.44 44 PRO B CA 1
ATOM 2986 C C . PRO B 1 44 ? -7.512 -25.5 17.938 1 95.44 44 PRO B C 1
ATOM 2988 O O . PRO B 1 44 ? -6.895 -24.438 18.016 1 95.44 44 PRO B O 1
ATOM 2991 N N . PRO B 1 45 ? -8.352 -25.953 18.844 1 91.94 45 PRO B N 1
ATOM 2992 C CA . PRO B 1 45 ? -8.57 -25.125 20.031 1 91.94 45 PRO B CA 1
ATOM 2993 C C . PRO B 1 45 ? -7.266 -24.734 20.719 1 91.94 45 PRO B C 1
ATOM 2995 O O . PRO B 1 45 ? -6.43 -25.594 21 1 91.94 45 PRO B O 1
ATOM 2998 N N . GLY B 1 46 ? -7.129 -23.469 20.953 1 90.62 46 GLY B N 1
ATOM 2999 C CA . GLY B 1 46 ? -5.988 -22.953 21.688 1 90.62 46 GLY B CA 1
ATOM 3000 C C . GLY B 1 46 ? -4.758 -22.75 20.812 1 90.62 46 GLY B C 1
ATOM 3001 O O . GLY B 1 46 ? -3.703 -22.344 21.312 1 90.62 46 GLY B O 1
ATOM 3002 N N . ALA B 1 47 ? -4.957 -23.109 19.531 1 89.88 47 ALA B N 1
ATOM 3003 C CA . ALA B 1 47 ? -3.809 -22.969 18.641 1 89.88 47 ALA B CA 1
ATOM 3004 C C . ALA B 1 47 ? -4.082 -21.922 17.562 1 89.88 47 ALA B C 1
ATOM 3006 O O . ALA B 1 47 ? -5.203 -21.828 17.047 1 89.88 47 ALA B O 1
ATOM 3007 N N . GLY B 1 48 ? -3.102 -21.188 17.391 1 94.44 48 GLY B N 1
ATOM 3008 C CA . GLY B 1 48 ? -3.178 -20.25 16.281 1 94.44 48 GLY B CA 1
ATOM 3009 C C . GLY B 1 48 ? -3.693 -18.875 16.688 1 94.44 48 GLY B C 1
ATOM 3010 O O . GLY B 1 48 ? -4.57 -18.766 17.547 1 94.44 48 GLY B O 1
ATOM 3011 N N . VAL B 1 49 ? -3.199 -17.906 16.266 1 96.94 49 VAL B N 1
ATOM 3012 C CA . VAL B 1 49 ? -3.633 -16.516 16.406 1 96.94 49 VAL B CA 1
ATOM 3013 C C . VAL B 1 49 ? -3.797 -15.867 15.039 1 96.94 49 VAL B C 1
ATOM 3015 O O . VAL B 1 49 ? -2.865 -15.867 14.227 1 96.94 49 VAL B O 1
ATOM 3018 N N . ILE B 1 50 ? -5.016 -15.398 14.797 1 97.88 50 ILE B N 1
ATOM 3019 C CA . ILE B 1 50 ? -5.312 -14.758 13.523 1 97.88 50 ILE B CA 1
ATOM 3020 C C . ILE B 1 50 ? -5.383 -13.242 13.711 1 97.88 50 ILE B C 1
ATOM 3022 O O . ILE B 1 50 ? -6.094 -12.75 14.594 1 97.88 50 ILE B O 1
ATOM 3026 N N . GLU B 1 51 ? -4.641 -12.547 12.992 1 97.44 51 GLU B N 1
ATOM 3027 C CA . GLU B 1 51 ? -4.762 -11.102 12.867 1 97.44 51 GLU B CA 1
ATOM 3028 C C . GLU B 1 51 ? -5.262 -10.703 11.484 1 97.44 51 GLU B C 1
ATOM 3030 O O . GLU B 1 51 ? -4.551 -10.859 10.492 1 97.44 51 GLU B O 1
ATOM 3035 N N . HIS B 1 52 ? -6.48 -10.164 11.406 1 98 52 HIS B N 1
ATOM 3036 C CA . HIS B 1 52 ? -7.008 -9.695 10.133 1 98 52 HIS B CA 1
ATOM 3037 C C . HIS B 1 52 ? -6.395 -8.359 9.734 1 98 52 HIS B C 1
ATOM 3039 O O . HIS B 1 52 ? -6.48 -7.383 10.484 1 98 52 HIS B O 1
ATOM 3045 N N . LEU B 1 53 ? -5.793 -8.312 8.617 1 97.81 53 LEU B N 1
ATOM 3046 C CA . LEU B 1 53 ? -5.188 -7.074 8.141 1 97.81 53 LEU B CA 1
ATOM 3047 C C . LEU B 1 53 ? -6.258 -6.074 7.719 1 97.81 53 LEU B C 1
ATOM 3049 O O . LEU B 1 53 ? -6.105 -4.867 7.941 1 97.81 53 LEU B O 1
ATOM 3053 N N . THR B 1 54 ? -7.309 -6.492 7.055 1 97.25 54 THR B N 1
ATOM 3054 C CA . THR B 1 54 ? -8.57 -5.797 6.824 1 97.25 54 THR B CA 1
ATOM 3055 C C . THR B 1 54 ? -9.75 -6.73 7.07 1 97.25 54 THR B C 1
ATOM 3057 O O . THR B 1 54 ? -9.578 -7.949 7.164 1 97.25 54 THR B O 1
ATOM 3060 N N . PRO B 1 55 ? -10.914 -6.191 7.188 1 96.38 55 PRO B N 1
ATOM 3061 C CA . PRO B 1 55 ? -12.055 -7.055 7.516 1 96.38 55 PRO B CA 1
ATOM 3062 C C . PRO B 1 55 ? -12.281 -8.156 6.48 1 96.38 55 PRO B C 1
ATOM 3064 O O . PRO B 1 55 ? -12.547 -9.305 6.84 1 96.38 55 PRO B O 1
ATOM 3067 N N . GLN B 1 56 ? -12.031 -7.871 5.227 1 93.88 56 GLN B N 1
ATOM 3068 C CA . GLN B 1 56 ? -12.445 -8.82 4.195 1 93.88 56 GLN B CA 1
ATOM 3069 C C . GLN B 1 56 ? -11.234 -9.477 3.541 1 93.88 56 GLN B C 1
ATOM 3071 O O . GLN B 1 56 ? -11.367 -10.484 2.84 1 93.88 56 GLN B O 1
ATOM 3076 N N . PHE B 1 57 ? -10.062 -8.898 3.773 1 97.44 57 PHE B N 1
ATOM 3077 C CA . PHE B 1 57 ? -8.945 -9.258 2.908 1 97.44 57 PHE B CA 1
ATOM 3078 C C . PHE B 1 57 ? -7.645 -9.297 3.695 1 97.44 57 PHE B C 1
ATOM 3080 O O . PHE B 1 57 ? -7.285 -8.328 4.367 1 97.44 57 PHE B O 1
ATOM 3087 N N . GLY B 1 58 ? -6.945 -10.422 3.549 1 98.69 58 GLY B N 1
ATOM 3088 C CA . GLY B 1 58 ? -5.605 -10.516 4.105 1 98.69 58 GLY B CA 1
ATOM 3089 C C . GLY B 1 58 ? -5.598 -10.805 5.598 1 98.69 58 GLY B C 1
ATOM 3090 O O . GLY B 1 58 ? -6.336 -10.18 6.359 1 98.69 58 GLY B O 1
ATOM 3091 N N . SER B 1 59 ? -4.809 -11.766 6.031 1 98.81 59 SER B N 1
ATOM 3092 C CA . SER B 1 59 ? -4.605 -12.094 7.438 1 98.81 59 SER B CA 1
ATOM 3093 C C . SER B 1 59 ? -3.172 -12.539 7.699 1 98.81 59 SER B C 1
ATOM 3095 O O . SER B 1 59 ? -2.455 -12.914 6.773 1 98.81 59 SER B O 1
ATOM 3097 N N . GLU B 1 60 ? -2.746 -12.383 8.875 1 98.56 60 GLU B N 1
ATOM 3098 C CA . GLU B 1 60 ? -1.535 -13.008 9.398 1 98.56 60 GLU B CA 1
ATOM 3099 C C . GLU B 1 60 ? -1.867 -14.055 10.461 1 98.56 60 GLU B C 1
ATOM 3101 O O . GLU B 1 60 ? -2.76 -13.844 11.281 1 98.56 60 GLU B O 1
ATOM 3106 N N . VAL B 1 61 ? -1.216 -15.133 10.367 1 98.75 61 VAL B N 1
ATOM 3107 C CA . VAL B 1 61 ? -1.48 -16.219 11.305 1 98.75 61 VAL B CA 1
ATOM 3108 C C . VAL B 1 61 ? -0.177 -16.656 11.961 1 98.75 61 VAL B C 1
ATOM 3110 O O . VAL B 1 61 ? 0.852 -16.797 11.297 1 98.75 61 VAL B O 1
ATOM 3113 N N . SER B 1 62 ? -0.17 -16.797 13.211 1 98.19 62 SER B N 1
ATOM 3114 C CA . SER B 1 62 ? 0.924 -17.391 13.977 1 98.19 62 SER B CA 1
ATOM 3115 C C . SER B 1 62 ? 0.439 -18.562 14.812 1 98.19 62 SER B C 1
ATOM 3117 O O . SER B 1 62 ? -0.759 -18.703 15.07 1 98.19 62 SER B O 1
ATOM 3119 N N . GLY B 1 63 ? 1.336 -19.438 15.156 1 97.44 63 GLY B N 1
ATOM 3120 C CA . GLY B 1 63 ? 1.011 -20.531 16.062 1 97.44 63 GLY B CA 1
ATOM 3121 C C . GLY B 1 63 ? 0.525 -21.781 15.344 1 97.44 63 GLY B C 1
ATOM 3122 O O . GLY B 1 63 ? 0.046 -22.719 15.977 1 97.44 63 GLY B O 1
ATOM 3123 N N . ILE B 1 64 ? 0.562 -21.766 14.047 1 97.44 64 ILE B N 1
ATOM 3124 C CA . ILE B 1 64 ? 0.187 -22.906 13.219 1 97.44 64 ILE B CA 1
ATOM 3125 C C . ILE B 1 64 ? 1.354 -23.281 12.312 1 97.44 64 ILE B C 1
ATOM 3127 O O . ILE B 1 64 ? 1.997 -22.422 11.719 1 97.44 64 ILE B O 1
ATOM 3131 N N . GLN B 1 65 ? 1.653 -24.578 12.258 1 97.75 65 GLN B N 1
ATOM 3132 C CA . GLN B 1 65 ? 2.645 -25.062 11.305 1 97.75 65 GLN B CA 1
ATOM 3133 C C . GLN B 1 65 ? 1.975 -25.734 10.109 1 97.75 65 GLN B C 1
ATOM 3135 O O . GLN B 1 65 ? 1.364 -26.797 10.242 1 97.75 65 GLN B O 1
ATOM 3140 N N . LEU B 1 66 ? 2.15 -25.219 8.922 1 98.5 66 LEU B N 1
ATOM 3141 C CA . LEU B 1 66 ? 1.502 -25.703 7.711 1 98.5 66 LEU B CA 1
ATOM 3142 C C . LEU B 1 66 ? 1.928 -27.125 7.406 1 98.5 66 LEU B C 1
ATOM 3144 O O . LEU B 1 66 ? 1.099 -27.969 7.031 1 98.5 66 LEU B O 1
ATOM 3148 N N . SER B 1 67 ? 3.193 -27.453 7.59 1 98.06 67 SER B N 1
ATOM 3149 C CA . SER B 1 67 ? 3.768 -28.75 7.234 1 98.06 67 SER B CA 1
ATOM 3150 C C . SER B 1 67 ? 3.158 -29.875 8.062 1 98.06 67 SER B C 1
ATOM 3152 O O . SER B 1 67 ? 3.307 -31.047 7.727 1 98.06 67 SER B O 1
ATOM 3154 N N . GLN B 1 68 ? 2.459 -29.547 9.109 1 97.19 68 GLN B N 1
ATOM 3155 C CA . GLN B 1 68 ? 1.961 -30.562 10.047 1 97.19 68 GLN B CA 1
ATOM 3156 C C . GLN B 1 68 ? 0.456 -30.75 9.891 1 97.19 68 GLN B C 1
ATOM 3158 O O . GLN B 1 68 ? -0.152 -31.531 10.617 1 97.19 68 GLN B O 1
ATOM 3163 N N . LEU B 1 69 ? -0.102 -30.094 8.977 1 98 69 LEU B N 1
ATOM 3164 C CA . LEU B 1 69 ? -1.548 -30.172 8.797 1 98 69 LEU B CA 1
ATOM 3165 C C . LEU B 1 69 ? -1.952 -31.547 8.258 1 98 69 LEU B C 1
ATOM 3167 O O . LEU B 1 69 ? -1.261 -32.094 7.406 1 98 69 LEU B O 1
ATOM 3171 N N . THR B 1 70 ? -3.031 -32.125 8.719 1 97.56 70 THR B N 1
ATOM 3172 C CA . THR B 1 70 ? -3.676 -33.281 8.133 1 97.56 70 THR B CA 1
ATOM 3173 C C . THR B 1 70 ? -4.355 -32.906 6.816 1 97.56 70 THR B C 1
ATOM 3175 O O . THR B 1 70 ? -4.414 -31.75 6.445 1 97.56 70 THR B O 1
ATOM 3178 N N . ASP B 1 71 ? -4.891 -33.875 6.152 1 98.12 71 ASP B N 1
ATOM 3179 C CA . ASP B 1 71 ? -5.621 -33.625 4.918 1 98.12 71 ASP B CA 1
ATOM 3180 C C . ASP B 1 71 ? -6.828 -32.719 5.18 1 98.12 71 ASP B C 1
ATOM 3182 O O . ASP B 1 71 ? -7.105 -31.812 4.402 1 98.12 71 ASP B O 1
ATOM 3186 N N . LYS B 1 72 ? -7.531 -32.938 6.258 1 98.31 72 LYS B N 1
ATOM 3187 C CA . LYS B 1 72 ? -8.656 -32.094 6.613 1 98.31 72 LYS B CA 1
ATOM 3188 C C . LYS B 1 72 ? -8.195 -30.656 6.867 1 98.31 72 LYS B C 1
ATOM 3190 O O . LYS B 1 72 ? -8.875 -29.703 6.477 1 98.31 72 LYS B O 1
ATOM 3195 N N . GLY B 1 73 ? -7.086 -30.516 7.566 1 98.38 73 GLY B N 1
ATOM 3196 C CA . GLY B 1 73 ? -6.504 -29.203 7.789 1 98.38 73 GLY B CA 1
ATOM 3197 C C . GLY B 1 73 ? -6.129 -28.5 6.504 1 98.38 73 GLY B C 1
ATOM 3198 O O . GLY B 1 73 ? -6.332 -27.281 6.371 1 98.38 73 GLY B O 1
ATOM 3199 N N . ARG B 1 74 ? -5.555 -29.297 5.59 1 98.75 74 ARG B N 1
ATOM 3200 C CA . ARG B 1 74 ? -5.164 -28.719 4.305 1 98.75 74 ARG B CA 1
ATOM 3201 C C . ARG B 1 74 ? -6.387 -28.297 3.5 1 98.75 74 ARG B C 1
ATOM 3203 O O . ARG B 1 74 ? -6.363 -27.266 2.816 1 98.75 74 ARG B O 1
ATOM 3210 N N . ASP B 1 75 ? -7.488 -29.047 3.535 1 98.81 75 ASP B N 1
ATOM 3211 C CA . ASP B 1 75 ? -8.742 -28.625 2.918 1 98.81 75 ASP B CA 1
ATOM 3212 C C . ASP B 1 75 ? -9.234 -27.312 3.529 1 98.81 75 ASP B C 1
ATOM 3214 O O . ASP B 1 75 ? -9.664 -26.406 2.809 1 98.81 75 ASP B O 1
ATOM 3218 N N . GLN B 1 76 ? -9.188 -27.266 4.828 1 98.81 76 GLN B N 1
ATOM 3219 C CA . GLN B 1 76 ? -9.609 -26.062 5.539 1 98.81 76 GLN B CA 1
ATOM 3220 C C . GLN B 1 76 ? -8.695 -24.875 5.223 1 98.81 76 GLN B C 1
ATOM 3222 O O . GLN B 1 76 ? -9.156 -23.734 5.129 1 98.81 76 GLN B O 1
ATOM 3227 N N . LEU B 1 77 ? -7.402 -25.156 5.059 1 98.88 77 LEU B N 1
ATOM 3228 C CA . LEU B 1 77 ? -6.473 -24.109 4.621 1 98.88 77 LEU B CA 1
ATOM 3229 C C . LEU B 1 77 ? -6.891 -23.547 3.27 1 98.88 77 LEU B C 1
ATOM 3231 O O . LEU B 1 77 ? -6.922 -22.328 3.088 1 98.88 77 LEU B O 1
ATOM 3235 N N . ALA B 1 78 ? -7.199 -24.438 2.346 1 98.88 78 ALA B N 1
ATOM 3236 C CA . ALA B 1 78 ? -7.645 -24 1.025 1 98.88 78 ALA B CA 1
ATOM 3237 C C . ALA B 1 78 ? -8.859 -23.094 1.135 1 98.88 78 ALA B C 1
ATOM 3239 O O . ALA B 1 78 ? -8.914 -22.047 0.491 1 98.88 78 ALA B O 1
ATOM 3240 N N . LEU B 1 79 ? -9.812 -23.438 1.983 1 98.88 79 LEU B N 1
ATOM 3241 C CA . LEU B 1 79 ? -11.023 -22.641 2.154 1 98.88 79 LEU B CA 1
ATOM 3242 C C . LEU B 1 79 ? -10.703 -21.312 2.828 1 98.88 79 LEU B C 1
ATOM 3244 O O . LEU B 1 79 ? -11.18 -20.266 2.389 1 98.88 79 LEU B O 1
ATOM 3248 N N . PHE B 1 80 ? -9.914 -21.406 3.916 1 98.81 80 PHE B N 1
ATOM 3249 C CA . PHE B 1 80 ? -9.555 -20.203 4.652 1 98.81 80 PHE B CA 1
ATOM 3250 C C . PHE B 1 80 ? -8.859 -19.188 3.746 1 98.81 80 PHE B C 1
ATOM 3252 O O . PHE B 1 80 ? -9.172 -18 3.77 1 98.81 80 PHE B O 1
ATOM 3259 N N . VAL B 1 81 ? -7.938 -19.688 2.885 1 98.88 81 VAL B N 1
ATOM 3260 C CA . VAL B 1 81 ? -7.195 -18.844 1.96 1 98.88 81 VAL B CA 1
ATOM 3261 C C . VAL B 1 81 ? -8.125 -18.328 0.866 1 98.88 81 VAL B C 1
ATOM 3263 O O . VAL B 1 81 ? -8.008 -17.172 0.429 1 98.88 81 VAL B O 1
ATOM 3266 N N . ALA B 1 82 ? -9.023 -19.156 0.427 1 98.81 82 ALA B N 1
ATOM 3267 C CA . ALA B 1 82 ? -10 -18.688 -0.552 1 98.81 82 ALA B CA 1
ATOM 3268 C C . ALA B 1 82 ? -10.836 -17.547 0.003 1 98.81 82 ALA B C 1
ATOM 3270 O O . ALA B 1 82 ? -11.195 -16.609 -0.731 1 98.81 82 ALA B O 1
ATOM 3271 N N . GLN B 1 83 ? -11.148 -17.547 1.255 1 98.62 83 GLN B N 1
ATOM 3272 C CA . GLN B 1 83 ? -11.992 -16.547 1.898 1 98.62 83 GLN B CA 1
ATOM 3273 C C . GLN B 1 83 ? -11.195 -15.281 2.207 1 98.62 83 GLN B C 1
ATOM 3275 O O . GLN B 1 83 ? -11.664 -14.172 1.94 1 98.62 83 GLN B O 1
ATOM 3280 N N . ARG B 1 84 ? -9.953 -15.43 2.676 1 98.75 84 ARG B N 1
ATOM 3281 C CA . ARG B 1 84 ? -9.125 -14.297 3.074 1 98.75 84 ARG B CA 1
ATOM 3282 C C . ARG B 1 84 ? -8.25 -13.82 1.917 1 98.75 84 ARG B C 1
ATOM 3284 O O . ARG B 1 84 ? -7.656 -12.742 1.981 1 98.75 84 ARG B O 1
ATOM 3291 N N . LYS B 1 85 ? -8.172 -14.648 0.895 1 98.81 85 LYS B N 1
ATOM 3292 C CA . LYS B 1 85 ? -7.52 -14.422 -0.388 1 98.81 85 LYS B CA 1
ATOM 3293 C C . LYS B 1 85 ? -6 -14.477 -0.245 1 98.81 85 LYS B C 1
ATOM 3295 O O . LYS B 1 85 ? -5.309 -15.047 -1.093 1 98.81 85 LYS B O 1
ATOM 3300 N N . VAL B 1 86 ? -5.422 -13.875 0.8 1 98.94 86 VAL B N 1
ATOM 3301 C CA . VAL B 1 86 ? -3.99 -13.969 1.06 1 98.94 86 VAL B CA 1
ATOM 3302 C C . VAL B 1 86 ? -3.74 -14.039 2.564 1 98.94 86 VAL B C 1
ATOM 3304 O O . VAL B 1 86 ? -4.324 -13.273 3.332 1 98.94 86 VAL B O 1
ATOM 3307 N N . VAL B 1 87 ? -2.865 -14.945 2.971 1 98.94 87 VAL B N 1
ATOM 3308 C CA . VAL B 1 87 ? -2.58 -15.172 4.383 1 98.94 87 VAL B CA 1
ATOM 3309 C C . VAL B 1 87 ? -1.082 -15.391 4.582 1 98.94 87 VAL B C 1
ATOM 3311 O O . VAL B 1 87 ? -0.474 -16.219 3.906 1 98.94 87 VAL B O 1
ATOM 3314 N N . ALA B 1 88 ? -0.499 -14.609 5.441 1 98.94 88 ALA B N 1
ATOM 3315 C CA . ALA B 1 88 ? 0.892 -14.828 5.832 1 98.94 88 ALA B CA 1
ATOM 3316 C C . ALA B 1 88 ? 0.981 -15.688 7.09 1 98.94 88 ALA B C 1
ATOM 3318 O O . ALA B 1 88 ? 0.486 -15.297 8.148 1 98.94 88 ALA B O 1
ATOM 3319 N N . PHE B 1 89 ? 1.518 -16.844 6.977 1 98.88 89 PHE B N 1
ATOM 3320 C CA . PHE B 1 89 ? 1.808 -17.703 8.125 1 98.88 89 PHE B CA 1
ATOM 3321 C C . PHE B 1 89 ? 3.229 -17.469 8.625 1 98.88 89 PHE B C 1
ATOM 3323 O O . PHE B 1 89 ? 4.188 -17.578 7.859 1 98.88 89 PHE B O 1
ATOM 3330 N N . ARG B 1 90 ? 3.352 -17.094 9.836 1 98.56 90 ARG B N 1
ATOM 3331 C CA . ARG B 1 90 ? 4.641 -16.734 10.422 1 98.56 90 ARG B CA 1
ATOM 3332 C C . ARG B 1 90 ? 5.285 -17.938 11.102 1 98.56 90 ARG B C 1
ATOM 3334 O O . ARG B 1 90 ? 4.598 -18.891 11.484 1 98.56 90 ARG B O 1
ATOM 3341 N N . ASP B 1 91 ? 6.625 -17.891 11.195 1 97.94 91 ASP B N 1
ATOM 3342 C CA . ASP B 1 91 ? 7.434 -18.875 11.914 1 97.94 91 ASP B CA 1
ATOM 3343 C C . ASP B 1 91 ? 7.219 -20.281 11.359 1 97.94 91 ASP B C 1
ATOM 3345 O O . ASP B 1 91 ? 6.996 -21.234 12.117 1 97.94 91 ASP B O 1
ATOM 3349 N N . GLN B 1 92 ? 7.227 -20.375 10.07 1 98.62 92 GLN B N 1
ATOM 3350 C CA . GLN B 1 92 ? 7.035 -21.641 9.367 1 98.62 92 GLN B CA 1
ATOM 3351 C C . GLN B 1 92 ? 8.367 -22.328 9.086 1 98.62 92 GLN B C 1
ATOM 3353 O O . GLN B 1 92 ? 9.414 -21.672 9.062 1 98.62 92 GLN B O 1
ATOM 3358 N N . ASP B 1 93 ? 8.32 -23.562 8.789 1 97.69 93 ASP B N 1
ATOM 3359 C CA . ASP B 1 93 ? 9.555 -24.328 8.602 1 97.69 93 ASP B CA 1
ATOM 3360 C C . ASP B 1 93 ? 9.711 -24.75 7.141 1 97.69 93 ASP B C 1
ATOM 3362 O O . ASP B 1 93 ? 10.516 -25.625 6.832 1 97.69 93 ASP B O 1
ATOM 3366 N N . PHE B 1 94 ? 8.93 -24.203 6.176 1 96.75 94 PHE B N 1
ATOM 3367 C CA . PHE B 1 94 ? 8.945 -24.625 4.777 1 96.75 94 PHE B CA 1
ATOM 3368 C C . PHE B 1 94 ? 10.352 -24.547 4.203 1 96.75 94 PHE B C 1
ATOM 3370 O O . PHE B 1 94 ? 10.781 -25.453 3.484 1 96.75 94 PHE B O 1
ATOM 3377 N N . ALA B 1 95 ? 11.031 -23.484 4.516 1 95.94 95 ALA B N 1
ATOM 3378 C CA . ALA B 1 95 ? 12.383 -23.297 3.988 1 95.94 95 ALA B CA 1
ATOM 3379 C C . ALA B 1 95 ? 13.305 -24.422 4.434 1 95.94 95 ALA B C 1
ATOM 3381 O O . ALA B 1 95 ? 14.297 -24.719 3.77 1 95.94 95 ALA B O 1
ATOM 3382 N N . HIS B 1 96 ? 12.961 -25.094 5.516 1 97.31 96 HIS B N 1
ATOM 3383 C CA . HIS B 1 96 ? 13.828 -26.109 6.09 1 97.31 96 HIS B CA 1
ATOM 3384 C C . HIS B 1 96 ? 13.375 -27.516 5.684 1 97.31 96 HIS B C 1
ATOM 3386 O O . HIS B 1 96 ? 14.062 -28.5 5.957 1 97.31 96 HIS B O 1
ATOM 3392 N N . LEU B 1 97 ? 12.234 -27.625 5.055 1 97.62 97 LEU B N 1
ATOM 3393 C CA . LEU B 1 97 ? 11.828 -28.906 4.477 1 97.62 97 LEU B CA 1
ATOM 3394 C C . LEU B 1 97 ? 12.734 -29.281 3.309 1 97.62 97 LEU B C 1
ATOM 3396 O O . LEU B 1 97 ? 13.32 -28.406 2.664 1 97.62 97 LEU B O 1
ATOM 3400 N N . SER B 1 98 ? 12.875 -30.625 3.129 1 97.69 98 SER B N 1
ATOM 3401 C CA . SER B 1 98 ? 13.414 -30.984 1.821 1 97.69 98 SER B CA 1
ATOM 3402 C C . SER B 1 98 ? 12.531 -30.453 0.696 1 97.69 98 SER B C 1
ATOM 3404 O O . SER B 1 98 ? 11.312 -30.328 0.857 1 97.69 98 SER B O 1
ATOM 3406 N N . ILE B 1 99 ? 13.141 -30.109 -0.428 1 98 99 ILE B N 1
ATOM 3407 C CA . ILE B 1 99 ? 12.367 -29.625 -1.56 1 98 99 ILE B CA 1
ATOM 3408 C C . ILE B 1 99 ? 11.312 -30.656 -1.954 1 98 99 ILE B C 1
ATOM 3410 O O . ILE B 1 99 ? 10.188 -30.297 -2.311 1 98 99 ILE B O 1
ATOM 3414 N N . ASP B 1 100 ? 11.672 -31.922 -1.842 1 98.25 100 ASP B N 1
ATOM 3415 C CA . ASP B 1 100 ? 10.719 -33 -2.117 1 98.25 100 ASP B CA 1
ATOM 3416 C C . ASP B 1 100 ? 9.5 -32.906 -1.197 1 98.25 100 ASP B C 1
ATOM 3418 O O . ASP B 1 100 ? 8.359 -33.062 -1.643 1 98.25 100 ASP B O 1
ATOM 3422 N N . ASP B 1 101 ? 9.758 -32.688 0.035 1 98.19 101 ASP B N 1
ATOM 3423 C CA . ASP B 1 101 ? 8.664 -32.594 0.998 1 98.19 101 ASP B CA 1
ATOM 3424 C C . ASP B 1 101 ? 7.793 -31.359 0.729 1 98.19 101 ASP B C 1
ATOM 3426 O O . ASP B 1 101 ? 6.57 -31.406 0.877 1 98.19 101 ASP B O 1
ATOM 3430 N N . ALA B 1 102 ? 8.406 -30.25 0.406 1 98.19 102 ALA B N 1
ATOM 3431 C CA . ALA B 1 102 ? 7.656 -29.047 0.059 1 98.19 102 ALA B CA 1
ATOM 3432 C C . ALA B 1 102 ? 6.77 -29.281 -1.16 1 98.19 102 ALA B C 1
ATOM 3434 O O . ALA B 1 102 ? 5.602 -28.891 -1.174 1 98.19 102 ALA B O 1
ATOM 3435 N N . LEU B 1 103 ? 7.336 -29.953 -2.16 1 98.44 103 LEU B N 1
ATOM 3436 C CA . LEU B 1 103 ? 6.586 -30.266 -3.373 1 98.44 103 LEU B CA 1
ATOM 3437 C C . LEU B 1 103 ? 5.441 -31.219 -3.076 1 98.44 103 LEU B C 1
ATOM 3439 O O . LEU B 1 103 ? 4.352 -31.094 -3.641 1 98.44 103 LEU B O 1
ATOM 3443 N N . ASP B 1 104 ? 5.758 -32.188 -2.23 1 98.25 104 ASP B N 1
ATOM 3444 C CA . ASP B 1 104 ? 4.695 -33.094 -1.837 1 98.25 104 ASP B CA 1
ATOM 3445 C C . ASP B 1 104 ? 3.541 -32.344 -1.176 1 98.25 104 ASP B C 1
ATOM 3447 O O . ASP B 1 104 ? 2.371 -32.594 -1.468 1 98.25 104 ASP B O 1
ATOM 3451 N N . TYR B 1 105 ? 3.859 -31.438 -0.318 1 98.44 105 TYR B N 1
ATOM 3452 C CA . TYR B 1 105 ? 2.842 -30.625 0.348 1 98.44 105 TYR B CA 1
ATOM 3453 C C . TYR B 1 105 ? 2.025 -29.844 -0.666 1 98.44 105 TYR B C 1
ATOM 3455 O O . TYR B 1 105 ? 0.793 -29.891 -0.654 1 98.44 105 TYR B O 1
ATOM 3463 N N . GLY B 1 106 ? 2.686 -29.078 -1.554 1 98.12 106 GLY B N 1
ATOM 3464 C CA . GLY B 1 106 ? 2.014 -28.25 -2.555 1 98.12 106 GLY B CA 1
ATOM 3465 C C . GLY B 1 106 ? 1.174 -29.078 -3.52 1 98.12 106 GLY B C 1
ATOM 3466 O O . GLY B 1 106 ? 0.134 -28.609 -3.99 1 98.12 106 GLY B O 1
ATOM 3467 N N . GLY B 1 107 ? 1.662 -30.312 -3.768 1 98.25 107 GLY B N 1
ATOM 3468 C CA . GLY B 1 107 ? 0.993 -31.172 -4.719 1 98.25 107 GLY B CA 1
ATOM 3469 C C . GLY B 1 107 ? -0.394 -31.594 -4.27 1 98.25 107 GLY B C 1
ATOM 3470 O O . GLY B 1 107 ? -1.205 -32.062 -5.082 1 98.25 107 GLY B O 1
ATOM 3471 N N . TYR B 1 108 ? -0.627 -31.5 -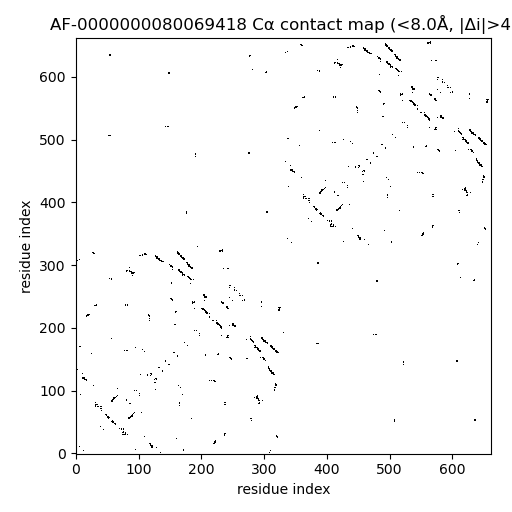2.961 1 98.44 108 TYR B N 1
ATOM 3472 C CA . TYR B 1 108 ? -1.958 -31.781 -2.438 1 98.44 108 TYR B CA 1
ATOM 3473 C C . TYR B 1 108 ? -2.998 -30.859 -3.049 1 98.44 108 TYR B C 1
ATOM 3475 O O . TYR B 1 108 ? -4.148 -31.25 -3.256 1 98.44 108 TYR B O 1
ATOM 3483 N N . PHE B 1 109 ? -2.641 -29.656 -3.387 1 98.62 109 PHE B N 1
ATOM 3484 C CA . PHE B 1 109 ? -3.584 -28.609 -3.762 1 98.62 109 PHE B CA 1
ATOM 3485 C C . PHE B 1 109 ? -3.785 -28.578 -5.273 1 98.62 109 PHE B C 1
ATOM 3487 O O . PHE B 1 109 ? -4.664 -27.875 -5.773 1 98.62 109 PHE B O 1
ATOM 3494 N N . GLY B 1 110 ? -3.018 -29.266 -6.051 1 98.19 110 GLY B N 1
ATOM 3495 C CA . GLY B 1 110 ? -3.109 -29.328 -7.5 1 98.19 110 GLY B CA 1
ATOM 3496 C C . GLY B 1 110 ? -1.805 -29.719 -8.164 1 98.19 110 GLY B C 1
ATOM 3497 O O . GLY B 1 110 ? -0.78 -29.875 -7.496 1 98.19 110 GLY B O 1
ATOM 3498 N N . ARG B 1 111 ? -1.866 -29.906 -9.469 1 98.12 111 ARG B N 1
ATOM 3499 C CA . ARG B 1 111 ? -0.67 -30.219 -10.242 1 98.12 111 ARG B CA 1
ATOM 3500 C C . ARG B 1 111 ? 0.301 -29.047 -10.25 1 98.12 111 ARG B C 1
ATOM 3502 O O . ARG B 1 111 ? -0.093 -27.906 -10.516 1 98.12 111 ARG B O 1
ATOM 3509 N N . HIS B 1 112 ? 1.563 -29.344 -9.945 1 97.94 112 HIS B N 1
ATOM 3510 C CA . HIS B 1 112 ? 2.561 -28.281 -9.953 1 97.94 112 HIS B CA 1
ATOM 3511 C C . HIS B 1 112 ? 2.762 -27.734 -11.359 1 97.94 112 HIS B C 1
ATOM 3513 O O . HIS B 1 112 ? 2.969 -28.484 -12.312 1 97.94 112 HIS B O 1
ATOM 3519 N N . LEU B 1 113 ? 2.672 -26.469 -11.461 1 97.5 113 LEU B N 1
ATOM 3520 C CA . LEU B 1 113 ? 2.973 -25.797 -12.727 1 97.5 113 LEU B CA 1
ATOM 3521 C C . LEU B 1 113 ? 4.441 -25.406 -12.789 1 97.5 113 LEU B C 1
ATOM 3523 O O . LEU B 1 113 ? 4.934 -24.688 -11.906 1 97.5 113 LEU B O 1
ATOM 3527 N N . ILE B 1 114 ? 5.105 -25.906 -13.766 1 96.19 114 ILE B N 1
ATOM 3528 C CA . ILE B 1 114 ? 6.488 -25.516 -14 1 96.19 114 ILE B CA 1
ATOM 3529 C C . ILE B 1 114 ? 6.523 -24.188 -14.773 1 96.19 114 ILE B C 1
ATOM 3531 O O . ILE B 1 114 ? 5.977 -24.094 -15.875 1 96.19 114 ILE B O 1
ATOM 3535 N N . HIS B 1 115 ? 7.066 -23.172 -14.188 1 95.38 115 HIS B N 1
ATOM 3536 C CA . HIS B 1 115 ? 7.16 -21.875 -14.828 1 95.38 115 HIS B CA 1
ATOM 3537 C C . HIS B 1 115 ? 7.914 -21.969 -16.156 1 95.38 115 HIS B C 1
ATOM 3539 O O . HIS B 1 115 ? 8.953 -22.609 -16.234 1 95.38 115 HIS B O 1
ATOM 3545 N N . PRO B 1 116 ? 7.465 -21.297 -17.109 1 93.75 116 PRO B N 1
ATOM 3546 C CA . PRO B 1 116 ? 8.062 -21.484 -18.438 1 93.75 116 PRO B CA 1
ATOM 3547 C C . PRO B 1 116 ? 9.461 -20.891 -18.547 1 93.75 116 PRO B C 1
ATOM 3549 O O . PRO B 1 116 ? 10.305 -21.391 -19.281 1 93.75 116 PRO B O 1
ATOM 3552 N N . THR B 1 117 ? 9.695 -19.812 -17.828 1 92 117 THR B N 1
ATOM 3553 C CA . THR B 1 117 ? 10.922 -19.094 -18.125 1 92 117 THR B CA 1
ATOM 3554 C C . THR B 1 117 ? 11.781 -18.938 -16.875 1 92 117 THR B C 1
ATOM 3556 O O . THR B 1 117 ? 12.945 -18.531 -16.953 1 92 117 THR B O 1
ATOM 3559 N N . SER B 1 118 ? 11.258 -19.234 -15.766 1 89.88 118 SER B N 1
ATOM 3560 C CA . SER B 1 118 ? 11.953 -18.938 -14.516 1 89.88 118 SER B CA 1
ATOM 3561 C C . SER B 1 118 ? 12.977 -20.016 -14.18 1 89.88 118 SER B C 1
ATOM 3563 O O . SER B 1 118 ? 12.773 -21.188 -14.492 1 89.88 118 SER B O 1
ATOM 3565 N N . ALA B 1 119 ? 13.969 -19.594 -13.461 1 89.19 119 ALA B N 1
ATOM 3566 C CA . ALA B 1 119 ? 14.969 -20.531 -12.945 1 89.19 119 ALA B CA 1
ATOM 3567 C C . ALA B 1 119 ? 14.391 -21.375 -11.812 1 89.19 119 ALA B C 1
ATOM 3569 O O . ALA B 1 119 ? 13.367 -21.031 -11.227 1 89.19 119 ALA B O 1
ATOM 3570 N N . ALA B 1 120 ? 14.984 -22.516 -11.602 1 95.25 120 ALA B N 1
ATOM 3571 C CA . ALA B 1 120 ? 14.609 -23.469 -10.562 1 95.25 120 ALA B CA 1
ATOM 3572 C C . ALA B 1 120 ? 15.836 -24.109 -9.922 1 95.25 120 ALA B C 1
ATOM 3574 O O . ALA B 1 120 ? 16.938 -24.031 -10.469 1 95.25 120 ALA B O 1
ATOM 3575 N N . PRO B 1 121 ? 15.641 -24.578 -8.68 1 96.12 121 PRO B N 1
ATOM 3576 C CA . PRO B 1 121 ? 16.75 -25.344 -8.125 1 96.12 121 PRO B CA 1
ATOM 3577 C C . PRO B 1 121 ? 17.078 -26.594 -8.953 1 96.12 121 PRO B C 1
ATOM 3579 O O . PRO B 1 121 ? 16.188 -27.141 -9.609 1 96.12 121 PRO B O 1
ATOM 3582 N N . LYS B 1 122 ? 18.359 -27.016 -8.852 1 94.12 122 LYS B N 1
ATOM 3583 C CA . LYS B 1 122 ? 18.781 -28.203 -9.578 1 94.12 122 LYS B CA 1
ATOM 3584 C C . LYS B 1 122 ? 17.891 -29.406 -9.25 1 94.12 122 LYS B C 1
ATOM 3586 O O . LYS B 1 122 ? 17.734 -29.75 -8.078 1 94.12 122 LYS B O 1
ATOM 3591 N N . GLY B 1 123 ? 17.281 -29.922 -10.305 1 94.12 123 GLY B N 1
ATOM 3592 C CA . GLY B 1 123 ? 16.531 -31.156 -10.141 1 94.12 123 GLY B CA 1
ATOM 3593 C C . GLY B 1 123 ? 15.078 -30.906 -9.781 1 94.12 123 GLY B C 1
ATOM 3594 O O . GLY B 1 123 ? 14.289 -31.859 -9.688 1 94.12 123 GLY B O 1
ATOM 3595 N N . TYR B 1 124 ? 14.75 -29.672 -9.594 1 96.19 124 TYR B N 1
ATOM 3596 C CA . TYR B 1 124 ? 13.398 -29.391 -9.141 1 96.19 124 TYR B CA 1
ATOM 3597 C C . TYR B 1 124 ? 12.766 -28.281 -9.984 1 96.19 124 TYR B C 1
ATOM 3599 O O . TYR B 1 124 ? 12.477 -27.188 -9.484 1 96.19 124 TYR B O 1
ATOM 3607 N N . PRO B 1 125 ? 12.422 -28.562 -11.234 1 95.56 125 PRO B N 1
ATOM 3608 C CA . PRO B 1 125 ? 11.867 -27.547 -12.133 1 95.56 125 PRO B CA 1
ATOM 3609 C C . PRO B 1 125 ? 10.5 -27.031 -11.68 1 95.56 125 PRO B C 1
ATOM 3611 O O . PRO B 1 125 ? 10.039 -26 -12.148 1 95.56 125 PRO B O 1
ATOM 3614 N N . GLU B 1 126 ? 9.836 -27.766 -10.742 1 96.5 126 GLU B N 1
ATOM 3615 C CA . GLU B 1 126 ? 8.508 -27.391 -10.281 1 96.5 126 GLU B CA 1
ATOM 3616 C C . GLU B 1 126 ? 8.57 -26.203 -9.328 1 96.5 126 GLU B C 1
ATOM 3618 O O . GLU B 1 126 ? 7.555 -25.547 -9.062 1 96.5 126 GLU B O 1
ATOM 3623 N N . ILE B 1 127 ? 9.766 -25.938 -8.781 1 97.56 127 ILE B N 1
ATOM 3624 C CA . ILE B 1 127 ? 9.945 -24.797 -7.887 1 97.56 127 ILE B CA 1
ATOM 3625 C C . ILE B 1 127 ? 10.25 -23.547 -8.695 1 97.56 127 ILE B C 1
ATOM 3627 O O . ILE B 1 127 ? 11.211 -23.516 -9.477 1 97.56 127 ILE B O 1
ATOM 3631 N N . HIS B 1 128 ? 9.414 -22.547 -8.547 1 96.38 128 HIS B N 1
ATOM 3632 C CA . HIS B 1 128 ? 9.719 -21.234 -9.109 1 96.38 128 HIS B CA 1
ATOM 3633 C C . HIS B 1 128 ? 10.531 -20.391 -8.125 1 96.38 128 HIS B C 1
ATOM 3635 O O . HIS B 1 128 ? 10.141 -20.234 -6.969 1 96.38 128 HIS B O 1
ATOM 3641 N N . LEU B 1 129 ? 11.641 -19.875 -8.625 1 96.31 129 LEU B N 1
ATOM 3642 C CA . LEU B 1 129 ? 12.477 -19.047 -7.77 1 96.31 129 LEU B CA 1
ATOM 3643 C C . LEU B 1 129 ? 12.352 -17.578 -8.156 1 96.31 129 LEU B C 1
ATOM 3645 O O . LEU B 1 129 ? 12.477 -17.219 -9.336 1 96.31 129 LEU B O 1
ATOM 3649 N N . VAL B 1 130 ? 11.992 -16.781 -7.195 1 94 130 VAL B N 1
ATOM 3650 C CA . VAL B 1 130 ? 12.188 -15.344 -7.277 1 94 130 VAL B CA 1
ATOM 3651 C C . VAL B 1 130 ? 13.5 -14.961 -6.605 1 94 130 VAL B C 1
ATOM 3653 O O . VAL B 1 130 ? 13.555 -14.789 -5.387 1 94 130 VAL B O 1
ATOM 3656 N N . HIS B 1 131 ? 14.523 -14.898 -7.441 1 93.25 131 HIS B N 1
ATOM 3657 C CA . HIS B 1 131 ? 15.867 -14.727 -6.883 1 93.25 131 HIS B CA 1
ATOM 3658 C C . HIS B 1 131 ? 16.547 -13.5 -7.48 1 93.25 131 HIS B C 1
ATOM 3660 O O . HIS B 1 131 ? 16.656 -13.375 -8.703 1 93.25 131 HIS B O 1
ATOM 3666 N N . ARG B 1 132 ? 16.906 -12.672 -6.625 1 90.75 132 ARG B N 1
ATOM 3667 C CA . ARG B 1 132 ? 17.781 -11.539 -6.922 1 90.75 132 ARG B CA 1
ATOM 3668 C C . ARG B 1 132 ? 19.016 -11.562 -6.043 1 90.75 132 ARG B C 1
ATOM 3670 O O . ARG B 1 132 ? 18.938 -11.375 -4.828 1 90.75 132 ARG B O 1
ATOM 3677 N N . GLY B 1 133 ? 20.156 -11.727 -6.637 1 88.38 133 GLY B N 1
ATOM 3678 C CA . GLY B 1 133 ? 21.406 -11.883 -5.902 1 88.38 133 GLY B CA 1
ATOM 3679 C C . GLY B 1 133 ? 22 -10.555 -5.445 1 88.38 133 GLY B C 1
ATOM 3680 O O . GLY B 1 133 ? 21.641 -9.5 -5.973 1 88.38 133 GLY B O 1
ATOM 3681 N N . PRO B 1 134 ? 22.781 -10.633 -4.441 1 87.31 134 PRO B N 1
ATOM 3682 C CA . PRO B 1 134 ? 23.375 -9.406 -3.898 1 87.31 134 PRO B CA 1
ATOM 3683 C C . PRO B 1 134 ? 24.281 -8.695 -4.906 1 87.31 134 PRO B C 1
ATOM 3685 O O . PRO B 1 134 ? 24.578 -7.516 -4.742 1 87.31 134 PRO B O 1
ATOM 3688 N N . GLU B 1 135 ? 24.703 -9.453 -5.852 1 84.56 135 GLU B N 1
ATOM 3689 C CA . GLU B 1 135 ? 25.594 -8.883 -6.855 1 84.56 135 GLU B CA 1
ATOM 3690 C C . GLU B 1 135 ? 24.797 -8.102 -7.906 1 84.56 135 GLU B C 1
ATOM 3692 O O . GLU B 1 135 ? 25.375 -7.309 -8.656 1 84.56 135 GLU B O 1
ATOM 3697 N N . SER B 1 136 ? 23.641 -8.359 -7.828 1 82.94 136 SER B N 1
ATOM 3698 C CA . SER B 1 136 ? 22.812 -7.715 -8.844 1 82.94 136 SER B CA 1
ATOM 3699 C C . SER B 1 136 ? 22.375 -6.324 -8.398 1 82.94 136 SER B C 1
ATOM 3701 O O . SER B 1 136 ? 22.234 -6.066 -7.195 1 82.94 136 SER B O 1
ATOM 3703 N N . LYS B 1 137 ? 22.406 -5.32 -9.242 1 89.12 137 LYS B N 1
ATOM 3704 C CA . LYS B 1 137 ? 21.797 -4.016 -9.008 1 89.12 137 LYS B CA 1
ATOM 3705 C C . LYS B 1 137 ? 20.297 -4.043 -9.297 1 89.12 137 LYS B C 1
ATOM 3707 O O . LYS B 1 137 ? 19.812 -3.275 -10.125 1 89.12 137 LYS B O 1
ATOM 3712 N N . THR B 1 138 ? 19.672 -4.875 -8.523 1 87.19 138 THR B N 1
ATOM 3713 C CA . THR B 1 138 ? 18.281 -5.242 -8.773 1 87.19 138 THR B CA 1
ATOM 3714 C C . THR B 1 138 ? 17.391 -4.004 -8.789 1 87.19 138 THR B C 1
ATOM 3716 O O . THR B 1 138 ? 16.656 -3.779 -9.75 1 87.19 138 THR B O 1
ATOM 3719 N N . CYS B 1 139 ? 17.438 -3.236 -7.738 1 90.44 139 CYS B N 1
ATOM 3720 C CA . CYS B 1 139 ? 16.562 -2.076 -7.645 1 90.44 139 CYS B CA 1
ATOM 3721 C C . CYS B 1 139 ? 16.938 -1.027 -8.688 1 90.44 139 CYS B C 1
ATOM 3723 O O . CYS B 1 139 ? 16.062 -0.506 -9.383 1 90.44 139 CYS B O 1
ATOM 3725 N N . ALA B 1 140 ? 18.234 -0.803 -8.82 1 91.69 140 ALA B N 1
ATOM 3726 C CA . ALA B 1 140 ? 18.688 0.168 -9.812 1 91.69 140 ALA B CA 1
ATOM 3727 C C . ALA B 1 140 ? 18.281 -0.262 -11.227 1 91.69 140 ALA B C 1
ATOM 3729 O O . ALA B 1 140 ? 17.859 0.564 -12.039 1 91.69 140 ALA B O 1
ATOM 3730 N N . ASN B 1 141 ? 18.422 -1.548 -11.547 1 91.88 141 ASN B N 1
ATOM 3731 C CA . ASN B 1 141 ? 18.062 -2.057 -12.859 1 91.88 141 ASN B CA 1
ATOM 3732 C C . ASN B 1 141 ? 16.562 -1.928 -13.109 1 91.88 141 ASN B C 1
ATOM 3734 O O . ASN B 1 141 ? 16.141 -1.559 -14.211 1 91.88 141 ASN B O 1
ATOM 3738 N N . ALA B 1 142 ? 15.812 -2.219 -12.094 1 90.94 142 ALA B N 1
ATOM 3739 C CA . ALA B 1 142 ? 14.359 -2.152 -12.219 1 90.94 142 ALA B CA 1
ATOM 3740 C C . ALA B 1 142 ? 13.898 -0.723 -12.484 1 90.94 142 ALA B C 1
ATOM 3742 O O . ALA B 1 142 ? 12.906 -0.503 -13.188 1 90.94 142 ALA B O 1
ATOM 3743 N N . LEU B 1 143 ? 14.641 0.251 -12.008 1 93 143 LEU B N 1
ATOM 3744 C CA . LEU B 1 143 ? 14.211 1.646 -12.047 1 93 143 LEU B CA 1
ATOM 3745 C C . LEU B 1 143 ? 15.016 2.426 -13.086 1 93 143 LEU B C 1
ATOM 3747 O O . LEU B 1 143 ? 14.914 3.652 -13.164 1 93 143 LEU B O 1
ATOM 3751 N N . HIS B 1 144 ? 15.812 1.734 -13.844 1 91.62 144 HIS B N 1
ATOM 3752 C CA . HIS B 1 144 ? 16.719 2.398 -14.781 1 91.62 144 HIS B CA 1
ATOM 3753 C C . HIS B 1 144 ? 15.945 3.244 -15.789 1 91.62 144 HIS B C 1
ATOM 3755 O O . HIS B 1 144 ? 16.281 4.406 -16.016 1 91.62 144 HIS B O 1
ATOM 3761 N N . SER B 1 145 ? 14.883 2.66 -16.344 1 94.12 145 SER B N 1
ATOM 3762 C CA . SER B 1 145 ? 14.141 3.373 -17.375 1 94.12 145 SER B CA 1
ATOM 3763 C C . SER B 1 145 ? 12.703 3.641 -16.938 1 94.12 145 SER B C 1
ATOM 3765 O O . SER B 1 145 ? 11.859 3.99 -17.766 1 94.12 145 SER B O 1
ATOM 3767 N N . ARG B 1 146 ? 12.484 3.381 -15.648 1 95.19 146 ARG B N 1
ATOM 3768 C CA . ARG B 1 146 ? 11.133 3.553 -15.133 1 95.19 146 ARG B CA 1
ATOM 3769 C C . ARG B 1 146 ? 11.141 4.32 -13.812 1 95.19 146 ARG B C 1
ATOM 3771 O O . ARG B 1 146 ? 12.102 4.23 -13.039 1 95.19 146 ARG B O 1
ATOM 3778 N N . ASN B 1 147 ? 10.039 5.023 -13.578 1 95.31 147 ASN B N 1
ATOM 3779 C CA . ASN B 1 147 ? 9.898 5.73 -12.305 1 95.31 147 ASN B CA 1
ATOM 3780 C C . ASN B 1 147 ? 9.453 4.797 -11.188 1 95.31 147 ASN B C 1
ATOM 3782 O O . ASN B 1 147 ? 9.602 5.121 -10.008 1 95.31 147 ASN B O 1
ATOM 3786 N N . SER B 1 148 ? 8.844 3.705 -11.594 1 94.69 148 SER B N 1
ATOM 3787 C CA . SER B 1 148 ? 8.359 2.676 -10.68 1 94.69 148 SER B CA 1
ATOM 3788 C C . SER B 1 148 ? 8.438 1.292 -11.32 1 94.69 148 SER B C 1
ATOM 3790 O O . SER B 1 148 ? 8.453 1.167 -12.547 1 94.69 148 SER B O 1
ATOM 3792 N N . ALA B 1 149 ? 8.633 0.336 -10.5 1 93.44 149 ALA B N 1
ATOM 3793 C CA . ALA B 1 149 ? 8.695 -1.039 -10.992 1 93.44 149 ALA B CA 1
ATOM 3794 C C . ALA B 1 149 ? 7.625 -1.904 -10.328 1 93.44 149 ALA B C 1
ATOM 3796 O O . ALA B 1 149 ? 7.922 -2.99 -9.82 1 93.44 149 ALA B O 1
ATOM 3797 N N . VAL B 1 150 ? 6.465 -1.401 -10.258 1 96.25 150 VAL B N 1
ATOM 3798 C CA . VAL B 1 150 ? 5.332 -2.141 -9.711 1 96.25 150 VAL B CA 1
ATOM 3799 C C . VAL B 1 150 ? 4.539 -2.785 -10.852 1 96.25 150 VAL B C 1
ATOM 3801 O O . VAL B 1 150 ? 3.992 -2.09 -11.703 1 96.25 150 VAL B O 1
ATOM 3804 N N . TYR B 1 151 ? 4.5 -4.086 -10.875 1 96.56 151 TYR B N 1
ATOM 3805 C CA . TYR B 1 151 ? 3.805 -4.832 -11.922 1 96.56 151 TYR B CA 1
ATOM 3806 C C . TYR B 1 151 ? 2.723 -5.723 -11.32 1 96.56 151 TYR B C 1
ATOM 3808 O O . TYR B 1 151 ? 3.008 -6.832 -10.867 1 96.56 151 TYR B O 1
ATOM 3816 N N . TRP B 1 152 ? 1.519 -5.242 -11.375 1 98.56 152 TRP B N 1
ATOM 3817 C CA . TRP B 1 152 ? 0.398 -6.016 -10.852 1 98.56 152 TRP B CA 1
ATOM 3818 C C . TRP B 1 152 ? 0.07 -7.188 -11.773 1 98.56 152 TRP B C 1
ATOM 3820 O O . TRP B 1 152 ? -0.174 -6.996 -12.969 1 98.56 152 TRP B O 1
ATOM 3830 N N . HIS B 1 153 ? 0.07 -8.375 -11.219 1 98.5 153 HIS B N 1
ATOM 3831 C CA . HIS B 1 153 ? -0.241 -9.523 -12.062 1 98.5 153 HIS B CA 1
ATOM 3832 C C . HIS B 1 153 ? -0.855 -10.648 -11.242 1 98.5 153 HIS B C 1
ATOM 3834 O O . HIS B 1 153 ? -0.836 -10.609 -10.008 1 98.5 153 HIS B O 1
ATOM 3840 N N . SER B 1 154 ? -1.515 -11.555 -11.883 1 98.38 154 SER B N 1
ATOM 3841 C CA . SER B 1 154 ? -1.854 -12.898 -11.414 1 98.38 154 SER B CA 1
ATOM 3842 C C . SER B 1 154 ? -0.962 -13.953 -12.07 1 98.38 154 SER B C 1
ATOM 3844 O O . SER B 1 154 ? -0.812 -13.969 -13.289 1 98.38 154 SER B O 1
ATOM 3846 N N . ASP B 1 155 ? -0.411 -14.734 -11.32 1 98.12 155 ASP B N 1
ATOM 3847 C CA . ASP B 1 155 ? 0.624 -15.641 -11.805 1 98.12 155 ASP B CA 1
ATOM 3848 C C . ASP B 1 155 ? 0.093 -16.531 -12.93 1 98.12 155 ASP B C 1
ATOM 3850 O O . ASP B 1 155 ? -0.892 -17.25 -12.742 1 98.12 155 ASP B O 1
ATOM 3854 N N . LEU B 1 156 ? 0.737 -16.438 -14.102 1 98.19 156 LEU B N 1
ATOM 3855 C CA . LEU B 1 156 ? 0.583 -17.359 -15.211 1 98.19 156 LEU B CA 1
ATOM 3856 C C . LEU B 1 156 ? -0.876 -17.453 -15.648 1 98.19 156 LEU B C 1
ATOM 3858 O O . LEU B 1 156 ? -1.368 -18.531 -15.969 1 98.19 156 LEU B O 1
ATOM 3862 N N . SER B 1 157 ? -1.541 -16.344 -15.594 1 98.56 157 SER B N 1
ATOM 3863 C CA . SER B 1 157 ? -2.951 -16.312 -15.969 1 98.56 157 SER B CA 1
ATOM 3864 C C . SER B 1 157 ? -3.141 -16.656 -17.438 1 98.56 157 SER B C 1
ATOM 3866 O O . SER B 1 157 ? -4.266 -16.875 -17.891 1 98.56 157 SER B O 1
ATOM 3868 N N . PHE B 1 158 ? -2.053 -16.797 -18.234 1 98.31 158 PHE B N 1
ATOM 3869 C CA . PHE B 1 158 ? -2.146 -17.141 -19.641 1 98.31 158 PHE B CA 1
ATOM 3870 C C . PHE B 1 158 ? -2.379 -18.641 -19.812 1 98.31 158 PHE B C 1
ATOM 3872 O O . PHE B 1 158 ? -2.727 -19.109 -20.906 1 98.31 158 PHE B O 1
ATOM 3879 N N . GLU B 1 159 ? -2.166 -19.438 -18.781 1 98.19 159 GLU B N 1
ATOM 3880 C CA . GLU B 1 159 ? -2.363 -20.875 -18.891 1 98.19 159 GLU B CA 1
ATOM 3881 C C . GLU B 1 159 ? -3.846 -21.219 -19 1 98.19 159 GLU B C 1
ATOM 3883 O O . GLU B 1 159 ? -4.699 -20.516 -18.469 1 98.19 159 GLU B O 1
ATOM 3888 N N . GLU B 1 160 ? -4.156 -22.375 -19.688 1 98.12 160 GLU B N 1
ATOM 3889 C CA . GLU B 1 160 ? -5.531 -22.859 -19.734 1 98.12 160 GLU B CA 1
ATOM 3890 C C . GLU B 1 160 ? -6.086 -23.094 -18.328 1 98.12 160 GLU B C 1
ATOM 3892 O O . GLU B 1 160 ? -7.246 -22.766 -18.047 1 98.12 160 GLU B O 1
ATOM 3897 N N . GLN B 1 161 ? -5.266 -23.641 -17.531 1 98.62 161 GLN B N 1
ATOM 3898 C CA . GLN B 1 161 ? -5.551 -23.828 -16.109 1 98.62 161 GLN B CA 1
ATOM 3899 C C . GLN B 1 161 ? -4.496 -23.156 -15.242 1 98.62 161 GLN B C 1
ATOM 3901 O O . GLN B 1 161 ? -3.496 -23.766 -14.867 1 98.62 161 GLN B O 1
ATOM 3906 N N . PRO B 1 162 ? -4.773 -21.859 -14.844 1 98.62 162 PRO B N 1
ATOM 3907 C CA . PRO B 1 162 ? -3.814 -21.109 -14.039 1 98.62 162 PRO B CA 1
ATOM 3908 C C . PRO B 1 162 ? -3.729 -21.609 -12.602 1 98.62 162 PRO B C 1
ATOM 3910 O O . PRO B 1 162 ? -4.555 -22.422 -12.18 1 98.62 162 PRO B O 1
ATOM 3913 N N . PRO B 1 163 ? -2.744 -21.125 -11.859 1 98.75 163 PRO B N 1
ATOM 3914 C CA . PRO B 1 163 ? -2.574 -21.547 -10.469 1 98.75 163 PRO B CA 1
ATOM 3915 C C . PRO B 1 163 ? -3.754 -21.156 -9.586 1 98.75 163 PRO B C 1
ATOM 3917 O O . PRO B 1 163 ? -4.43 -20.156 -9.859 1 98.75 163 PRO B O 1
ATOM 3920 N N . GLY B 1 164 ? -4.008 -21.984 -8.617 1 98.69 164 GLY B N 1
ATOM 3921 C CA . GLY B 1 164 ? -4.984 -21.703 -7.57 1 98.69 164 GLY B CA 1
ATOM 3922 C C . GLY B 1 164 ? -4.352 -21.312 -6.25 1 98.69 164 GLY B C 1
ATOM 3923 O O . GLY B 1 164 ? -3.682 -20.281 -6.164 1 98.69 164 GLY B O 1
ATOM 3924 N N . THR B 1 165 ? -4.477 -22.219 -5.219 1 98.81 165 THR B N 1
ATOM 3925 C CA . THR B 1 165 ? -3.832 -22 -3.928 1 98.81 165 THR B CA 1
ATOM 3926 C C . THR B 1 165 ? -2.312 -22.078 -4.066 1 98.81 165 THR B C 1
ATOM 3928 O O . THR B 1 165 ? -1.747 -23.156 -4.227 1 98.81 165 THR B O 1
ATOM 3931 N N . THR B 1 166 ? -1.645 -20.906 -3.965 1 98.88 166 THR B N 1
ATOM 3932 C CA . THR B 1 166 ? -0.219 -20.781 -4.238 1 98.88 166 THR B CA 1
ATOM 3933 C C . THR B 1 166 ? 0.552 -20.469 -2.959 1 98.88 166 THR B C 1
ATOM 3935 O O . THR B 1 166 ? 0.032 -19.797 -2.061 1 98.88 166 THR B O 1
ATOM 3938 N N . PHE B 1 167 ? 1.754 -21.031 -2.875 1 98.88 167 PHE B N 1
ATOM 3939 C CA . PHE B 1 167 ? 2.609 -20.859 -1.706 1 98.88 167 PHE B CA 1
ATOM 3940 C C . PHE B 1 167 ? 3.893 -20.125 -2.078 1 98.88 167 PHE B C 1
ATOM 3942 O O . PHE B 1 167 ? 4.586 -20.516 -3.018 1 98.88 167 PHE B O 1
ATOM 3949 N N . LEU B 1 168 ? 4.168 -19.047 -1.433 1 98.81 168 LEU B N 1
ATOM 3950 C CA . LEU B 1 168 ? 5.41 -18.297 -1.566 1 98.81 168 LEU B CA 1
ATOM 3951 C C . LEU B 1 168 ? 6.133 -18.188 -0.228 1 98.81 168 LEU B C 1
ATOM 3953 O O . LEU B 1 168 ? 5.562 -17.703 0.754 1 98.81 168 LEU B O 1
ATOM 3957 N N . TYR B 1 169 ? 7.34 -18.734 -0.115 1 98.5 169 TYR B N 1
ATOM 3958 C CA . TYR B 1 169 ? 8.031 -18.688 1.168 1 98.5 169 TYR B CA 1
ATOM 3959 C C . TYR B 1 169 ? 9.438 -18.109 1.013 1 98.5 169 TYR B C 1
ATOM 3961 O O . TYR B 1 169 ? 10.086 -18.328 -0.013 1 98.5 169 TYR B O 1
ATOM 3969 N N . VAL B 1 170 ? 9.844 -17.375 1.983 1 98.19 170 VAL B N 1
ATOM 3970 C CA . VAL B 1 170 ? 11.07 -16.594 1.926 1 98.19 170 VAL B CA 1
ATOM 3971 C C . VAL B 1 170 ? 12.258 -17.469 2.35 1 98.19 170 VAL B C 1
ATOM 3973 O O . VAL B 1 170 ? 12.148 -18.25 3.291 1 98.19 170 VAL B O 1
ATOM 3976 N N . LEU B 1 171 ? 13.289 -17.406 1.584 1 97.94 171 LEU B N 1
ATOM 3977 C CA . LEU B 1 171 ? 14.555 -18.062 1.877 1 97.94 171 LEU B CA 1
ATOM 3978 C C . LEU B 1 171 ? 15.578 -17.062 2.406 1 97.94 171 LEU B C 1
ATOM 3980 O O . LEU B 1 171 ? 16.266 -17.344 3.385 1 97.94 171 LEU B O 1
ATOM 3984 N N . ASP B 1 172 ? 15.656 -15.945 1.74 1 96.19 172 ASP B N 1
ATOM 3985 C CA . ASP B 1 172 ? 16.484 -14.805 2.117 1 96.19 172 ASP B CA 1
ATOM 3986 C C . ASP B 1 172 ? 15.797 -13.492 1.752 1 96.19 172 ASP B C 1
ATOM 3988 O O . ASP B 1 172 ? 15.031 -13.43 0.79 1 96.19 172 ASP B O 1
ATOM 3992 N N . GLY B 1 173 ? 16.047 -12.508 2.545 1 94.38 173 GLY B N 1
ATOM 3993 C CA . GLY B 1 173 ? 15.508 -11.195 2.232 1 94.38 173 GLY B CA 1
ATOM 3994 C C . GLY B 1 173 ? 16.312 -10.062 2.834 1 94.38 173 GLY B C 1
ATOM 3995 O O . GLY B 1 173 ? 17.141 -10.281 3.721 1 94.38 173 GLY B O 1
ATOM 3996 N N . PRO B 1 174 ? 16.125 -8.875 2.291 1 94.88 174 PRO B N 1
ATOM 3997 C CA . PRO B 1 174 ? 16.75 -7.695 2.9 1 94.88 174 PRO B CA 1
ATOM 3998 C C . PRO B 1 174 ? 16.203 -7.395 4.293 1 94.88 174 PRO B C 1
ATOM 4000 O O . PRO B 1 174 ? 15.133 -7.891 4.664 1 94.88 174 PRO B O 1
ATOM 4003 N N . PRO B 1 175 ? 17.016 -6.641 5.062 1 94.12 175 PRO B N 1
ATOM 4004 C CA . PRO B 1 175 ? 16.516 -6.289 6.395 1 94.12 175 PRO B CA 1
ATOM 4005 C C . PRO B 1 175 ? 15.211 -5.496 6.352 1 94.12 175 PRO B C 1
ATOM 4007 O O . PRO B 1 175 ? 14.422 -5.555 7.293 1 94.12 175 PRO B O 1
ATOM 4010 N N . SER B 1 176 ? 15.016 -4.727 5.32 1 96.12 176 SER B N 1
ATOM 4011 C CA . SER B 1 176 ? 13.773 -3.982 5.129 1 96.12 176 SER B CA 1
ATOM 4012 C C . SER B 1 176 ? 13.484 -3.771 3.645 1 96.12 176 SER B C 1
ATOM 4014 O O . SER B 1 176 ? 14.406 -3.701 2.83 1 96.12 176 SER B O 1
ATOM 4016 N N . GLY B 1 177 ? 12.156 -3.627 3.387 1 95.94 177 GLY B N 1
ATOM 4017 C CA . GLY B 1 177 ? 11.758 -3.531 1.993 1 95.94 177 GLY B CA 1
ATOM 4018 C C . GLY B 1 177 ? 11.625 -4.883 1.316 1 95.94 177 GLY B C 1
ATOM 4019 O O . GLY B 1 177 ? 11.703 -5.922 1.975 1 95.94 177 GLY B O 1
ATOM 4020 N N . GLY B 1 178 ? 11.352 -4.836 0.008 1 96.81 178 GLY B N 1
ATOM 4021 C CA . GLY B 1 178 ? 11.172 -6.062 -0.753 1 96.81 178 GLY B CA 1
ATOM 4022 C C . GLY B 1 178 ? 9.844 -6.742 -0.496 1 96.81 178 GLY B C 1
ATOM 4023 O O . GLY B 1 178 ? 9.695 -7.941 -0.74 1 96.81 178 GLY B O 1
ATOM 4024 N N . ASP B 1 179 ? 8.891 -6.023 -0.056 1 97.81 179 ASP B N 1
ATOM 4025 C CA . ASP B 1 179 ? 7.57 -6.531 0.303 1 97.81 179 ASP B CA 1
ATOM 4026 C C . ASP B 1 179 ? 6.781 -6.934 -0.941 1 97.81 179 ASP B C 1
ATOM 4028 O O . ASP B 1 179 ? 7.23 -6.711 -2.066 1 97.81 179 ASP B O 1
ATOM 4032 N N . THR B 1 180 ? 5.695 -7.574 -0.719 1 98.5 180 THR B N 1
ATOM 4033 C CA . THR B 1 180 ? 4.723 -7.883 -1.761 1 98.5 180 THR B CA 1
ATOM 4034 C C . THR B 1 180 ? 3.373 -7.242 -1.449 1 98.5 180 THR B C 1
ATOM 4036 O O . THR B 1 180 ? 2.91 -7.281 -0.307 1 98.5 180 THR B O 1
ATOM 4039 N N . VAL B 1 181 ? 2.811 -6.578 -2.418 1 98.75 181 VAL B N 1
ATOM 4040 C CA . VAL B 1 181 ? 1.466 -6.035 -2.27 1 98.75 181 VAL B CA 1
ATOM 4041 C C . VAL B 1 181 ? 0.463 -6.934 -2.992 1 98.75 181 VAL B C 1
ATOM 4043 O O . VAL B 1 181 ? 0.764 -7.477 -4.055 1 98.75 181 VAL B O 1
ATOM 4046 N N . PHE B 1 182 ? -0.701 -7.082 -2.344 1 98.88 182 PHE B N 1
ATOM 4047 C CA . PHE B 1 182 ? -1.787 -7.883 -2.895 1 98.88 182 PHE B CA 1
ATOM 4048 C C . PHE B 1 182 ? -3.064 -7.059 -3.01 1 98.88 182 PHE B C 1
ATOM 4050 O O . PHE B 1 182 ? -3.311 -6.172 -2.189 1 98.88 182 PHE B O 1
ATOM 4057 N N . ALA B 1 183 ? -3.836 -7.328 -4.004 1 98.88 183 ALA B N 1
ATOM 4058 C CA . ALA B 1 183 ? -5.141 -6.703 -4.203 1 98.88 183 ALA B CA 1
ATOM 4059 C C . ALA B 1 183 ? -6.254 -7.742 -4.211 1 98.88 183 ALA B C 1
ATOM 4061 O O . ALA B 1 183 ? -6.086 -8.836 -4.754 1 98.88 183 ALA B O 1
ATOM 4062 N N . ASP B 1 184 ? -7.375 -7.398 -3.639 1 98.81 184 ASP B N 1
ATOM 4063 C CA . ASP B 1 184 ? -8.578 -8.219 -3.594 1 98.81 184 ASP B CA 1
ATOM 4064 C C . ASP B 1 184 ? -9.422 -8.031 -4.855 1 98.81 184 ASP B C 1
ATOM 4066 O O . ASP B 1 184 ? -10.164 -7.055 -4.973 1 98.81 184 ASP B O 1
ATOM 4070 N N . MET B 1 185 ? -9.422 -9.039 -5.695 1 98.88 185 MET B N 1
ATOM 4071 C CA . MET B 1 185 ? -10.094 -8.883 -6.984 1 98.88 185 MET B CA 1
ATOM 4072 C C . MET B 1 185 ? -11.586 -9.164 -6.855 1 98.88 185 MET B C 1
ATOM 4074 O O . MET B 1 185 ? -12.359 -8.852 -7.758 1 98.88 185 MET B O 1
ATOM 4078 N N . VAL B 1 186 ? -11.984 -9.812 -5.727 1 98.75 186 VAL B N 1
ATOM 4079 C CA . VAL B 1 186 ? -13.406 -9.914 -5.414 1 98.75 186 VAL B CA 1
ATOM 4080 C C . VAL B 1 186 ? -13.961 -8.531 -5.062 1 98.75 186 VAL B C 1
ATOM 4082 O O . VAL B 1 186 ? -15.008 -8.133 -5.57 1 98.75 186 VAL B O 1
ATOM 4085 N N . GLN B 1 187 ? -13.266 -7.809 -4.234 1 97.94 187 GLN B N 1
ATOM 4086 C CA . GLN B 1 187 ? -13.703 -6.453 -3.898 1 97.94 187 GLN B CA 1
ATOM 4087 C C . GLN B 1 187 ? -13.656 -5.543 -5.121 1 97.94 187 GLN B C 1
ATOM 4089 O O . GLN B 1 187 ? -14.5 -4.656 -5.273 1 97.94 187 GLN B O 1
ATOM 4094 N N . ALA B 1 188 ? -12.633 -5.746 -5.973 1 98.5 188 ALA B N 1
ATOM 4095 C CA . ALA B 1 188 ? -12.586 -4.973 -7.211 1 98.5 188 ALA B CA 1
ATOM 4096 C C . ALA B 1 188 ? -13.875 -5.121 -8 1 98.5 188 ALA B C 1
ATOM 4098 O O . ALA B 1 188 ? -14.383 -4.152 -8.57 1 98.5 188 ALA B O 1
ATOM 4099 N N . TYR B 1 189 ? -14.375 -6.328 -8.078 1 98.25 189 TYR B N 1
ATOM 4100 C CA . TYR B 1 189 ? -15.633 -6.594 -8.766 1 98.25 189 TYR B CA 1
ATOM 4101 C C . TYR B 1 189 ? -16.797 -5.969 -8.023 1 98.25 189 TYR B C 1
ATOM 4103 O O . TYR B 1 189 ? -17.641 -5.293 -8.625 1 98.25 189 TYR B O 1
ATOM 4111 N N . GLN B 1 190 ? -16.844 -6.121 -6.695 1 96.56 190 GLN B N 1
ATOM 4112 C CA . GLN B 1 190 ? -17.969 -5.695 -5.879 1 96.56 190 GLN B CA 1
ATOM 4113 C C . GLN B 1 190 ? -18.109 -4.172 -5.871 1 96.56 190 GLN B C 1
ATOM 4115 O O . GLN B 1 190 ? -19.203 -3.639 -5.711 1 96.56 190 GLN B O 1
ATOM 4120 N N . ARG B 1 191 ? -17.031 -3.525 -6.094 1 96.38 191 ARG B N 1
ATOM 4121 C CA . ARG B 1 191 ? -17.031 -2.066 -6.051 1 96.38 191 ARG B CA 1
ATOM 4122 C C . ARG B 1 191 ? -17.578 -1.477 -7.348 1 96.38 191 ARG B C 1
ATOM 4124 O O . ARG B 1 191 ? -17.875 -0.283 -7.414 1 96.38 191 ARG B O 1
ATOM 4131 N N . LEU B 1 192 ? -17.656 -2.283 -8.359 1 97.31 192 LEU B N 1
ATOM 4132 C CA . LEU B 1 192 ? -18.266 -1.808 -9.602 1 97.31 192 LEU B CA 1
ATOM 4133 C C . LEU B 1 192 ? -19.766 -1.602 -9.445 1 97.31 192 LEU B C 1
ATOM 4135 O O . LEU B 1 192 ? -20.422 -2.342 -8.711 1 97.31 192 LEU B O 1
ATOM 4139 N N . SER B 1 193 ? -20.297 -0.623 -10.102 1 96.62 193 SER B N 1
ATOM 4140 C CA . SER B 1 193 ? -21.75 -0.458 -10.117 1 96.62 193 SER B CA 1
ATOM 4141 C C . SER B 1 193 ? -22.438 -1.669 -10.734 1 96.62 193 SER B C 1
ATOM 4143 O O . SER B 1 193 ? -21.859 -2.35 -11.586 1 96.62 193 SER B O 1
ATOM 4145 N N . PRO B 1 194 ? -23.625 -1.892 -10.336 1 95.81 194 PRO B N 1
ATOM 4146 C CA . PRO B 1 194 ? -24.359 -3.016 -10.93 1 95.81 194 PRO B CA 1
ATOM 4147 C C . PRO B 1 194 ? -24.422 -2.936 -12.453 1 95.81 194 PRO B C 1
ATOM 4149 O O . PRO B 1 194 ? -24.281 -3.951 -13.133 1 95.81 194 PRO B O 1
ATOM 4152 N N . GLU B 1 195 ? -24.625 -1.759 -13 1 96.5 195 GLU B N 1
ATOM 4153 C CA . GLU B 1 195 ? -24.719 -1.592 -14.453 1 96.5 195 GLU B CA 1
ATOM 4154 C C . GLU B 1 195 ? -23.391 -1.919 -15.133 1 96.5 195 GLU B C 1
ATOM 4156 O O . GLU B 1 195 ? -23.375 -2.467 -16.234 1 96.5 195 GLU B O 1
ATOM 4161 N N . PHE B 1 196 ? -22.312 -1.567 -14.523 1 97.5 196 PHE B N 1
ATOM 4162 C CA . PHE B 1 196 ? -21.016 -1.863 -15.117 1 97.5 196 PHE B CA 1
ATOM 4163 C C . PHE B 1 196 ? -20.703 -3.352 -15.023 1 97.5 196 PHE B C 1
ATOM 4165 O O . PHE B 1 196 ? -20.125 -3.928 -15.953 1 97.5 196 PHE B O 1
ATOM 4172 N N . ARG B 1 197 ? -21.062 -4.023 -13.914 1 97.88 197 ARG B N 1
ATOM 4173 C CA . ARG B 1 197 ? -20.922 -5.469 -13.797 1 97.88 197 ARG B CA 1
ATOM 4174 C C . ARG B 1 197 ? -21.672 -6.184 -14.922 1 97.88 197 ARG B C 1
ATOM 4176 O O . ARG B 1 197 ? -21.156 -7.141 -15.508 1 97.88 197 ARG B O 1
ATOM 4183 N N . LYS B 1 198 ? -22.812 -5.664 -15.195 1 97.38 198 LYS B N 1
ATOM 4184 C CA . LYS B 1 198 ? -23.609 -6.227 -16.281 1 97.38 198 LYS B CA 1
ATOM 4185 C C . LYS B 1 198 ? -22.891 -6.117 -17.609 1 97.38 198 LYS B C 1
ATOM 4187 O O . LYS B 1 198 ? -22.922 -7.039 -18.438 1 97.38 198 LYS B O 1
ATOM 4192 N N . ARG B 1 199 ? -22.25 -5.008 -17.859 1 96.94 199 ARG B N 1
ATOM 4193 C CA . ARG B 1 199 ? -21.562 -4.785 -19.125 1 96.94 199 ARG B CA 1
ATOM 4194 C C . ARG B 1 199 ? -20.344 -5.688 -19.234 1 96.94 199 ARG B C 1
ATOM 4196 O O . ARG B 1 199 ? -19.938 -6.047 -20.344 1 96.94 199 ARG B O 1
ATOM 4203 N N . LEU B 1 200 ? -19.734 -6.027 -18.109 1 98.19 200 LEU B N 1
ATOM 4204 C CA . LEU B 1 200 ? -18.531 -6.855 -18.141 1 98.19 200 LEU B CA 1
ATOM 4205 C C . LEU B 1 200 ? -18.891 -8.336 -18.25 1 98.19 200 LEU B C 1
ATOM 4207 O O . LEU B 1 200 ? -18.062 -9.148 -18.656 1 98.19 200 LEU B O 1
ATOM 4211 N N . HIS B 1 201 ? -20.109 -8.672 -17.844 1 97.94 201 HIS B N 1
ATOM 4212 C CA . HIS B 1 201 ? -20.547 -10.062 -17.844 1 97.94 201 HIS B CA 1
ATOM 4213 C C . HIS B 1 201 ? -20.469 -10.672 -19.234 1 97.94 201 HIS B C 1
ATOM 4215 O O . HIS B 1 201 ? -20.984 -10.086 -20.188 1 97.94 201 HIS B O 1
ATOM 4221 N N . GLY B 1 202 ? -19.781 -11.844 -19.312 1 98.12 202 GLY B N 1
ATOM 4222 C CA . GLY B 1 202 ? -19.734 -12.578 -20.578 1 98.12 202 GLY B CA 1
ATOM 4223 C C . GLY B 1 202 ? -18.531 -12.227 -21.422 1 98.12 202 GLY B C 1
ATOM 4224 O O . GLY B 1 202 ? -18.203 -12.945 -22.375 1 98.12 202 GLY B O 1
ATOM 4225 N N . LEU B 1 203 ? -17.875 -11.148 -21.047 1 98.69 203 LEU B N 1
ATOM 4226 C CA . LEU B 1 203 ? -16.688 -10.773 -21.812 1 98.69 203 LEU B CA 1
ATOM 4227 C C . LEU B 1 203 ? -15.5 -11.656 -21.453 1 98.69 203 LEU B C 1
ATOM 4229 O O . LEU B 1 203 ? -15.367 -12.086 -20.297 1 98.69 203 LEU B O 1
ATOM 4233 N N . THR B 1 204 ? -14.672 -11.945 -22.406 1 98.81 204 THR B N 1
ATOM 4234 C CA . THR B 1 204 ? -13.422 -12.688 -22.219 1 98.81 204 THR B CA 1
ATOM 4235 C C . THR B 1 204 ? -12.227 -11.852 -22.672 1 98.81 204 THR B C 1
ATOM 4237 O O . THR B 1 204 ? -12.367 -10.992 -23.547 1 98.81 204 THR B O 1
ATOM 4240 N N . ALA B 1 205 ? -11.148 -12.07 -22.078 1 98.88 205 ALA B N 1
ATOM 4241 C CA . ALA B 1 205 ? -9.922 -11.375 -22.453 1 98.88 205 ALA B CA 1
ATOM 4242 C C . ALA B 1 205 ? -8.789 -12.359 -22.719 1 98.88 205 ALA B C 1
ATOM 4244 O O . ALA B 1 205 ? -8.727 -13.43 -22.109 1 98.88 205 ALA B O 1
ATOM 4245 N N . GLU B 1 206 ? -7.93 -11.953 -23.609 1 98.81 206 GLU B N 1
ATOM 4246 C CA . GLU B 1 206 ? -6.766 -12.766 -23.969 1 98.81 206 GLU B CA 1
ATOM 4247 C C . GLU B 1 206 ? -5.609 -12.523 -23 1 98.81 206 GLU B C 1
ATOM 4249 O O . GLU B 1 206 ? -5.262 -11.375 -22.719 1 98.81 206 GLU B O 1
ATOM 4254 N N . HIS B 1 207 ? -5.07 -13.594 -22.484 1 98.75 207 HIS B N 1
ATOM 4255 C CA . HIS B 1 207 ? -3.842 -13.641 -21.703 1 98.75 207 HIS B CA 1
ATOM 4256 C C . HIS B 1 207 ? -2.711 -14.297 -22.484 1 98.75 207 HIS B C 1
ATOM 4258 O O . HIS B 1 207 ? -2.873 -15.406 -23 1 98.75 207 HIS B O 1
ATOM 4264 N N . THR B 1 208 ? -1.56 -13.648 -22.547 1 98.38 208 THR B N 1
ATOM 4265 C CA . THR B 1 208 ? -0.529 -14.211 -23.422 1 98.38 208 THR B CA 1
ATOM 4266 C C . THR B 1 208 ? 0.805 -14.305 -22.672 1 98.38 208 THR B C 1
ATOM 4268 O O . THR B 1 208 ? 1.114 -13.461 -21.828 1 98.38 208 THR B O 1
ATOM 4271 N N . SER B 1 209 ? 1.571 -15.359 -22.953 1 97.5 209 SER B N 1
ATOM 4272 C CA . SER B 1 209 ? 2.936 -15.484 -22.453 1 97.5 209 SER B CA 1
ATOM 4273 C C . SER B 1 209 ? 3.947 -14.945 -23.453 1 97.5 209 SER B C 1
ATOM 4275 O O . SER B 1 209 ? 5.145 -14.875 -23.172 1 97.5 209 SER B O 1
ATOM 4277 N N . ALA B 1 210 ? 3.527 -14.531 -24.594 1 96.62 210 ALA B N 1
ATOM 4278 C CA . ALA B 1 210 ? 4.402 -14.188 -25.703 1 96.62 210 ALA B CA 1
ATOM 4279 C C . ALA B 1 210 ? 5.332 -13.031 -25.344 1 96.62 210 ALA B C 1
ATOM 4281 O O . ALA B 1 210 ? 6.535 -13.086 -25.609 1 96.62 210 ALA B O 1
ATOM 4282 N N . ASP B 1 211 ? 4.785 -12.039 -24.781 1 93.69 211 ASP B N 1
ATOM 4283 C CA . ASP B 1 211 ? 5.574 -10.859 -24.453 1 93.69 211 ASP B CA 1
ATOM 4284 C C . ASP B 1 211 ? 6.672 -11.195 -23.438 1 93.69 211 ASP B C 1
ATOM 4286 O O . ASP B 1 211 ? 7.801 -10.711 -23.562 1 93.69 211 ASP B O 1
ATOM 4290 N N . HIS B 1 212 ? 6.285 -11.93 -22.469 1 92.44 212 HIS B N 1
ATOM 4291 C CA . HIS B 1 212 ? 7.258 -12.312 -21.453 1 92.44 212 HIS B CA 1
ATOM 4292 C C . HIS B 1 212 ? 8.375 -13.156 -22.047 1 92.44 212 HIS B C 1
ATOM 4294 O O . HIS B 1 212 ? 9.555 -12.938 -21.75 1 92.44 212 HIS B O 1
ATOM 4300 N N . ILE B 1 213 ? 8.031 -14.141 -22.828 1 94.12 213 ILE B N 1
ATOM 4301 C CA . ILE B 1 213 ? 9.008 -15.016 -23.469 1 94.12 213 ILE B CA 1
ATOM 4302 C C . ILE B 1 213 ? 9.938 -14.195 -24.359 1 94.12 213 ILE B C 1
ATOM 4304 O O . ILE B 1 213 ? 11.156 -14.398 -24.344 1 94.12 213 ILE B O 1
ATOM 4308 N N . GLN B 1 214 ? 9.352 -13.242 -25.031 1 92.62 214 GLN B N 1
ATOM 4309 C CA . GLN B 1 214 ? 10.164 -12.367 -25.859 1 92.62 214 GLN B CA 1
ATOM 4310 C C . GLN B 1 214 ? 11.133 -11.547 -25.031 1 92.62 214 GLN B C 1
ATOM 4312 O O . GLN B 1 214 ? 12.297 -11.383 -25.391 1 92.62 214 GLN B O 1
ATOM 4317 N N . SER B 1 215 ? 10.648 -11.055 -23.922 1 89.44 215 SER B N 1
ATOM 4318 C CA . SER B 1 215 ? 11.484 -10.234 -23.047 1 89.44 215 SER B CA 1
ATOM 4319 C C . SER B 1 215 ? 12.633 -11.055 -22.453 1 89.44 215 SER B C 1
ATOM 4321 O O . SER B 1 215 ? 13.672 -10.5 -22.094 1 89.44 215 SER B O 1
ATOM 4323 N N . GLU B 1 216 ? 12.445 -12.352 -22.422 1 87.69 216 GLU B N 1
ATOM 4324 C CA . GLU B 1 216 ? 13.469 -13.25 -21.906 1 87.69 216 GLU B CA 1
ATOM 4325 C C . GLU B 1 216 ? 14.352 -13.789 -23.031 1 87.69 216 GLU B C 1
ATOM 4327 O O . GLU B 1 216 ? 15.031 -14.797 -22.859 1 87.69 216 GLU B O 1
ATOM 4332 N N . GLY B 1 217 ? 14.281 -13.195 -24.172 1 89.62 217 GLY B N 1
ATOM 4333 C CA . GLY B 1 217 ? 15.125 -13.57 -25.297 1 89.62 217 GLY B CA 1
ATOM 4334 C C . GLY B 1 217 ? 14.617 -14.789 -26.047 1 89.62 217 GLY B C 1
ATOM 4335 O O . GLY B 1 217 ? 15.391 -15.5 -26.688 1 89.62 217 GLY B O 1
ATOM 4336 N N . GLY B 1 218 ? 13.406 -15.156 -25.781 1 88.94 218 GLY B N 1
ATOM 4337 C CA . GLY B 1 218 ? 12.805 -16.281 -26.484 1 88.94 218 GLY B CA 1
ATOM 4338 C C . GLY B 1 218 ? 13.016 -17.609 -25.781 1 88.94 218 GLY B C 1
ATOM 4339 O O . GLY B 1 218 ? 12.508 -18.641 -26.219 1 88.94 218 GLY B O 1
ATOM 4340 N N . ASN B 1 219 ? 13.727 -17.594 -24.734 1 89.81 219 ASN B N 1
ATOM 4341 C CA . ASN B 1 219 ? 13.992 -18.812 -23.984 1 89.81 219 ASN B CA 1
ATOM 4342 C C . ASN B 1 219 ? 12.805 -19.188 -23.094 1 89.81 219 ASN B C 1
ATOM 4344 O O . ASN B 1 219 ? 12.391 -18.406 -22.234 1 89.81 219 ASN B O 1
ATOM 4348 N N . SER B 1 220 ? 12.289 -20.344 -23.328 1 94.31 220 SER B N 1
ATOM 4349 C CA . SER B 1 220 ? 11.133 -20.844 -22.578 1 94.31 220 SER B CA 1
ATOM 4350 C C . SER B 1 220 ? 11.039 -22.359 -22.641 1 94.31 220 SER B C 1
ATOM 4352 O O . SER B 1 220 ? 11.508 -22.984 -23.594 1 94.31 220 SER B O 1
ATOM 4354 N N . ARG B 1 221 ? 10.492 -22.969 -21.609 1 95.19 221 ARG B N 1
ATOM 4355 C CA . ARG B 1 221 ? 10.281 -24.406 -21.547 1 95.19 221 ARG B CA 1
ATOM 4356 C C . ARG B 1 221 ? 9.188 -24.844 -22.516 1 95.19 221 ARG B C 1
ATOM 4358 O O . ARG B 1 221 ? 9.148 -26 -22.922 1 95.19 221 ARG B O 1
ATOM 4365 N N . ARG B 1 222 ? 8.312 -23.969 -22.797 1 95.44 222 ARG B N 1
ATOM 4366 C CA . ARG B 1 222 ? 7.176 -24.234 -23.672 1 95.44 222 ARG B CA 1
ATOM 4367 C C . ARG B 1 222 ? 6.93 -23.078 -24.625 1 95.44 222 ARG B C 1
ATOM 4369 O O . ARG B 1 222 ? 7.316 -21.938 -24.344 1 95.44 222 ARG B O 1
ATOM 4376 N N . PRO B 1 223 ? 6.344 -23.406 -25.781 1 94.44 223 PRO B N 1
ATOM 4377 C CA . PRO B 1 223 ? 6.008 -22.312 -26.688 1 94.44 223 PRO B CA 1
ATOM 4378 C C . PRO B 1 223 ? 5.031 -21.312 -26.078 1 94.44 223 PRO B C 1
ATOM 4380 O O . PRO B 1 223 ? 4.285 -21.656 -25.156 1 94.44 223 PRO B O 1
ATOM 4383 N N . ALA B 1 224 ? 5.074 -20.094 -26.641 1 95.88 224 ALA B N 1
ATOM 4384 C CA . ALA B 1 224 ? 4.133 -19.062 -26.203 1 95.88 224 ALA B CA 1
ATOM 4385 C C . ALA B 1 224 ? 2.689 -19.531 -26.391 1 95.88 224 ALA B C 1
ATOM 4387 O O . ALA B 1 224 ? 2.373 -20.203 -27.375 1 95.88 224 ALA B O 1
ATOM 4388 N N . ILE B 1 225 ? 1.863 -19.125 -25.516 1 96.94 225 ILE B N 1
ATOM 4389 C CA . ILE B 1 225 ? 0.447 -19.453 -25.656 1 96.94 225 ILE B CA 1
ATOM 4390 C C . ILE B 1 225 ? -0.394 -18.203 -25.344 1 96.94 225 ILE B C 1
ATOM 4392 O O . ILE B 1 225 ? 0.065 -17.297 -24.656 1 96.94 225 ILE B O 1
ATOM 4396 N N . THR B 1 226 ? -1.508 -18.094 -25.891 1 98 226 THR B N 1
ATOM 4397 C CA . THR B 1 226 ? -2.551 -17.109 -25.625 1 98 226 THR B CA 1
ATOM 4398 C C . THR B 1 226 ? -3.885 -17.797 -25.359 1 98 226 THR B C 1
ATOM 4400 O O . THR B 1 226 ? -4.332 -18.641 -26.141 1 98 226 THR B O 1
ATOM 4403 N N . THR B 1 227 ? -4.406 -17.531 -24.266 1 98.38 227 THR B N 1
ATOM 4404 C CA . THR B 1 227 ? -5.684 -18.109 -23.859 1 98.38 227 THR B CA 1
ATOM 4405 C C . THR B 1 227 ? -6.707 -17.016 -23.562 1 98.38 227 THR B C 1
ATOM 4407 O O . THR B 1 227 ? -6.348 -15.93 -23.109 1 98.38 227 THR B O 1
ATOM 4410 N N . ALA B 1 228 ? -7.953 -17.328 -23.812 1 98.69 228 ALA B N 1
ATOM 4411 C CA . ALA B 1 228 ? -9.039 -16.406 -23.453 1 98.69 228 ALA B CA 1
ATOM 4412 C C . ALA B 1 228 ? -9.742 -16.859 -22.188 1 98.69 228 ALA B C 1
ATOM 4414 O O . ALA B 1 228 ? -10.172 -18.016 -22.094 1 98.69 228 ALA B O 1
ATOM 4415 N N . HIS B 1 229 ? -9.805 -16.047 -21.234 1 98.88 229 HIS B N 1
ATOM 4416 C CA . HIS B 1 229 ? -10.523 -16.297 -19.984 1 98.88 229 HIS B CA 1
ATOM 4417 C C . HIS B 1 229 ? -11.578 -15.227 -19.734 1 98.88 229 HIS B C 1
ATOM 4419 O O . HIS B 1 229 ? -11.469 -14.109 -20.25 1 98.88 229 HIS B O 1
ATOM 4425 N N . PRO B 1 230 ? -12.648 -15.57 -18.953 1 98.88 230 PRO B N 1
ATOM 4426 C CA . PRO B 1 230 ? -13.609 -14.531 -18.578 1 98.88 230 PRO B CA 1
ATOM 4427 C C . PRO B 1 230 ? -12.969 -13.375 -17.828 1 98.88 230 PRO B C 1
ATOM 4429 O O . PRO B 1 230 ? -12.086 -13.586 -17 1 98.88 230 PRO B O 1
ATOM 4432 N N . ILE B 1 231 ? -13.422 -12.156 -18.094 1 98.88 231 ILE B N 1
ATOM 4433 C CA . ILE B 1 231 ? -12.961 -10.977 -17.359 1 98.88 231 ILE B CA 1
ATOM 4434 C C . ILE B 1 231 ? -13.43 -11.047 -15.914 1 98.88 231 ILE B C 1
ATOM 4436 O O . ILE B 1 231 ? -12.742 -10.57 -15.008 1 98.88 231 ILE B O 1
ATOM 4440 N N . VAL B 1 232 ? -14.648 -11.617 -15.758 1 98.81 232 VAL B N 1
ATOM 4441 C CA . VAL B 1 232 ? -15.18 -11.914 -14.43 1 98.81 232 VAL B CA 1
ATOM 4442 C C . VAL B 1 232 ? -15.219 -13.422 -14.211 1 98.81 232 VAL B C 1
ATOM 4444 O O . VAL B 1 232 ? -15.859 -14.148 -14.977 1 98.81 232 VAL B O 1
ATOM 4447 N N . ARG B 1 233 ? -14.516 -13.867 -13.227 1 98.75 233 ARG B N 1
ATOM 4448 C CA . ARG B 1 233 ? -14.539 -15.297 -12.953 1 98.75 233 ARG B CA 1
ATOM 4449 C C . ARG B 1 233 ? -15.266 -15.594 -11.641 1 98.75 233 ARG B C 1
ATOM 4451 O O . ARG B 1 233 ? -15.461 -14.695 -10.82 1 98.75 233 ARG B O 1
ATOM 4458 N N . THR B 1 234 ? -15.633 -16.797 -11.445 1 98.69 234 THR B N 1
ATOM 4459 C CA . THR B 1 234 ? -16.266 -17.281 -10.219 1 98.69 234 THR B CA 1
ATOM 4460 C C . THR B 1 234 ? -15.336 -18.234 -9.477 1 98.69 234 THR B C 1
ATOM 4462 O O . THR B 1 234 ? -14.758 -19.156 -10.086 1 98.69 234 THR B O 1
ATOM 4465 N N . HIS B 1 235 ? -15.133 -17.969 -8.234 1 98.69 235 HIS B N 1
ATOM 4466 C CA . HIS B 1 235 ? -14.344 -18.906 -7.438 1 98.69 235 HIS B CA 1
ATOM 4467 C C . HIS B 1 235 ? -15.133 -20.172 -7.121 1 98.69 235 HIS B C 1
ATOM 4469 O O . HIS B 1 235 ? -16.25 -20.094 -6.602 1 98.69 235 HIS B O 1
ATOM 4475 N N . PRO B 1 236 ? -14.562 -21.297 -7.34 1 98.12 236 PRO B N 1
ATOM 4476 C CA . PRO B 1 236 ? -15.344 -22.531 -7.227 1 98.12 236 PRO B CA 1
ATOM 4477 C C . PRO B 1 236 ? -15.727 -22.859 -5.785 1 98.12 236 PRO B C 1
ATOM 4479 O O . PRO B 1 236 ? -16.781 -23.469 -5.543 1 98.12 236 PRO B O 1
ATOM 4482 N N . ALA B 1 237 ? -14.938 -22.516 -4.832 1 98.25 237 ALA B N 1
ATOM 4483 C CA . ALA B 1 237 ? -15.188 -22.891 -3.445 1 98.25 237 ALA B CA 1
ATOM 4484 C C . ALA B 1 237 ? -16.094 -21.875 -2.76 1 98.25 237 ALA B C 1
ATOM 4486 O O . ALA B 1 237 ? -16.969 -22.25 -1.975 1 98.25 237 ALA B O 1
ATOM 4487 N N . THR B 1 238 ? -15.906 -20.547 -3.014 1 98.06 238 THR B N 1
ATOM 4488 C CA . THR B 1 238 ? -16.625 -19.516 -2.293 1 98.06 238 THR B CA 1
ATOM 4489 C C . THR B 1 238 ? -17.828 -19.031 -3.104 1 98.06 238 THR B C 1
ATOM 4491 O O . THR B 1 238 ? -18.75 -18.406 -2.561 1 98.06 238 THR B O 1
ATOM 4494 N N . GLY B 1 239 ? -17.766 -19.219 -4.379 1 97.88 239 GLY B N 1
ATOM 4495 C CA . GLY B 1 239 ? -18.828 -18.734 -5.258 1 97.88 239 GLY B CA 1
ATOM 4496 C C . GLY B 1 239 ? -18.703 -17.25 -5.582 1 97.88 239 GLY B C 1
ATOM 4497 O O . GLY B 1 239 ? -19.484 -16.719 -6.371 1 97.88 239 GLY B O 1
ATOM 4498 N N . GLU B 1 240 ? -17.781 -16.578 -5.062 1 97.94 240 GLU B N 1
ATOM 4499 C CA . GLU B 1 240 ? -17.609 -15.148 -5.27 1 97.94 240 GLU B CA 1
ATOM 4500 C C . GLU B 1 240 ? -17.125 -14.844 -6.68 1 97.94 240 GLU B C 1
ATOM 4502 O O . GLU B 1 240 ? -16.359 -15.617 -7.262 1 97.94 240 GLU B O 1
ATOM 4507 N N . LYS B 1 241 ? -17.547 -13.719 -7.18 1 98.44 241 LYS B N 1
ATOM 4508 C CA . LYS B 1 241 ? -17.047 -13.234 -8.461 1 98.44 241 LYS B CA 1
ATOM 4509 C C . LYS B 1 241 ? -15.875 -12.281 -8.266 1 98.44 241 LYS B C 1
ATOM 4511 O O . LYS B 1 241 ? -15.805 -11.562 -7.266 1 98.44 241 LYS B O 1
ATOM 4516 N N . ALA B 1 242 ? -14.969 -12.297 -9.219 1 98.81 242 ALA B N 1
ATOM 4517 C CA . ALA B 1 242 ? -13.758 -11.477 -9.148 1 98.81 242 ALA B CA 1
ATOM 4518 C C . ALA B 1 242 ? -13.328 -11.023 -10.539 1 98.81 242 ALA B C 1
ATOM 4520 O O . ALA B 1 242 ? -13.555 -11.719 -11.531 1 98.81 242 ALA B O 1
ATOM 4521 N N . VAL B 1 243 ? -12.797 -9.852 -10.617 1 98.88 243 VAL B N 1
ATOM 4522 C CA . VAL B 1 243 ? -12.164 -9.391 -11.852 1 98.88 243 VAL B CA 1
ATOM 4523 C C . VAL B 1 243 ? -10.906 -10.203 -12.117 1 98.88 243 VAL B C 1
ATOM 4525 O O . VAL B 1 243 ? -10.086 -10.414 -11.219 1 98.88 243 VAL B O 1
ATOM 4528 N N . PHE B 1 244 ? -10.758 -10.711 -13.367 1 98.88 244 PHE B N 1
ATOM 4529 C CA . PHE B 1 244 ? -9.633 -11.586 -13.68 1 98.88 244 PHE B CA 1
ATOM 4530 C C . PHE B 1 244 ? -8.875 -11.07 -14.906 1 98.88 244 PHE B C 1
ATOM 4532 O O . PHE B 1 244 ? -8.844 -11.734 -15.945 1 98.88 244 PHE B O 1
ATOM 4539 N N . VAL B 1 245 ? -8.227 -9.922 -14.805 1 98.81 245 VAL B N 1
ATOM 4540 C CA . VAL B 1 245 ? -7.332 -9.32 -15.789 1 98.81 245 VAL B CA 1
ATOM 4541 C C . VAL B 1 245 ? -6.164 -8.641 -15.078 1 98.81 245 VAL B C 1
ATOM 4543 O O . VAL B 1 245 ? -6.246 -8.328 -13.891 1 98.81 245 VAL B O 1
ATOM 4546 N N . ASN B 1 246 ? -5.078 -8.5 -15.703 1 98.25 246 ASN B N 1
ATOM 4547 C CA . ASN B 1 246 ? -3.928 -7.781 -15.164 1 98.25 246 ASN B CA 1
ATOM 4548 C C . ASN B 1 246 ? -3.088 -7.156 -16.281 1 98.25 246 ASN B C 1
ATOM 4550 O O . ASN B 1 246 ? -3.09 -7.637 -17.406 1 98.25 246 ASN B O 1
ATOM 4554 N N . ASP B 1 247 ? -2.434 -6.133 -15.961 1 94.94 247 ASP B N 1
ATOM 4555 C CA . ASP B 1 247 ? -1.766 -5.258 -16.922 1 94.94 247 ASP B CA 1
ATOM 4556 C C . ASP B 1 247 ? -0.56 -5.953 -17.547 1 94.94 247 ASP B C 1
ATOM 4558 O O . ASP B 1 247 ? -0.139 -5.602 -18.656 1 94.94 247 ASP B O 1
ATOM 4562 N N . VAL B 1 248 ? -0.024 -7 -17.016 1 96.31 248 VAL B N 1
ATOM 4563 C CA . VAL B 1 248 ? 1.222 -7.621 -17.453 1 96.31 248 VAL B CA 1
ATOM 4564 C C . VAL B 1 248 ? 0.928 -8.68 -18.516 1 96.31 248 VAL B C 1
ATOM 4566 O O . VAL B 1 248 ? 1.675 -8.812 -19.484 1 96.31 248 VAL B O 1
ATOM 4569 N N . ILE B 1 249 ? -0.182 -9.352 -18.344 1 98.06 249 ILE B N 1
ATOM 4570 C CA . ILE B 1 249 ? -0.404 -10.562 -19.125 1 98.06 249 ILE B CA 1
ATOM 4571 C C . ILE B 1 249 ? -1.615 -10.375 -20.047 1 98.06 249 ILE B C 1
ATOM 4573 O O . ILE B 1 249 ? -1.658 -10.914 -21.156 1 98.06 249 ILE B O 1
ATOM 4577 N N . THR B 1 250 ? -2.646 -9.609 -19.641 1 98.69 250 THR B N 1
ATOM 4578 C CA . THR B 1 250 ? -3.887 -9.445 -20.406 1 98.69 250 THR B CA 1
ATOM 4579 C C . THR B 1 250 ? -3.705 -8.438 -21.531 1 98.69 250 THR B C 1
ATOM 4581 O O . THR B 1 250 ? -3.189 -7.336 -21.297 1 98.69 250 THR B O 1
ATOM 4584 N N . LYS B 1 251 ? -4.215 -8.719 -22.703 1 97.5 251 LYS B N 1
ATOM 4585 C CA . LYS B 1 251 ? -3.861 -7.902 -23.859 1 97.5 251 LYS B CA 1
ATOM 4586 C C . LYS B 1 251 ? -5.102 -7.281 -24.5 1 97.5 251 LYS B C 1
ATOM 4588 O O . LYS B 1 251 ? -5.074 -6.129 -24.938 1 97.5 251 LYS B O 1
ATOM 4593 N N . ARG B 1 252 ? -6.125 -8.078 -24.625 1 97.81 252 ARG B N 1
ATOM 4594 C CA . ARG B 1 252 ? -7.277 -7.555 -25.359 1 97.81 252 ARG B CA 1
ATOM 4595 C C . ARG B 1 252 ? -8.555 -8.297 -24.969 1 97.81 252 ARG B C 1
ATOM 4597 O O . ARG B 1 252 ? -8.508 -9.477 -24.609 1 97.81 252 ARG B O 1
ATOM 4604 N N . ILE B 1 253 ? -9.602 -7.57 -25.078 1 98.81 253 ILE B N 1
ATOM 4605 C CA . ILE B 1 253 ? -10.914 -8.164 -24.875 1 98.81 253 ILE B CA 1
ATOM 4606 C C . ILE B 1 253 ? -11.438 -8.719 -26.203 1 98.81 253 ILE B C 1
ATOM 4608 O O . ILE B 1 253 ? -11.453 -8.016 -27.219 1 98.81 253 ILE B O 1
ATOM 4612 N N . VAL B 1 254 ? -11.797 -9.961 -26.188 1 98.69 254 VAL B N 1
ATOM 4613 C CA . VAL B 1 254 ? -12.258 -10.656 -27.391 1 98.69 254 VAL B CA 1
ATOM 4614 C C . VAL B 1 254 ? -13.547 -10.016 -27.891 1 98.69 254 VAL B C 1
ATOM 4616 O O . VAL B 1 254 ? -14.469 -9.766 -27.125 1 98.69 254 VAL B O 1
ATOM 4619 N N . GLY B 1 255 ? -13.594 -9.688 -29.188 1 98.25 255 GLY B N 1
ATOM 4620 C CA . GLY B 1 255 ? -14.812 -9.195 -29.797 1 98.25 255 GLY B CA 1
ATOM 4621 C C . GLY B 1 255 ? -14.914 -7.68 -29.797 1 98.25 255 GLY B C 1
ATOM 4622 O O . GLY B 1 255 ? -15.828 -7.105 -30.391 1 98.25 255 GLY B O 1
ATOM 4623 N N . LEU B 1 256 ? -14.031 -7.016 -29.109 1 98.44 256 LEU B N 1
ATOM 4624 C CA . LEU B 1 256 ? -14.039 -5.559 -29.078 1 98.44 256 LEU B CA 1
ATOM 4625 C C . LEU B 1 256 ? -12.922 -4.992 -29.953 1 98.44 256 LEU B C 1
ATOM 4627 O O . LEU B 1 256 ? -11.891 -5.633 -30.141 1 98.44 256 LEU B O 1
ATOM 4631 N N . LYS B 1 257 ? -13.203 -3.848 -30.469 1 98.19 257 LYS B N 1
ATOM 4632 C CA . LYS B 1 257 ? -12.141 -3.113 -31.156 1 98.19 257 LYS B CA 1
ATOM 4633 C C . LYS B 1 257 ? -11.047 -2.695 -30.172 1 98.19 257 LYS B C 1
ATOM 4635 O O . LYS B 1 257 ? -11.281 -2.611 -28.969 1 98.19 257 LYS B O 1
ATOM 4640 N N . LYS B 1 258 ? -9.953 -2.395 -30.75 1 98.06 258 LYS B N 1
ATOM 4641 C CA . LYS B 1 258 ? -8.758 -2.15 -29.953 1 98.06 258 LYS B CA 1
ATOM 4642 C C . LYS B 1 258 ? -8.992 -1.021 -28.953 1 98.06 258 LYS B C 1
ATOM 4644 O O . LYS B 1 258 ? -8.688 -1.165 -27.766 1 98.06 258 LYS B O 1
ATOM 4649 N N . GLU B 1 259 ? -9.516 0.096 -29.422 1 97.81 259 GLU B N 1
ATOM 4650 C CA . GLU B 1 259 ? -9.695 1.263 -28.562 1 97.81 259 GLU B CA 1
ATOM 4651 C C . GLU B 1 259 ? -10.68 0.964 -27.438 1 97.81 259 GLU B C 1
ATOM 4653 O O . GLU B 1 259 ? -10.484 1.416 -26.312 1 97.81 259 GLU B O 1
ATOM 4658 N N . GLU B 1 260 ? -11.695 0.221 -27.781 1 98.12 260 GLU B N 1
ATOM 4659 C CA . GLU B 1 260 ? -12.695 -0.162 -26.781 1 98.12 260 GLU B CA 1
ATOM 4660 C C . GLU B 1 260 ? -12.094 -1.098 -25.734 1 98.12 260 GLU B C 1
ATOM 4662 O O . GLU B 1 260 ? -12.305 -0.908 -24.531 1 98.12 260 GLU B O 1
ATOM 4667 N N . SER B 1 261 ? -11.367 -2.051 -26.234 1 98.56 261 SER B N 1
ATOM 4668 C CA . SER B 1 261 ? -10.68 -3.016 -25.375 1 98.56 261 SER B CA 1
ATOM 4669 C C . SER B 1 261 ? -9.703 -2.318 -24.438 1 98.56 261 SER B C 1
ATOM 4671 O O . SER B 1 261 ? -9.766 -2.514 -23.219 1 98.56 261 SER B O 1
ATOM 4673 N N . ASP B 1 262 ? -8.938 -1.468 -25.062 1 98.38 262 ASP B N 1
ATOM 4674 C CA . ASP B 1 262 ? -7.91 -0.78 -24.281 1 98.38 262 ASP B CA 1
ATOM 4675 C C . ASP B 1 262 ? -8.531 0.093 -23.203 1 98.38 262 ASP B C 1
ATOM 4677 O O . ASP B 1 262 ? -8.023 0.158 -22.078 1 98.38 262 ASP B O 1
ATOM 4681 N N . LEU B 1 263 ? -9.555 0.726 -23.516 1 97.94 263 LEU B N 1
ATOM 4682 C CA . LEU B 1 263 ? -10.234 1.605 -22.578 1 97.94 263 LEU B CA 1
ATOM 4683 C C . LEU B 1 263 ? -10.742 0.822 -21.359 1 97.94 263 LEU B C 1
ATOM 4685 O O . LEU B 1 263 ? -10.477 1.201 -20.219 1 97.94 263 LEU B O 1
ATOM 4689 N N . LEU B 1 264 ? -11.445 -0.257 -21.578 1 98.44 264 LEU B N 1
ATOM 4690 C CA . LEU B 1 264 ? -12.031 -1.048 -20.5 1 98.44 264 LEU B CA 1
ATOM 4691 C C . LEU B 1 264 ? -10.953 -1.72 -19.656 1 98.44 264 LEU B C 1
ATOM 4693 O O . LEU B 1 264 ? -11.016 -1.714 -18.438 1 98.44 264 LEU B O 1
ATOM 4697 N N . LEU B 1 265 ? -9.969 -2.25 -20.328 1 98.75 265 LEU B N 1
ATOM 4698 C CA . LEU B 1 265 ? -8.898 -2.926 -19.609 1 98.75 265 LEU B CA 1
ATOM 4699 C C . LEU B 1 265 ? -8.102 -1.936 -18.766 1 98.75 265 LEU B C 1
ATOM 4701 O O . LEU B 1 265 ? -7.766 -2.225 -17.609 1 98.75 265 LEU B O 1
ATOM 4705 N N . LYS B 1 266 ? -7.797 -0.799 -19.344 1 98.31 266 LYS B N 1
ATOM 4706 C CA . LYS B 1 266 ? -7.055 0.209 -18.578 1 98.31 266 LYS B CA 1
ATOM 4707 C C . LYS B 1 266 ? -7.812 0.622 -17.328 1 98.31 266 LYS B C 1
ATOM 4709 O O . LYS B 1 266 ? -7.207 0.843 -16.281 1 98.31 266 LYS B O 1
ATOM 4714 N N . PHE B 1 267 ? -9.117 0.779 -17.484 1 98.38 267 PHE B N 1
ATOM 4715 C CA . PHE B 1 267 ? -9.938 1.106 -16.312 1 98.38 267 PHE B CA 1
ATOM 4716 C C . PHE B 1 267 ? -9.781 0.052 -15.227 1 98.38 267 PHE B C 1
ATOM 4718 O O . PHE B 1 267 ? -9.562 0.385 -14.062 1 98.38 267 PHE B O 1
ATOM 4725 N N . LEU B 1 268 ? -9.852 -1.194 -15.594 1 98.75 268 LEU B N 1
ATOM 4726 C CA . LEU B 1 268 ? -9.789 -2.291 -14.633 1 98.75 268 LEU B CA 1
ATOM 4727 C C . LEU B 1 268 ? -8.391 -2.4 -14.031 1 98.75 268 LEU B C 1
ATOM 4729 O O . LEU B 1 268 ? -8.242 -2.666 -12.836 1 98.75 268 LEU B O 1
ATOM 4733 N N . PHE B 1 269 ? -7.359 -2.188 -14.914 1 98.56 269 PHE B N 1
ATOM 4734 C CA . PHE B 1 269 ? -5.988 -2.184 -14.422 1 98.56 269 PHE B CA 1
ATOM 4735 C C . PHE B 1 269 ? -5.781 -1.07 -13.398 1 98.56 269 PHE B C 1
ATOM 4737 O O . PHE B 1 269 ? -5.23 -1.303 -12.32 1 98.56 269 PHE B O 1
ATOM 4744 N N . ASP B 1 270 ? -6.285 0.119 -13.711 1 97.56 270 ASP B N 1
ATOM 4745 C CA . ASP B 1 270 ? -6.129 1.286 -12.852 1 97.56 270 ASP B CA 1
ATOM 4746 C C . ASP B 1 270 ? -6.875 1.097 -11.531 1 97.56 270 ASP B C 1
ATOM 4748 O O . ASP B 1 270 ? -6.379 1.479 -10.469 1 97.56 270 ASP B O 1
ATOM 4752 N N . GLN B 1 271 ? -8.047 0.545 -11.625 1 97.69 271 GLN B N 1
ATOM 4753 C CA . GLN B 1 271 ? -8.805 0.289 -10.398 1 97.69 271 GLN B CA 1
ATOM 4754 C C . GLN B 1 271 ? -8.008 -0.574 -9.43 1 97.69 271 GLN B C 1
ATOM 4756 O O . GLN B 1 271 ? -7.945 -0.282 -8.234 1 97.69 271 GLN B O 1
ATOM 4761 N N . THR B 1 272 ? -7.379 -1.595 -9.953 1 97.69 272 THR B N 1
ATOM 4762 C CA . THR B 1 272 ? -6.586 -2.496 -9.125 1 97.69 272 THR B CA 1
ATOM 4763 C C . THR B 1 272 ? -5.395 -1.764 -8.523 1 97.69 272 THR B C 1
ATOM 4765 O O . THR B 1 272 ? -5.164 -1.832 -7.312 1 97.69 272 THR B O 1
ATOM 4768 N N . ALA B 1 273 ? -4.699 -1.022 -9.312 1 98.06 273 ALA B N 1
ATOM 4769 C CA . ALA B 1 273 ? -3.43 -0.424 -8.914 1 98.06 273 ALA B CA 1
ATOM 4770 C C . ALA B 1 273 ? -3.65 0.759 -7.973 1 98.06 273 ALA B C 1
ATOM 4772 O O . ALA B 1 273 ? -2.857 0.989 -7.055 1 98.06 273 ALA B O 1
ATOM 4773 N N . LEU B 1 274 ? -4.777 1.507 -8.164 1 98 274 LEU B N 1
ATOM 4774 C CA . LEU B 1 274 ? -4.973 2.783 -7.488 1 98 274 LEU B CA 1
ATOM 4775 C C . LEU B 1 274 ? -5.793 2.604 -6.211 1 98 274 LEU B C 1
ATOM 4777 O O . LEU B 1 274 ? -5.812 3.486 -5.352 1 98 274 LEU B O 1
ATOM 4781 N N . SER B 1 275 ? -6.516 1.45 -6.078 1 98 275 SER B N 1
ATOM 4782 C CA . SER B 1 275 ? -7.414 1.259 -4.941 1 98 275 SER B CA 1
ATOM 4783 C C . SER B 1 275 ? -6.676 0.659 -3.75 1 98 275 SER B C 1
ATOM 4785 O O . SER B 1 275 ? -6.895 -0.503 -3.4 1 98 275 SER B O 1
ATOM 4787 N N . HIS B 1 276 ? -6.004 1.518 -3.012 1 98.25 276 HIS B N 1
ATOM 4788 C CA . HIS B 1 276 ? -5.27 1.081 -1.831 1 98.25 276 HIS B CA 1
ATOM 4789 C C . HIS B 1 276 ? -6.211 0.508 -0.777 1 98.25 276 HIS B C 1
ATOM 4791 O O . HIS B 1 276 ? -5.781 -0.241 0.104 1 98.25 276 HIS B O 1
ATOM 4797 N N . ASP B 1 277 ? -7.488 0.837 -0.865 1 97.81 277 ASP B N 1
ATOM 4798 C CA . ASP B 1 277 ? -8.477 0.424 0.128 1 97.81 277 ASP B CA 1
ATOM 4799 C C . ASP B 1 277 ? -9.016 -0.97 -0.183 1 97.81 277 ASP B C 1
ATOM 4801 O O . ASP B 1 277 ? -9.969 -1.426 0.45 1 97.81 277 ASP B O 1
ATOM 4805 N N . LEU B 1 278 ? -8.469 -1.656 -1.138 1 98.25 278 LEU B N 1
ATOM 4806 C CA . LEU B 1 278 ? -8.75 -3.074 -1.338 1 98.25 278 LEU B CA 1
ATOM 4807 C C . LEU B 1 278 ? -7.449 -3.871 -1.445 1 98.25 278 LEU B C 1
ATOM 4809 O O . LEU B 1 278 ? -7.41 -4.914 -2.104 1 98.25 278 LEU B O 1
ATOM 4813 N N . GLN B 1 279 ? -6.402 -3.332 -0.876 1 98.69 279 GLN B N 1
ATOM 4814 C CA . GLN B 1 279 ? -5.074 -3.93 -0.96 1 98.69 279 GLN B CA 1
ATOM 4815 C C . GLN B 1 279 ? -4.484 -4.164 0.428 1 98.69 279 GLN B C 1
ATOM 4817 O O . GLN B 1 279 ? -4.973 -3.607 1.415 1 98.69 279 GLN B O 1
ATOM 4822 N N . VAL B 1 280 ? -3.543 -5.023 0.485 1 98.5 280 VAL B N 1
ATOM 4823 C CA . VAL B 1 280 ? -2.682 -5.16 1.655 1 98.5 280 VAL B CA 1
ATOM 4824 C C . VAL B 1 280 ? -1.221 -5.219 1.219 1 98.5 280 VAL B C 1
ATOM 4826 O O . VAL B 1 280 ? -0.923 -5.562 0.072 1 98.5 280 VAL B O 1
ATOM 4829 N N . ARG B 1 281 ? -0.344 -4.773 2.051 1 98.19 281 ARG B N 1
ATOM 4830 C CA . ARG B 1 281 ? 1.097 -4.938 1.894 1 98.19 281 ARG B CA 1
ATOM 4831 C C . ARG B 1 281 ? 1.649 -5.934 2.91 1 98.19 281 ARG B C 1
ATOM 4833 O O . ARG B 1 281 ? 1.52 -5.73 4.117 1 98.19 281 ARG B O 1
ATOM 4840 N N . LEU B 1 282 ? 2.223 -7.027 2.496 1 98.12 282 LEU B N 1
ATOM 4841 C CA . LEU B 1 282 ? 2.785 -8.047 3.373 1 98.12 282 LEU B CA 1
ATOM 4842 C C . LEU B 1 282 ? 4.301 -7.91 3.467 1 98.12 282 LEU B C 1
ATOM 4844 O O . LEU B 1 282 ? 4.992 -7.926 2.447 1 98.12 282 LEU B O 1
ATOM 4848 N N . ARG B 1 283 ? 4.789 -7.73 4.66 1 96.31 283 ARG B N 1
ATOM 4849 C CA . ARG B 1 283 ? 6.223 -7.648 4.93 1 96.31 283 ARG B CA 1
ATOM 4850 C C . ARG B 1 283 ? 6.828 -9.039 5.094 1 96.31 283 ARG B C 1
ATOM 4852 O O . ARG B 1 283 ? 6.281 -9.883 5.805 1 96.31 283 ARG B O 1
ATOM 4859 N N . TRP B 1 284 ? 7.922 -9.227 4.457 1 97.19 284 TRP B N 1
ATOM 4860 C CA . TRP B 1 284 ? 8.617 -10.5 4.582 1 97.19 284 TRP B CA 1
ATOM 4861 C C . TRP B 1 284 ? 9.461 -10.539 5.852 1 97.19 284 TRP B C 1
ATOM 4863 O O . TRP B 1 284 ? 10.172 -9.586 6.16 1 97.19 284 TRP B O 1
ATOM 4873 N N . LYS B 1 285 ? 9.305 -11.523 6.59 1 96.25 285 LYS B N 1
ATOM 4874 C CA . LYS B 1 285 ? 10.117 -11.891 7.75 1 96.25 285 LYS B CA 1
ATOM 4875 C C . LYS B 1 285 ? 10.641 -13.32 7.621 1 96.25 285 LYS B C 1
ATOM 4877 O O . LYS B 1 285 ? 10.016 -14.156 6.98 1 96.25 285 LYS B O 1
ATOM 4882 N N . PRO B 1 286 ? 11.812 -13.523 8.195 1 96.56 286 PRO B N 1
ATOM 4883 C CA . PRO B 1 286 ? 12.273 -14.914 8.172 1 96.56 286 PRO B CA 1
ATOM 4884 C C . PRO B 1 286 ? 11.219 -15.898 8.656 1 96.56 286 PRO B C 1
ATOM 4886 O O . PRO B 1 286 ? 10.508 -15.609 9.625 1 96.56 286 PRO B O 1
ATOM 4889 N N . GLY B 1 287 ? 11.055 -16.984 7.91 1 98 287 GLY B N 1
ATOM 4890 C CA . GLY B 1 287 ? 10.125 -18.031 8.312 1 98 287 GLY B CA 1
ATOM 4891 C C . GLY B 1 287 ? 8.695 -17.766 7.879 1 98 287 GLY B C 1
ATOM 4892 O O . GLY B 1 287 ? 7.762 -18.375 8.391 1 98 287 GLY B O 1
ATOM 4893 N N . THR B 1 288 ? 8.547 -16.859 6.973 1 98.62 288 THR B N 1
ATOM 4894 C CA . THR B 1 288 ? 7.195 -16.547 6.516 1 98.62 288 THR B CA 1
ATOM 4895 C C . THR B 1 288 ? 6.836 -17.359 5.281 1 98.62 288 THR B C 1
ATOM 4897 O O . THR B 1 288 ? 7.656 -17.531 4.379 1 98.62 288 THR B O 1
ATOM 4900 N N . VAL B 1 289 ? 5.66 -17.922 5.293 1 98.88 289 VAL B N 1
ATOM 4901 C CA . VAL B 1 289 ? 5.012 -18.484 4.109 1 98.88 289 VAL B CA 1
ATOM 4902 C C . VAL B 1 289 ? 3.727 -17.719 3.811 1 98.88 289 VAL B C 1
ATOM 4904 O O . VAL B 1 289 ? 2.842 -17.625 4.664 1 98.88 289 VAL B O 1
ATOM 4907 N N . VAL B 1 290 ? 3.674 -17.125 2.68 1 98.94 290 VAL B N 1
ATOM 4908 C CA . VAL B 1 290 ? 2.434 -16.516 2.223 1 98.94 290 VAL B CA 1
ATOM 4909 C C . VAL B 1 290 ? 1.665 -17.484 1.335 1 98.94 290 VAL B C 1
ATOM 4911 O O . VAL B 1 290 ? 2.217 -18.031 0.372 1 98.94 290 VAL B O 1
ATOM 4914 N N . VAL B 1 291 ? 0.455 -17.75 1.713 1 98.94 291 VAL B N 1
ATOM 4915 C CA . VAL B 1 291 ? -0.469 -18.547 0.907 1 98.94 291 VAL B CA 1
ATOM 4916 C C . VAL B 1 291 ? -1.562 -17.641 0.34 1 98.94 291 VAL B C 1
ATOM 4918 O O . VAL B 1 291 ? -2.236 -16.922 1.086 1 98.94 291 VAL B O 1
ATOM 4921 N N . TYR B 1 292 ? -1.7 -17.641 -0.943 1 98.94 292 TYR B N 1
ATOM 4922 C CA . TYR B 1 292 ? -2.727 -16.797 -1.543 1 98.94 292 TYR B CA 1
ATOM 4923 C C . TYR B 1 292 ? -3.473 -17.547 -2.645 1 98.94 292 TYR B C 1
ATOM 4925 O O . TYR B 1 292 ? -2.957 -18.516 -3.205 1 98.94 292 TYR B O 1
ATOM 4933 N N . ASP B 1 293 ? -4.676 -17.234 -2.85 1 98.88 293 ASP B N 1
ATOM 4934 C CA . ASP B 1 293 ? -5.473 -17.766 -3.949 1 98.88 293 ASP B CA 1
ATOM 4935 C C . ASP B 1 293 ? -5.281 -16.938 -5.219 1 98.88 293 ASP B C 1
ATOM 4937 O O . ASP B 1 293 ? -5.918 -15.891 -5.387 1 98.88 293 ASP B O 1
ATOM 4941 N N . ASN B 1 294 ? -4.449 -17.406 -6.098 1 98.81 294 ASN B N 1
ATOM 4942 C CA . ASN B 1 294 ? -4.039 -16.719 -7.312 1 98.81 294 ASN B CA 1
ATOM 4943 C C . ASN B 1 294 ? -5.238 -16.375 -8.195 1 98.81 294 ASN B C 1
ATOM 4945 O O . ASN B 1 294 ? -5.172 -15.469 -9.023 1 98.81 294 ASN B O 1
ATOM 4949 N N . ARG B 1 295 ? -6.367 -17.062 -7.992 1 98.75 295 ARG B N 1
ATOM 4950 C CA . ARG B 1 295 ? -7.559 -16.922 -8.828 1 98.75 295 ARG B CA 1
ATOM 4951 C C . ARG B 1 295 ? -8.281 -15.617 -8.531 1 98.75 295 ARG B C 1
ATOM 4953 O O . ARG B 1 295 ? -8.984 -15.086 -9.398 1 98.75 295 ARG B O 1
ATOM 4960 N N . VAL B 1 296 ? -8.062 -15.102 -7.309 1 98.75 296 VAL B N 1
ATOM 4961 C CA . VAL B 1 296 ? -8.883 -13.961 -6.926 1 98.75 296 VAL B CA 1
ATOM 4962 C C . VAL B 1 296 ? -8.008 -12.875 -6.297 1 98.75 296 VAL B C 1
ATOM 4964 O O . VAL B 1 296 ? -8.484 -12.055 -5.52 1 98.75 296 VAL B O 1
ATOM 4967 N N . THR B 1 297 ? -6.723 -12.891 -6.582 1 98.81 297 THR B N 1
ATOM 4968 C CA . THR B 1 297 ? -5.805 -11.844 -6.152 1 98.81 297 THR B CA 1
ATOM 4969 C C . THR B 1 297 ? -4.93 -11.383 -7.316 1 98.81 297 THR B C 1
ATOM 4971 O O . THR B 1 297 ? -4.695 -12.133 -8.258 1 98.81 297 THR B O 1
ATOM 4974 N N . SER B 1 298 ? -4.566 -10.188 -7.301 1 98.81 298 SER B N 1
ATOM 4975 C CA . SER B 1 298 ? -3.404 -9.664 -8.008 1 98.81 298 SER B CA 1
ATOM 4976 C C . SER B 1 298 ? -2.301 -9.258 -7.039 1 98.81 298 SER B C 1
ATOM 4978 O O . SER B 1 298 ? -2.559 -9.039 -5.855 1 98.81 298 SER B O 1
ATOM 4980 N N . HIS B 1 299 ? -1.071 -9.312 -7.496 1 98.81 299 HIS B N 1
ATOM 4981 C CA . HIS B 1 299 ? 0.01 -8.953 -6.582 1 98.81 299 HIS B CA 1
ATOM 4982 C C . HIS B 1 299 ? 1.199 -8.375 -7.34 1 98.81 299 HIS B C 1
ATOM 4984 O O . HIS B 1 299 ? 1.258 -8.453 -8.57 1 98.81 299 HIS B O 1
ATOM 4990 N N . ALA B 1 300 ? 2.078 -7.707 -6.641 1 98.44 300 ALA B N 1
ATOM 4991 C CA . ALA B 1 300 ? 3.307 -7.129 -7.18 1 98.44 300 ALA B CA 1
ATOM 4992 C C . ALA B 1 300 ? 4.43 -7.164 -6.145 1 98.44 300 ALA B C 1
ATOM 4994 O O . ALA B 1 300 ? 4.207 -6.879 -4.969 1 98.44 300 ALA B O 1
ATOM 4995 N N . ALA B 1 301 ? 5.578 -7.602 -6.605 1 97.12 301 ALA B N 1
ATOM 4996 C CA . ALA B 1 301 ? 6.785 -7.473 -5.797 1 97.12 301 ALA B CA 1
ATOM 4997 C C . ALA B 1 301 ? 7.297 -6.035 -5.789 1 97.12 301 ALA B C 1
ATOM 4999 O O . ALA B 1 301 ? 7.242 -5.348 -6.812 1 97.12 301 ALA B O 1
ATOM 5000 N N . LEU B 1 302 ? 7.809 -5.617 -4.684 1 97.06 302 LEU B N 1
ATOM 5001 C CA . LEU B 1 302 ? 8.289 -4.242 -4.586 1 97.06 302 LEU B CA 1
ATOM 5002 C C . LEU B 1 302 ? 9.812 -4.199 -4.598 1 97.06 302 LEU B C 1
ATOM 5004 O O . LEU B 1 302 ? 10.469 -4.961 -3.881 1 97.06 302 LEU B O 1
ATOM 5008 N N . PHE B 1 303 ? 10.352 -3.342 -5.383 1 94.38 303 PHE B N 1
ATOM 5009 C CA . PHE B 1 303 ? 11.789 -3.127 -5.465 1 94.38 303 PHE B CA 1
ATOM 5010 C C . PHE B 1 303 ? 12.188 -1.842 -4.75 1 94.38 303 PHE B C 1
ATOM 5012 O O . PHE B 1 303 ? 12.695 -0.911 -5.375 1 94.38 303 PHE B O 1
ATOM 5019 N N . ASP B 1 304 ? 11.984 -1.896 -3.451 1 95.56 304 ASP B N 1
ATOM 5020 C CA . ASP B 1 304 ? 12.227 -0.736 -2.596 1 95.56 304 ASP B CA 1
ATOM 5021 C C . ASP B 1 304 ? 13.25 -1.055 -1.513 1 95.56 304 ASP B C 1
ATOM 5023 O O . ASP B 1 304 ? 13.203 -0.487 -0.419 1 95.56 304 ASP B O 1
ATOM 5027 N N . PHE B 1 305 ? 14.117 -1.962 -1.731 1 94.69 305 PHE B N 1
ATOM 5028 C CA . PHE B 1 305 ? 15.18 -2.326 -0.799 1 94.69 305 PHE B CA 1
ATOM 5029 C C . PHE B 1 305 ? 16.547 -1.971 -1.368 1 94.69 305 PHE B C 1
ATOM 5031 O O . PHE B 1 305 ? 16.672 -1.641 -2.549 1 94.69 305 PHE B O 1
ATOM 5038 N N . GLU B 1 306 ? 17.547 -1.996 -0.525 1 92.81 306 GLU B N 1
ATOM 5039 C CA . GLU B 1 306 ? 18.891 -1.608 -0.947 1 92.81 306 GLU B CA 1
ATOM 5040 C C . GLU B 1 306 ? 19.531 -2.701 -1.789 1 92.81 306 GLU B C 1
ATOM 5042 O O . GLU B 1 306 ? 19.406 -3.889 -1.482 1 92.81 306 GLU B O 1
ATOM 5047 N N . ASP B 1 307 ? 20.172 -2.209 -2.805 1 92.19 307 ASP B N 1
ATOM 5048 C CA . ASP B 1 307 ? 20.984 -3.156 -3.564 1 92.19 307 ASP B CA 1
ATOM 5049 C C . ASP B 1 307 ? 22.078 -3.768 -2.695 1 92.19 307 ASP B C 1
ATOM 5051 O O . ASP B 1 307 ? 22.453 -3.199 -1.667 1 92.19 307 ASP B O 1
ATOM 5055 N N . GLY B 1 308 ? 22.5 -4.977 -3.031 1 91.25 308 GLY B N 1
ATOM 5056 C CA . GLY B 1 308 ? 23.531 -5.656 -2.252 1 91.25 308 GLY B CA 1
ATOM 5057 C C . GLY B 1 308 ? 22.969 -6.762 -1.376 1 91.25 308 GLY B C 1
ATOM 5058 O O . GLY B 1 308 ? 23.719 -7.602 -0.874 1 91.25 308 GLY B O 1
ATOM 5059 N N . TYR B 1 309 ? 21.688 -6.672 -1.239 1 92.19 309 TYR B N 1
ATOM 5060 C CA . TYR B 1 309 ? 21.047 -7.742 -0.485 1 92.19 309 TYR B CA 1
ATOM 5061 C C . TYR B 1 309 ? 20.453 -8.781 -1.42 1 92.19 309 TYR B C 1
ATOM 5063 O O . TYR B 1 309 ? 20.062 -8.461 -2.545 1 92.19 309 TYR B O 1
ATOM 5071 N N . ARG B 1 310 ? 20.375 -9.977 -0.877 1 92.81 310 ARG B N 1
ATOM 5072 C CA . ARG B 1 310 ? 19.672 -11.047 -1.58 1 92.81 310 ARG B CA 1
ATOM 5073 C C . ARG B 1 310 ? 18.188 -11.039 -1.259 1 92.81 310 ARG B C 1
ATOM 5075 O O . ARG B 1 310 ? 17.797 -10.828 -0.108 1 92.81 310 ARG B O 1
ATOM 5082 N N . ARG B 1 311 ? 17.453 -11.094 -2.215 1 94.94 311 ARG B N 1
ATOM 5083 C CA . ARG B 1 311 ? 16.031 -11.414 -2.102 1 94.94 311 ARG B CA 1
ATOM 5084 C C . ARG B 1 311 ? 15.711 -12.727 -2.801 1 94.94 311 ARG B C 1
ATOM 5086 O O . ARG B 1 311 ? 15.82 -12.828 -4.023 1 94.94 311 ARG B O 1
ATOM 5093 N N . HIS B 1 312 ? 15.383 -13.719 -2.029 1 96.69 312 HIS B N 1
ATOM 5094 C CA . HIS B 1 312 ? 15.273 -15.094 -2.506 1 96.69 312 HIS B CA 1
ATOM 5095 C C . HIS B 1 312 ? 14.031 -15.773 -1.936 1 96.69 312 HIS B C 1
ATOM 5097 O O . HIS B 1 312 ? 13.938 -15.992 -0.726 1 96.69 312 HIS B O 1
ATOM 5103 N N . LEU B 1 313 ? 13.086 -16.016 -2.826 1 97.94 313 LEU B N 1
ATOM 5104 C CA . LEU B 1 313 ? 11.852 -16.688 -2.463 1 97.94 313 LEU B CA 1
ATOM 5105 C C . LEU B 1 313 ? 11.617 -17.891 -3.363 1 97.94 313 LEU B C 1
ATOM 5107 O O . LEU B 1 313 ? 12.062 -17.922 -4.512 1 97.94 313 LEU B O 1
ATOM 5111 N N . ALA B 1 314 ? 10.945 -18.828 -2.83 1 98.25 314 ALA B N 1
ATOM 5112 C CA . ALA B 1 314 ? 10.5 -20 -3.59 1 98.25 314 ALA B CA 1
ATOM 5113 C C . ALA B 1 314 ? 8.977 -20.062 -3.641 1 98.25 314 ALA B C 1
ATOM 5115 O O . ALA B 1 314 ? 8.297 -19.75 -2.658 1 98.25 314 ALA B O 1
ATOM 5116 N N . ARG B 1 315 ? 8.516 -20.516 -4.758 1 98.56 315 ARG B N 1
ATOM 5117 C CA . ARG B 1 315 ? 7.07 -20.578 -4.93 1 98.56 315 ARG B CA 1
ATOM 5118 C C . ARG B 1 315 ? 6.629 -21.969 -5.367 1 98.56 315 ARG B C 1
ATOM 5120 O O . ARG B 1 315 ? 7.223 -22.562 -6.27 1 98.56 315 ARG B O 1
ATOM 5127 N N . LEU B 1 316 ? 5.68 -22.547 -4.656 1 98.56 316 LEU B N 1
ATOM 5128 C CA . LEU B 1 316 ? 4.895 -23.688 -5.121 1 98.56 316 LEU B CA 1
ATOM 5129 C C . LEU B 1 316 ? 3.641 -23.219 -5.852 1 98.56 316 LEU B C 1
ATOM 5131 O O . LEU B 1 316 ? 2.914 -22.359 -5.359 1 98.56 316 LEU B O 1
ATOM 5135 N N . THR B 1 317 ? 3.4 -23.766 -7.023 1 98.56 317 THR B N 1
ATOM 5136 C CA . THR B 1 317 ? 2.395 -23.203 -7.922 1 98.56 317 THR B CA 1
ATOM 5137 C C . THR B 1 317 ? 1.407 -24.281 -8.359 1 98.56 317 THR B C 1
ATOM 5139 O O . THR B 1 317 ? 1.363 -24.641 -9.539 1 98.56 317 THR B O 1
ATOM 5142 N N . PRO B 1 318 ? 0.563 -24.734 -7.484 1 98.75 318 PRO B N 1
ATOM 5143 C CA . PRO B 1 318 ? -0.463 -25.703 -7.891 1 98.75 318 PRO B CA 1
ATOM 5144 C C . PRO B 1 318 ? -1.479 -25.109 -8.867 1 98.75 318 PRO B C 1
ATOM 5146 O O . PRO B 1 318 ? -2.051 -24.047 -8.594 1 98.75 318 PRO B O 1
ATOM 5149 N N . GLN B 1 319 ? -1.708 -25.828 -9.945 1 98.69 319 GLN B N 1
ATOM 5150 C CA . GLN B 1 319 ? -2.713 -25.406 -10.922 1 98.69 319 GLN B CA 1
ATOM 5151 C C . GLN B 1 319 ? -4.125 -25.672 -10.406 1 98.69 319 GLN B C 1
ATOM 5153 O O . GLN B 1 319 ? -4.316 -26.516 -9.523 1 98.69 319 GLN B O 1
ATOM 5158 N N . ALA B 1 320 ? -5.043 -24.922 -10.875 1 98.56 320 ALA B N 1
ATOM 5159 C CA . ALA B 1 320 ? -6.457 -25.078 -10.539 1 98.56 320 ALA B CA 1
ATOM 5160 C C . ALA B 1 320 ? -7.297 -25.281 -11.797 1 98.56 320 ALA B C 1
ATOM 5162 O O . ALA B 1 320 ? -6.824 -25.844 -12.789 1 98.56 320 ALA B O 1
ATOM 5163 N N . GLU B 1 321 ? -8.539 -25.125 -11.727 1 98.44 321 GLU B N 1
ATOM 5164 C CA . GLU B 1 321 ? -9.469 -25.328 -12.836 1 98.44 321 GLU B CA 1
ATOM 5165 C C . GLU B 1 321 ? -9.352 -24.203 -13.867 1 98.44 321 GLU B C 1
ATOM 5167 O O . GLU B 1 321 ? -8.742 -23.172 -13.594 1 98.44 321 GLU B O 1
ATOM 5172 N N . ARG B 1 322 ? -9.859 -24.453 -15.023 1 98.69 322 ARG B N 1
ATOM 5173 C CA . ARG B 1 322 ? -9.984 -23.375 -16 1 98.69 322 ARG B CA 1
ATOM 5174 C C . ARG B 1 322 ? -10.938 -22.297 -15.508 1 98.69 322 ARG B C 1
ATOM 5176 O O . ARG B 1 322 ? -12.031 -22.594 -15.023 1 98.69 322 ARG B O 1
ATOM 5183 N N . PRO B 1 323 ? -10.562 -21 -15.562 1 98.81 323 PRO B N 1
ATOM 5184 C CA . PRO B 1 323 ? -11.453 -19.922 -15.133 1 98.81 323 PRO B CA 1
ATOM 5185 C C . PRO B 1 323 ? -12.812 -19.969 -15.82 1 98.81 323 PRO B C 1
ATOM 5187 O O . PRO B 1 323 ? -12.891 -20.266 -17.016 1 98.81 323 PRO B O 1
ATOM 5190 N N . TYR B 1 324 ? -13.844 -19.781 -15.141 1 98.69 324 TYR B N 1
ATOM 5191 C CA . TYR B 1 324 ? -15.211 -19.734 -15.648 1 98.69 324 TYR B CA 1
ATOM 5192 C C . TYR B 1 324 ? -16.016 -18.656 -14.945 1 98.69 324 TYR B C 1
ATOM 5194 O O . TYR B 1 324 ? -15.57 -18.094 -13.945 1 98.69 324 TYR B O 1
ATOM 5202 N N . GLU B 1 325 ? -17.094 -18.344 -15.5 1 98.56 325 GLU B N 1
ATOM 5203 C CA . GLU B 1 325 ? -18.016 -17.344 -14.938 1 98.56 325 GLU B CA 1
ATOM 5204 C C . GLU B 1 325 ? -19.422 -17.922 -14.758 1 98.56 325 GLU B C 1
ATOM 5206 O O . GLU B 1 325 ? -19.984 -18.484 -15.695 1 98.56 325 GLU B O 1
ATOM 5211 N N . THR B 1 326 ? -20 -17.859 -13.586 1 98.25 326 THR B N 1
ATOM 5212 C CA . THR B 1 326 ? -21.375 -18.25 -13.344 1 98.25 326 THR B CA 1
ATOM 5213 C C . THR B 1 326 ? -22.344 -17.219 -13.922 1 98.25 326 THR B C 1
ATOM 5215 O O . THR B 1 326 ? -21.953 -16.094 -14.203 1 98.25 326 THR B O 1
ATOM 5218 N N . PRO B 1 327 ? -23.594 -17.547 -14.047 1 96.62 327 PRO B N 1
ATOM 5219 C CA . PRO B 1 327 ? -24.562 -16.625 -14.641 1 96.62 327 PRO B CA 1
ATOM 5220 C C . PRO B 1 327 ? -24.688 -15.312 -13.859 1 96.62 327 PRO B C 1
ATOM 5222 O O . PRO B 1 327 ? -24.453 -15.289 -12.648 1 96.62 327 PRO B O 1
ATOM 5225 N N . PHE B 1 328 ? -24.984 -14.305 -14.648 1 94.69 328 PHE B N 1
ATOM 5226 C CA . PHE B 1 328 ? -25.156 -12.992 -14.039 1 94.69 328 PHE B CA 1
ATOM 5227 C C . PHE B 1 328 ? -26.375 -12.977 -13.125 1 94.69 328 PHE B C 1
ATOM 5229 O O . PHE B 1 328 ? -27.438 -13.492 -13.484 1 94.69 328 PHE B O 1
ATOM 5236 N N . GLN B 1 329 ? -26.156 -12.516 -11.852 1 85.38 329 GLN B N 1
ATOM 5237 C CA . GLN B 1 329 ? -27.281 -12.359 -10.938 1 85.38 329 GLN B CA 1
ATOM 5238 C C . GLN B 1 329 ? -27.734 -10.906 -10.859 1 85.38 329 GLN B C 1
ATOM 5240 O O . GLN B 1 329 ? -26.953 -10.031 -10.453 1 85.38 329 GLN B O 1
ATOM 5245 N N . GLU B 1 330 ? -28.891 -10.586 -11.367 1 79.25 330 GLU B N 1
ATOM 5246 C CA . GLU B 1 330 ? -29.422 -9.227 -11.32 1 79.25 330 GLU B CA 1
ATOM 5247 C C . GLU B 1 330 ? -29.75 -8.812 -9.883 1 79.25 330 GLU B C 1
ATOM 5249 O O . GLU B 1 330 ? -30.297 -9.609 -9.109 1 79.25 330 GLU B O 1
ATOM 5254 N N . GLU B 1 331 ? -29.078 -7.848 -9.406 1 65.62 331 GLU B N 1
ATOM 5255 C CA . GLU B 1 331 ? -29.453 -7.324 -8.094 1 65.62 331 GLU B CA 1
ATOM 5256 C C . GLU B 1 331 ? -30.75 -6.531 -8.164 1 65.62 331 GLU B C 1
ATOM 5258 O O . GLU B 1 331 ? -31.047 -5.91 -9.188 1 65.62 331 GLU B O 1
#

Nearest PDB structures (foldseek):
  6d1o-assembly2_F  TM=8.927E-01  e=3.394E-26  Sphingobium herbicidovorans NBRC 16415
  6d1o-assembly1_B  TM=8.948E-01  e=2.889E-25  Sphingobium herbicidovorans NBRC 16415
  4j5i-assembly1_B  TM=8.691E-01  e=4.926E-23  Mycolicibacterium smegmatis MC2 155
  4y0e-assembly1_A  TM=8.156E-01  e=5.122E-24  Mycobacteroides abscessus ATCC 19977
  4y0e-assembly2_G-2  TM=8.058E-01  e=4.532E-24  Mycobacteroides abscessus ATCC 19977

Radius of gyration: 25.53 Å; Cα contacts (8 Å, |Δi|>4): 1545; chains: 2; bounding box: 61×70×60 Å

Solvent-accessible surface area (backbone atoms only — not comparable to full-atom values): 34759 Å² total; per-residue (Å²): 128,83,76,79,74,70,84,53,64,80,59,44,69,34,89,78,75,63,78,47,78,80,87,71,90,76,88,61,69,68,52,25,56,76,33,59,89,82,31,61,62,57,43,35,90,96,37,51,46,80,44,54,59,19,73,70,45,32,34,38,36,35,72,49,58,76,92,71,47,50,71,67,11,48,17,18,46,43,31,53,24,60,62,28,31,32,34,38,33,37,73,35,59,67,76,74,41,54,70,66,55,48,48,54,59,41,43,72,57,21,59,63,45,56,56,49,67,56,39,16,22,78,94,34,61,47,37,36,48,52,72,43,54,35,86,38,56,56,34,59,60,52,38,66,91,31,74,52,59,66,58,51,32,40,71,60,61,27,43,74,43,22,35,22,68,27,39,39,34,45,60,42,60,45,95,26,30,56,28,39,36,39,31,41,18,37,57,59,41,68,40,42,52,72,71,55,51,58,69,45,58,91,39,30,29,32,13,37,39,46,66,59,32,51,74,57,74,61,50,49,20,44,81,69,46,70,31,75,37,35,37,44,25,38,40,86,52,81,62,48,52,15,45,50,76,29,72,75,40,42,77,42,35,66,94,47,54,66,69,60,22,50,53,55,49,49,51,56,39,45,50,61,60,53,28,62,50,46,44,51,74,49,77,78,48,88,28,28,34,36,36,29,21,39,69,37,31,34,32,25,60,31,63,35,33,65,64,57,40,37,36,30,33,43,29,41,36,8,23,33,58,58,71,41,57,69,80,87,76,83,126,127,82,77,78,73,70,82,53,63,80,60,46,69,35,90,77,77,64,79,47,78,80,87,71,90,75,88,61,69,65,50,25,46,85,33,61,89,83,30,59,63,57,42,36,90,97,36,50,47,81,44,54,58,19,73,71,46,32,33,38,34,35,73,49,56,75,91,72,48,51,71,67,11,48,18,20,44,42,32,52,24,59,63,30,30,32,33,38,34,36,74,35,60,69,77,73,42,54,68,67,56,49,49,55,58,41,44,73,56,21,59,64,44,56,58,50,67,57,38,15,22,78,94,34,62,46,38,36,47,53,72,41,53,35,85,37,55,56,34,60,61,52,37,66,90,31,73,51,59,67,57,50,32,41,68,61,62,26,44,75,44,22,34,23,67,25,40,39,32,45,61,41,61,46,97,27,31,55,27,39,36,38,32,41,17,37,56,59,42,68,42,43,53,71,70,56,50,58,70,44,57,91,38,31,28,32,13,37,39,46,66,59,31,52,74,55,74,60,48,49,21,47,80,70,46,71,30,75,35,34,35,43,26,41,40,87,57,79,62,47,50,15,45,51,75,29,71,77,39,41,76,42,35,67,95,49,55,68,70,60,21,49,52,55,50,48,51,56,40,44,51,60,60,53,28,63,51,46,43,52,76,48,76,78,50,87,28,29,35,37,35,29,20,39,69,38,31,35,33,25,59,31,64,34,32,65,64,56,39,37,36,29,32,42,28,43,35,8,22,34,57,58,72,42,58,70,81,87,76,84,127

InterPro domains:
  IPR003819 TauD/TfdA-like domain [PF02668] (50-317)
  IPR042098 Glutarate 2-hydroxylase superfamily [G3DSA:3.60.130.10] (48-329)
  IPR051323 Alpha-ketoglutarate-dependent sulfate ester dioxygenase-like [PTHR30468] (5-329)

Organism: NCBI:txid656916